Protein AF-A0A2V9WJE6-F1 (afdb_monomer_lite)

Radius of gyration: 29.8 Å; chains: 1; bounding box: 78×72×105 Å

Foldseek 3Di:
DDDDDDDDDDDDDDDDDDDDDDDDDDDDDDDDDDDDDDDDDDDDDDDDDDDDDDDDDDDDPPPPPVPPPPPPPDDPLNQLVQQLVLLVQQQPDELKDQALLLLQLFFKKKKWAFWAADPDKTKGKIWMWGDPDSQDIDFIFIKIWIWHQFDRHTKMKMKGFRDPVQVVCAVVQNRKDAFPPPHFRDMCVRCNPDDPVNNPDRMFMWIDDSNYITTTRITTTMGTDDDDDPDPPPPVVVVSVVVSRVSSVLSVQQSSQWAQAQFEAEFADFALVVVLHWDPALVVQQVSQVVVVQWGRHPNDITRRQAQWEQELQLDIHGGDPLTGFGNDAVPCSNHHYYYYTAACACVVQVPQSRHDVERDPSNLVSVLVVCLVCCVVSVHDLVRYYYSVVRDVDCTPHPRYPVVVSSVSNVDDPPDPDPDDD

Secondary structure (DSSP, 8-state):
--------PPP--------------PPPP------PPPPPP----------------------------------HHHHHHHHHHHHHHHTTT-S----HHHHHH-SEEEEEEEEE-SSSPEEEEEEEEEEEETTEEPPPEEEEEEEE---SSEEEEEEEE-SHHHHHHHHHT-EEEPP-SSSPPP-TTT-SS--HHHHTSSEEEEEEETTEEEE---EEEEEEPPPPPPP-S-HHHHHHHHHHHHHHHHHHHHHHTB-----EEEEE---BTTTTB--SSHHHHHHHHHHTT--EEETTEEE--S-SEEE-TTS-EEE-S-TTB--SSSTT-TTSEEEEESS---TTT-SSSTTS-SS--HHHHHHHHHHHHHHHHHHT--GGGEEEGGGTSSS-TT-TTS-HHHHHHHHHS-----PPP--

Structure (mmCIF, N/CA/C/O backbone):
data_AF-A0A2V9WJE6-F1
#
_entry.id   AF-A0A2V9WJE6-F1
#
loop_
_atom_site.group_PDB
_atom_site.id
_atom_site.type_symbol
_atom_site.label_atom_id
_atom_site.label_alt_id
_atom_site.label_comp_id
_atom_site.label_asym_id
_atom_site.label_entity_id
_atom_site.label_seq_id
_atom_site.pdbx_PDB_ins_code
_atom_site.Cartn_x
_atom_site.Cartn_y
_atom_site.Cartn_z
_atom_site.occupancy
_atom_site.B_iso_or_equiv
_atom_site.auth_seq_id
_atom_site.auth_comp_id
_atom_site.auth_asym_id
_atom_site.auth_atom_id
_atom_site.pdbx_PDB_model_num
ATOM 1 N N . MET A 1 1 ? 31.860 18.685 29.489 1.00 34.28 1 MET A N 1
ATOM 2 C CA . MET A 1 1 ? 32.833 17.898 30.276 1.00 34.28 1 MET A CA 1
ATOM 3 C C . MET A 1 1 ? 32.257 16.515 30.535 1.00 34.28 1 MET A C 1
ATOM 5 O O . MET A 1 1 ? 31.046 16.361 30.495 1.00 34.28 1 MET A O 1
ATOM 9 N N . ALA A 1 2 ? 33.145 15.533 30.639 1.00 31.98 2 ALA A N 1
ATOM 10 C CA . ALA A 1 2 ? 32.957 14.112 30.359 1.00 31.98 2 ALA A CA 1
ATOM 11 C C . ALA A 1 2 ? 32.332 13.265 31.491 1.00 31.98 2 ALA A C 1
ATOM 13 O O . ALA A 1 2 ? 32.286 13.699 32.635 1.00 31.98 2 ALA A O 1
ATOM 14 N N . GLY A 1 3 ? 31.963 12.019 31.147 1.00 28.20 3 GLY A N 1
ATOM 15 C CA . GLY A 1 3 ? 31.698 10.898 32.071 1.00 28.20 3 GLY A CA 1
ATOM 16 C C . GLY A 1 3 ? 30.518 10.028 31.613 1.00 28.20 3 GLY A C 1
ATOM 17 O O . GLY A 1 3 ? 29.393 10.278 32.011 1.00 28.20 3 GLY A O 1
ATOM 18 N N . SER A 1 4 ? 30.649 9.188 30.579 1.00 28.64 4 SER A N 1
ATOM 19 C CA . SER A 1 4 ? 31.117 7.785 30.611 1.00 28.64 4 SER A CA 1
ATOM 20 C C . SER A 1 4 ? 30.267 6.833 31.472 1.00 28.64 4 SER A C 1
ATOM 22 O O . SER A 1 4 ? 30.393 6.816 32.690 1.00 28.64 4 SER A O 1
ATOM 24 N N . ALA A 1 5 ? 29.487 5.968 30.813 1.00 32.94 5 ALA A N 1
ATOM 25 C CA . ALA A 1 5 ? 29.073 4.668 31.346 1.00 32.94 5 ALA A CA 1
ATOM 26 C C . ALA A 1 5 ? 28.910 3.661 30.189 1.00 32.94 5 ALA A C 1
ATOM 28 O O . ALA A 1 5 ? 27.906 3.640 29.482 1.00 32.94 5 ALA A O 1
ATOM 29 N N . LYS A 1 6 ? 29.952 2.847 29.980 1.00 31.70 6 LYS A N 1
ATOM 30 C CA . LYS A 1 6 ? 29.910 1.570 29.250 1.00 31.70 6 LYS A CA 1
ATOM 31 C C . LYS A 1 6 ? 29.400 0.477 30.193 1.00 31.70 6 LYS A C 1
ATOM 33 O O . LYS A 1 6 ? 29.842 0.459 31.337 1.00 31.70 6 LYS A O 1
ATOM 38 N N . ARG A 1 7 ? 28.584 -0.448 29.676 1.00 30.45 7 ARG A N 1
ATOM 39 C CA . ARG A 1 7 ? 28.442 -1.886 30.032 1.00 30.45 7 ARG A CA 1
ATOM 40 C C . ARG A 1 7 ? 27.229 -2.432 29.269 1.00 30.45 7 ARG A C 1
ATOM 42 O O . ARG A 1 7 ? 26.270 -1.697 29.091 1.00 30.45 7 ARG A O 1
ATOM 49 N N . GLU A 1 8 ? 27.122 -3.672 28.819 1.00 27.36 8 GLU A N 1
ATOM 50 C CA . GLU A 1 8 ? 28.016 -4.801 28.549 1.00 27.36 8 GLU A CA 1
ATOM 51 C C . GLU A 1 8 ? 27.104 -5.803 27.810 1.00 27.36 8 GLU A C 1
ATOM 53 O O . GLU A 1 8 ? 25.927 -5.932 28.149 1.00 27.36 8 GLU A O 1
ATOM 58 N N . ILE A 1 9 ? 27.604 -6.464 26.768 1.00 28.52 9 ILE A N 1
ATOM 59 C CA . ILE A 1 9 ? 26.862 -7.462 25.984 1.00 28.52 9 ILE A CA 1
ATOM 60 C C . ILE A 1 9 ? 27.184 -8.841 26.570 1.00 28.52 9 ILE A C 1
ATOM 62 O O . ILE A 1 9 ? 28.368 -9.179 26.615 1.00 28.52 9 ILE A O 1
ATOM 66 N N . PRO A 1 10 ? 26.205 -9.685 26.943 1.00 31.95 10 PRO A N 1
ATOM 67 C CA . PRO A 1 10 ? 26.481 -11.084 27.210 1.00 31.95 10 PRO A CA 1
ATOM 68 C C . PRO A 1 10 ? 26.353 -11.913 25.927 1.00 31.95 10 PRO A C 1
ATOM 70 O O . PRO A 1 10 ? 25.280 -12.050 25.339 1.00 31.95 10 PRO A O 1
ATOM 73 N N . HIS A 1 11 ? 27.479 -12.501 25.527 1.00 27.41 11 HIS A N 1
ATOM 74 C CA . HIS A 1 11 ? 27.538 -13.709 24.712 1.00 27.41 11 HIS A CA 1
ATOM 75 C C . HIS A 1 11 ? 26.972 -14.899 25.503 1.00 27.41 11 HIS A C 1
ATOM 77 O O . HIS A 1 11 ? 27.385 -15.125 26.638 1.00 27.41 11 HIS A O 1
ATOM 83 N N . LEU A 1 12 ? 26.120 -15.721 24.878 1.00 28.72 12 LEU A N 1
ATOM 84 C CA . LEU A 1 12 ? 25.907 -17.106 25.304 1.00 28.72 12 LEU A CA 1
ATOM 85 C C . LEU A 1 12 ? 26.077 -18.069 24.123 1.00 28.72 12 LEU A C 1
ATOM 87 O O . LEU A 1 12 ? 25.684 -17.793 22.990 1.00 28.72 12 LEU A O 1
ATOM 91 N N . ILE A 1 13 ? 26.730 -19.184 24.428 1.00 30.92 13 ILE A N 1
ATOM 92 C CA . ILE A 1 13 ? 27.296 -20.192 23.536 1.00 30.92 13 ILE A CA 1
ATOM 93 C C . ILE A 1 13 ? 26.373 -21.426 23.447 1.00 30.92 13 ILE A C 1
ATOM 95 O O . ILE A 1 13 ? 25.891 -21.906 24.463 1.00 30.92 13 ILE A O 1
ATOM 99 N N . ARG A 1 14 ? 26.236 -21.935 22.210 1.00 28.73 14 ARG A N 1
ATOM 100 C CA . ARG A 1 14 ? 26.035 -23.318 21.701 1.00 28.73 14 ARG A CA 1
ATOM 101 C C . ARG A 1 14 ? 24.975 -24.296 22.262 1.00 28.73 14 ARG A C 1
ATOM 103 O O . ARG A 1 14 ? 24.980 -24.690 23.415 1.00 28.73 14 ARG A O 1
ATOM 110 N N . ASN A 1 15 ? 24.344 -24.908 21.248 1.00 27.55 15 ASN A N 1
ATOM 111 C CA . ASN A 1 15 ? 23.990 -26.320 21.029 1.00 27.55 15 ASN A CA 1
ATOM 112 C C . ASN A 1 15 ? 22.878 -26.986 21.847 1.00 27.55 15 ASN A C 1
ATOM 114 O O . ASN A 1 15 ? 23.073 -27.442 22.967 1.00 27.55 15 ASN A O 1
ATOM 118 N N . SER A 1 16 ? 21.812 -27.338 21.126 1.00 29.55 16 SER A N 1
ATOM 119 C CA . SER A 1 16 ? 21.264 -28.698 21.160 1.00 29.55 16 SER A CA 1
ATOM 120 C C . SER A 1 16 ? 20.700 -29.020 19.778 1.00 29.55 16 SER A C 1
ATOM 122 O O . SER A 1 16 ? 19.764 -28.375 19.314 1.00 29.55 16 SER A O 1
ATOM 124 N N . GLY A 1 17 ? 21.319 -29.976 19.089 1.00 26.56 17 GLY A N 1
ATOM 125 C CA . GLY A 1 17 ? 20.771 -30.537 17.865 1.00 26.56 17 GLY A CA 1
ATOM 126 C C . GLY A 1 17 ? 19.608 -31.464 18.194 1.00 26.56 17 GLY A C 1
ATOM 127 O O . GLY A 1 17 ? 19.730 -32.320 19.066 1.00 26.56 17 GLY A O 1
ATOM 128 N N . GLN A 1 18 ? 18.509 -31.330 17.458 1.00 28.28 18 GLN A N 1
ATOM 129 C CA . GLN A 1 18 ? 17.571 -32.425 17.264 1.00 28.28 18 GLN A CA 1
ATOM 130 C C . GLN A 1 18 ? 17.236 -32.544 15.782 1.00 28.28 18 GLN A C 1
ATOM 132 O O . GLN A 1 18 ? 16.712 -31.642 15.133 1.00 28.28 18 GLN A O 1
ATOM 137 N N . VAL A 1 19 ? 17.641 -33.699 15.274 1.00 26.95 19 VAL A N 1
ATOM 138 C CA . VAL A 1 19 ? 17.416 -34.244 13.947 1.00 26.95 19 VAL A CA 1
ATOM 139 C C . VAL A 1 19 ? 15.926 -34.555 13.815 1.00 26.95 19 VAL A C 1
ATOM 141 O O . VAL A 1 19 ? 15.429 -35.435 14.512 1.00 26.95 19 VAL A O 1
ATOM 144 N N . PHE A 1 20 ? 15.218 -33.875 12.913 1.00 28.84 20 PHE A N 1
ATOM 145 C CA . PHE A 1 20 ? 13.920 -34.348 12.432 1.00 28.84 20 PHE A CA 1
ATOM 146 C C . PHE A 1 20 ? 14.112 -35.059 11.095 1.00 28.84 20 PHE A C 1
ATOM 148 O O . PHE A 1 20 ? 14.593 -34.492 10.114 1.00 28.84 20 PHE A O 1
ATOM 155 N N . ALA A 1 21 ? 13.776 -36.346 11.114 1.00 27.58 21 ALA A N 1
ATOM 156 C CA . ALA A 1 21 ? 13.874 -37.273 10.006 1.00 27.58 21 ALA A CA 1
ATOM 157 C C . ALA A 1 21 ? 13.015 -36.831 8.811 1.00 27.58 21 ALA A C 1
ATOM 159 O O . ALA A 1 21 ? 11.833 -36.514 8.942 1.00 27.58 21 ALA A O 1
ATOM 160 N N . ALA A 1 22 ? 13.626 -36.860 7.629 1.00 26.75 22 ALA A N 1
ATOM 161 C CA . ALA A 1 22 ? 12.970 -36.650 6.351 1.00 26.75 22 ALA A CA 1
ATOM 162 C C . ALA A 1 22 ? 12.112 -37.872 5.982 1.00 26.75 22 ALA A C 1
ATOM 164 O O . ALA A 1 22 ? 12.636 -38.955 5.711 1.00 26.75 22 ALA A O 1
ATOM 165 N N . ALA A 1 23 ? 10.792 -37.694 5.926 1.00 28.72 23 ALA A N 1
ATOM 166 C CA . ALA A 1 23 ? 9.887 -38.664 5.325 1.00 28.72 23 ALA A CA 1
ATOM 167 C C . ALA A 1 23 ? 9.994 -38.582 3.791 1.00 28.72 23 ALA A C 1
ATOM 169 O O . ALA A 1 23 ? 9.563 -37.614 3.164 1.00 28.72 23 ALA A O 1
ATOM 170 N N . LYS A 1 24 ? 10.602 -39.610 3.188 1.00 28.41 24 LYS A N 1
ATOM 171 C CA . LYS A 1 24 ? 10.621 -39.847 1.739 1.00 28.41 24 LYS A CA 1
ATOM 172 C C . LYS A 1 24 ? 9.209 -40.199 1.260 1.00 28.41 24 LYS A C 1
ATOM 174 O O . LYS A 1 24 ? 8.694 -41.261 1.595 1.00 28.41 24 LYS A O 1
ATOM 179 N N . LEU A 1 25 ? 8.610 -39.344 0.435 1.00 28.92 25 LEU A N 1
ATOM 180 C CA . LEU A 1 25 ? 7.436 -39.678 -0.374 1.00 28.92 25 LEU A CA 1
ATOM 181 C C . LEU A 1 25 ? 7.908 -40.058 -1.783 1.00 28.92 25 LEU A C 1
ATOM 183 O O . LEU A 1 25 ? 8.409 -39.223 -2.532 1.00 28.92 25 LEU A O 1
ATOM 187 N N . HIS A 1 26 ? 7.775 -41.341 -2.122 1.00 30.72 26 HIS A N 1
ATOM 188 C CA . HIS A 1 26 ? 7.952 -41.849 -3.482 1.00 30.72 26 HIS A CA 1
ATOM 189 C C . HIS A 1 26 ? 6.751 -41.452 -4.362 1.00 30.72 26 HIS A C 1
ATOM 191 O O . HIS A 1 26 ? 5.611 -41.684 -3.951 1.00 30.72 26 HIS A O 1
ATOM 197 N N . PRO A 1 27 ? 6.958 -40.923 -5.581 1.00 32.12 27 PRO A N 1
ATOM 198 C CA . PRO A 1 27 ? 5.877 -40.728 -6.539 1.00 32.12 27 PRO A CA 1
ATOM 199 C C . PRO A 1 27 ? 5.564 -42.042 -7.274 1.00 32.12 27 PRO A C 1
ATOM 201 O O . PRO A 1 27 ? 6.454 -42.678 -7.839 1.00 32.12 27 PRO A O 1
ATOM 204 N N . LYS A 1 28 ? 4.287 -42.446 -7.285 1.00 31.48 28 LYS A N 1
ATOM 205 C CA . LYS A 1 28 ? 3.777 -43.489 -8.190 1.00 31.48 28 LYS A CA 1
ATOM 206 C C . LYS A 1 28 ? 3.576 -42.898 -9.598 1.00 31.48 28 LYS A C 1
ATOM 208 O O . LYS A 1 28 ? 3.035 -41.796 -9.700 1.00 31.48 28 LYS A O 1
ATOM 213 N N . PRO A 1 29 ? 3.957 -43.609 -10.672 1.00 29.78 29 PRO A N 1
ATOM 214 C CA . PRO A 1 29 ? 3.745 -43.154 -12.041 1.00 29.78 29 PRO A CA 1
ATOM 215 C C . PRO A 1 29 ? 2.275 -43.342 -12.434 1.00 29.78 29 PRO A C 1
ATOM 217 O O . PRO A 1 29 ? 1.686 -44.390 -12.174 1.00 29.78 29 PRO A O 1
ATOM 220 N N . THR A 1 30 ? 1.675 -42.333 -13.064 1.00 32.62 30 THR A N 1
ATOM 221 C CA . THR A 1 30 ? 0.385 -42.468 -13.753 1.00 32.62 30 THR A CA 1
ATOM 222 C C . THR A 1 30 ? 0.582 -42.245 -15.245 1.00 32.62 30 THR A C 1
ATOM 224 O O . THR A 1 30 ? 1.346 -41.383 -15.674 1.00 32.62 30 THR A O 1
ATOM 227 N N . ASN A 1 31 ? -0.059 -43.130 -16.001 1.00 28.41 31 ASN A N 1
ATOM 228 C CA . ASN A 1 31 ? 0.168 -43.411 -17.407 1.00 28.41 31 ASN A CA 1
ATOM 229 C C . ASN A 1 31 ? -0.134 -42.227 -18.330 1.00 28.41 31 ASN A C 1
ATOM 231 O O . ASN A 1 31 ? -1.175 -41.581 -18.231 1.00 28.41 31 ASN A O 1
ATOM 235 N N . PHE A 1 32 ? 0.770 -42.039 -19.291 1.00 27.25 32 PHE A N 1
ATOM 236 C CA . PHE A 1 32 ? 0.538 -41.311 -20.530 1.00 27.25 32 PHE A CA 1
ATOM 237 C C . PHE A 1 32 ? -0.554 -42.017 -21.343 1.00 27.25 32 PHE A C 1
ATOM 239 O O . PHE A 1 32 ? -0.400 -43.183 -21.703 1.00 27.25 32 PHE A O 1
ATOM 246 N N . ILE A 1 33 ? -1.621 -41.296 -21.683 1.00 30.11 33 ILE A N 1
ATOM 247 C CA . ILE A 1 33 ? -2.487 -41.641 -22.811 1.00 30.11 33 ILE A CA 1
ATOM 248 C C . ILE A 1 33 ? -2.292 -40.543 -23.851 1.00 30.11 33 ILE A C 1
ATOM 250 O O . ILE A 1 33 ? -2.669 -39.390 -23.654 1.00 30.11 33 ILE A O 1
ATOM 254 N N . SER A 1 34 ? -1.622 -40.936 -24.931 1.00 26.80 34 SER A N 1
ATOM 255 C CA . SER A 1 34 ? -1.452 -40.172 -26.158 1.00 26.80 34 SER A CA 1
ATOM 256 C C . SER A 1 34 ? -2.800 -40.108 -26.878 1.00 26.80 34 SER A C 1
ATOM 258 O O . SER A 1 34 ? -3.395 -41.148 -27.155 1.00 26.80 34 SER A O 1
ATOM 260 N N . LEU A 1 35 ? -3.291 -38.906 -27.172 1.00 28.25 35 LEU A N 1
ATOM 261 C CA . LEU A 1 35 ? -4.380 -38.700 -28.123 1.00 28.25 35 LEU A CA 1
ATOM 262 C C . LEU A 1 35 ? -3.795 -37.999 -29.345 1.00 28.25 35 LEU A C 1
ATOM 264 O O . LEU A 1 35 ? -3.630 -36.780 -29.384 1.00 28.25 35 LEU A O 1
ATOM 268 N N . GLU A 1 36 ? -3.449 -38.826 -30.328 1.00 27.97 36 GLU A N 1
ATOM 269 C CA . GLU A 1 36 ? -3.219 -38.431 -31.710 1.00 27.97 36 GLU A CA 1
ATOM 270 C C . GLU A 1 36 ? -4.474 -37.727 -32.244 1.00 27.97 36 GLU A C 1
ATOM 272 O O . GLU A 1 36 ? -5.559 -38.310 -32.292 1.00 27.97 36 GLU A O 1
ATOM 277 N N . SER A 1 37 ? -4.334 -36.472 -32.673 1.00 30.23 37 SER A N 1
ATOM 278 C CA . SER A 1 37 ? -5.342 -35.823 -33.511 1.00 30.23 37 SER A CA 1
ATOM 279 C C . SER A 1 37 ? -4.899 -35.918 -34.967 1.00 30.23 37 SER A C 1
ATOM 281 O O . SER A 1 37 ? -3.847 -35.429 -35.375 1.00 30.23 37 SER A O 1
ATOM 283 N N . LYS A 1 38 ? -5.721 -36.641 -35.726 1.00 29.08 38 LYS A N 1
ATOM 284 C CA . LYS A 1 38 ? -5.607 -36.895 -37.158 1.00 29.08 38 LYS A CA 1
ATOM 285 C C . LYS A 1 38 ? -5.604 -35.581 -37.942 1.00 29.08 38 LYS A C 1
ATOM 287 O O . LYS A 1 38 ? -6.538 -34.790 -37.839 1.00 29.08 38 LYS A O 1
ATOM 292 N N . GLN A 1 39 ? -4.588 -35.411 -38.784 1.00 28.09 39 GLN A N 1
ATOM 293 C CA . GLN A 1 39 ? -4.610 -34.493 -39.920 1.00 28.09 39 GLN A CA 1
ATOM 294 C C . GLN A 1 39 ? -5.708 -34.920 -40.904 1.00 28.09 39 GLN A C 1
ATOM 296 O O . GLN A 1 39 ? -5.678 -36.036 -41.428 1.00 28.09 39 GLN A O 1
ATOM 301 N N . ALA A 1 40 ? -6.643 -34.015 -41.186 1.00 29.73 40 ALA A N 1
ATOM 302 C CA . ALA A 1 40 ? -7.511 -34.101 -42.352 1.00 29.73 40 ALA A CA 1
ATOM 303 C C . ALA A 1 40 ? -6.829 -33.393 -43.530 1.00 29.73 40 ALA A C 1
ATOM 305 O O . ALA A 1 40 ? -6.448 -32.227 -43.448 1.00 29.73 40 ALA A O 1
ATOM 306 N N . LYS A 1 41 ? -6.643 -34.166 -44.599 1.00 27.59 41 LYS A N 1
ATOM 307 C CA . LYS A 1 41 ? -6.216 -33.747 -45.931 1.00 27.59 41 LYS A CA 1
ATOM 308 C C . LYS A 1 41 ? -7.362 -33.007 -46.619 1.00 27.59 41 LYS A C 1
ATOM 310 O O . LYS A 1 41 ? -8.437 -33.580 -46.742 1.00 27.59 41 LYS A O 1
ATOM 315 N N . GLU A 1 42 ? -7.076 -31.853 -47.205 1.00 31.27 42 GLU A N 1
ATOM 316 C CA . GLU A 1 42 ? -7.750 -31.411 -48.426 1.00 31.27 42 GLU A CA 1
ATOM 317 C C . GLU A 1 42 ? -6.679 -31.022 -49.439 1.00 31.27 42 GLU A C 1
ATOM 319 O O . GLU A 1 42 ? -5.785 -30.220 -49.168 1.00 31.27 42 GLU A O 1
ATOM 324 N N . GLY A 1 43 ? -6.722 -31.702 -50.582 1.00 26.11 43 GLY A N 1
ATOM 325 C CA . GLY A 1 43 ? -5.878 -31.431 -51.728 1.00 26.11 43 GLY A CA 1
ATOM 326 C C . GLY A 1 43 ? -6.604 -30.544 -52.729 1.00 26.11 43 GLY A C 1
ATOM 327 O O . GLY A 1 43 ? -7.820 -30.607 -52.867 1.00 26.11 43 GLY A O 1
ATOM 328 N N . CYS A 1 44 ? -5.826 -29.789 -53.493 1.00 25.08 44 CYS A N 1
ATOM 329 C CA . CYS A 1 44 ? -6.191 -29.429 -54.853 1.00 25.08 44 CYS A CA 1
ATOM 330 C C . CYS A 1 44 ? -4.913 -29.460 -55.699 1.00 25.08 44 CYS A C 1
ATOM 332 O O . CYS A 1 44 ? -3.896 -28.866 -55.339 1.00 25.08 44 CYS A O 1
ATOM 334 N N . GLN A 1 45 ? -4.944 -30.252 -56.769 1.00 28.70 45 GLN A N 1
ATOM 335 C CA . GLN A 1 45 ? -3.834 -30.503 -57.680 1.00 28.70 45 GLN A CA 1
ATOM 336 C C . GLN A 1 45 ? -3.894 -29.564 -58.896 1.00 28.70 45 GLN A C 1
ATOM 338 O O . GLN A 1 45 ? -4.856 -29.617 -59.650 1.00 28.70 45 GLN A O 1
ATOM 343 N N . SER A 1 46 ? -2.758 -28.897 -59.159 1.00 31.73 46 SER A N 1
ATOM 344 C CA . SER A 1 46 ? -2.105 -28.715 -60.481 1.00 31.73 46 SER A CA 1
ATOM 345 C C . SER A 1 46 ? -2.741 -27.775 -61.542 1.00 31.73 46 SER A C 1
ATOM 347 O O . SER A 1 46 ? -3.914 -27.446 -61.407 1.00 31.73 46 SER A O 1
ATOM 349 N N . PRO A 1 47 ? -2.019 -27.366 -62.627 1.00 44.88 47 PRO A N 1
ATOM 350 C CA . PRO A 1 47 ? -0.658 -27.765 -63.032 1.00 44.88 47 PRO A CA 1
ATOM 351 C C . PRO A 1 47 ? 0.325 -26.652 -63.507 1.00 44.88 47 PRO A C 1
ATOM 353 O O . PRO A 1 47 ? -0.048 -25.557 -63.905 1.00 44.88 47 PRO A O 1
ATOM 356 N N . LEU A 1 48 ? 1.614 -27.031 -63.460 1.00 29.08 48 LEU A N 1
ATOM 357 C CA . LEU A 1 48 ? 2.740 -26.819 -64.399 1.00 29.08 48 LEU A CA 1
ATOM 358 C C . LEU A 1 48 ? 2.861 -25.530 -65.247 1.00 29.08 48 LEU A C 1
ATOM 360 O O . LEU A 1 48 ? 2.054 -25.283 -66.133 1.00 29.08 48 LEU A O 1
ATOM 364 N N . SER A 1 49 ? 4.047 -24.904 -65.191 1.00 29.75 49 SER A N 1
ATOM 365 C CA . SER A 1 49 ? 4.921 -24.790 -66.377 1.00 29.75 49 SER A CA 1
ATOM 366 C C . SER A 1 49 ? 6.356 -24.391 -66.003 1.00 29.75 49 SER A C 1
ATOM 368 O O . SER A 1 49 ? 6.594 -23.452 -65.248 1.00 29.75 49 SER A O 1
ATOM 370 N N . SER A 1 50 ? 7.304 -25.148 -66.551 1.00 30.20 50 SER A N 1
ATOM 371 C CA . SER A 1 50 ? 8.751 -24.960 -66.504 1.00 30.20 50 SER A CA 1
ATOM 372 C C . SER A 1 50 ? 9.196 -24.204 -67.752 1.00 30.20 50 SER A C 1
ATOM 374 O O . SER A 1 50 ? 8.796 -24.573 -68.853 1.00 30.20 50 SER A O 1
ATOM 376 N N . CYS A 1 51 ? 10.092 -23.225 -67.612 1.00 30.30 51 CYS A N 1
ATOM 377 C CA . CYS A 1 51 ? 11.040 -22.934 -68.682 1.00 30.30 51 CYS A CA 1
ATOM 378 C C . CYS A 1 51 ? 12.309 -22.284 -68.120 1.00 30.30 51 CYS A C 1
ATOM 380 O O . CYS A 1 51 ? 12.355 -21.097 -67.810 1.00 30.30 51 CYS A O 1
ATOM 382 N N . ALA A 1 52 ? 13.363 -23.086 -68.005 1.00 35.53 52 ALA A N 1
ATOM 383 C CA . ALA A 1 52 ? 14.724 -22.598 -67.884 1.00 35.53 52 ALA A CA 1
ATOM 384 C C . ALA A 1 52 ? 15.203 -22.074 -69.247 1.00 35.53 52 ALA A C 1
ATOM 386 O O . ALA A 1 52 ? 15.049 -22.773 -70.248 1.00 35.53 52 ALA A O 1
ATOM 387 N N . LYS A 1 53 ? 15.852 -20.903 -69.276 1.00 30.77 53 LYS A N 1
ATOM 388 C CA . LYS A 1 53 ? 16.955 -20.593 -70.202 1.00 30.77 53 LYS A CA 1
ATOM 389 C C . LYS A 1 53 ? 17.770 -19.394 -69.702 1.00 30.77 53 LYS A C 1
ATOM 391 O O . LYS A 1 53 ? 17.244 -18.383 -69.259 1.00 30.77 53 LYS A O 1
ATOM 396 N N . LYS A 1 54 ? 19.080 -19.618 -69.757 1.00 31.61 54 LYS A N 1
ATOM 397 C CA . LYS A 1 54 ? 20.236 -18.788 -69.403 1.00 31.61 54 LYS A CA 1
ATOM 398 C C . LYS A 1 54 ? 20.181 -17.380 -70.016 1.00 31.61 54 LYS A C 1
ATOM 400 O O . LYS A 1 54 ? 19.879 -17.273 -71.198 1.00 31.61 54 LYS A O 1
ATOM 405 N N . ALA A 1 55 ? 20.647 -16.366 -69.282 1.00 33.09 55 ALA A N 1
ATOM 406 C CA . ALA A 1 55 ? 21.937 -15.695 -69.520 1.00 33.09 55 ALA A CA 1
ATOM 407 C C . ALA A 1 55 ? 21.959 -14.239 -69.010 1.00 33.09 55 ALA A C 1
ATOM 409 O O . ALA A 1 55 ? 20.948 -13.550 -68.985 1.00 33.09 55 ALA A O 1
ATOM 410 N N . VAL A 1 56 ? 23.189 -13.794 -68.741 1.00 32.66 56 VAL A N 1
ATOM 411 C CA . VAL A 1 56 ? 23.671 -12.415 -68.567 1.00 32.66 56 VAL A CA 1
ATOM 412 C C . VAL A 1 56 ? 23.716 -11.885 -67.130 1.00 32.66 56 VAL A C 1
ATOM 414 O O . VAL A 1 56 ? 22.792 -11.305 -66.571 1.00 32.66 56 VAL A O 1
ATOM 417 N N . LEU A 1 57 ? 24.914 -12.084 -66.587 1.00 38.56 57 LEU A N 1
ATOM 418 C CA . LEU A 1 57 ? 25.574 -11.354 -65.519 1.00 38.56 57 LEU A CA 1
ATOM 419 C C . LEU A 1 57 ? 25.515 -9.833 -65.783 1.00 38.56 57 LEU A C 1
ATOM 421 O O . LEU A 1 57 ? 26.146 -9.350 -66.718 1.00 38.56 57 LEU A O 1
ATOM 425 N N . PHE A 1 58 ? 24.804 -9.084 -64.940 1.00 34.97 58 PHE A N 1
ATOM 426 C CA . PHE A 1 58 ? 25.032 -7.650 -64.750 1.00 34.97 58 PHE A CA 1
ATOM 427 C C . PHE A 1 58 ? 25.078 -7.365 -63.251 1.00 34.97 58 PHE A C 1
ATOM 429 O O . PHE A 1 58 ? 24.066 -7.333 -62.552 1.00 34.97 58 PHE A O 1
ATOM 436 N N . SER A 1 59 ? 26.301 -7.205 -62.758 1.00 40.19 59 SER A N 1
ATOM 437 C CA . SER A 1 59 ? 26.617 -6.754 -61.412 1.00 40.19 59 SER A CA 1
ATOM 438 C C . SER A 1 59 ? 26.207 -5.288 -61.265 1.00 40.19 59 SER A C 1
ATOM 440 O O . SER A 1 59 ? 26.989 -4.387 -61.550 1.00 40.19 59 SER A O 1
ATOM 442 N N . LEU A 1 60 ? 24.980 -5.039 -60.816 1.00 36.94 60 LEU A N 1
ATOM 443 C CA . LEU A 1 60 ? 24.585 -3.761 -60.231 1.00 36.94 60 LEU A CA 1
ATOM 444 C C . LEU A 1 60 ? 24.518 -3.967 -58.723 1.00 36.94 60 LEU A C 1
ATOM 446 O O . LEU A 1 60 ? 23.543 -4.486 -58.183 1.00 36.94 60 LEU A O 1
ATOM 450 N N . VAL A 1 61 ? 25.599 -3.576 -58.048 1.00 41.44 61 VAL A N 1
ATOM 451 C CA . VAL A 1 61 ? 25.596 -3.335 -56.607 1.00 41.44 61 VAL A CA 1
ATOM 452 C C . VAL A 1 61 ? 24.650 -2.160 -56.383 1.00 41.44 61 VAL A C 1
ATOM 454 O O . VAL A 1 61 ? 25.051 -0.999 -56.383 1.00 41.44 61 VAL A O 1
ATOM 457 N N . ALA A 1 62 ? 23.359 -2.453 -56.251 1.00 38.62 62 ALA A N 1
ATOM 458 C CA . ALA A 1 62 ? 22.433 -1.532 -55.635 1.00 38.62 62 ALA A CA 1
ATOM 459 C C . ALA A 1 62 ? 22.848 -1.467 -54.167 1.00 38.62 62 ALA A C 1
ATOM 461 O O . ALA A 1 62 ? 22.459 -2.305 -53.355 1.00 38.62 62 ALA A O 1
ATOM 462 N N . SER A 1 63 ? 23.699 -0.494 -53.848 1.00 39.31 63 SER A N 1
ATOM 463 C CA . SER A 1 63 ? 23.909 -0.018 -52.490 1.00 39.31 63 SER A CA 1
ATOM 464 C C . SER A 1 63 ? 22.564 0.482 -51.980 1.00 39.31 63 SER A C 1
ATOM 466 O O . SER A 1 63 ? 22.256 1.670 -52.024 1.00 39.31 63 SER A O 1
ATOM 468 N N . SER A 1 64 ? 21.725 -0.441 -51.516 1.00 36.47 64 SER A N 1
ATOM 469 C CA . SER A 1 64 ? 20.642 -0.133 -50.609 1.00 36.47 64 SER A CA 1
ATOM 470 C C . SER A 1 64 ? 21.318 0.365 -49.343 1.00 36.47 64 SER A C 1
ATOM 472 O O . SER A 1 64 ? 21.652 -0.411 -48.447 1.00 36.47 64 SER A O 1
ATOM 474 N N . ILE A 1 65 ? 21.568 1.675 -49.304 1.00 41.06 65 ILE A N 1
ATOM 475 C CA . ILE A 1 65 ? 21.713 2.417 -48.065 1.00 41.06 65 ILE A CA 1
ATOM 476 C C . ILE A 1 65 ? 20.398 2.151 -47.346 1.00 41.06 65 ILE A C 1
ATOM 478 O O . ILE A 1 65 ? 19.378 2.792 -47.599 1.00 41.06 65 ILE A O 1
ATOM 482 N N . GLY A 1 66 ? 20.400 1.111 -46.515 1.00 33.41 66 GLY A N 1
ATOM 483 C CA . GLY A 1 66 ? 19.387 0.927 -45.507 1.00 33.41 66 GLY A CA 1
ATOM 484 C C . GLY A 1 66 ? 19.459 2.185 -44.672 1.00 33.41 66 GLY A C 1
ATOM 485 O O . GLY A 1 66 ? 20.366 2.337 -43.857 1.00 33.41 66 GLY A O 1
ATOM 486 N N . VAL A 1 67 ? 18.547 3.120 -44.931 1.00 33.72 67 VAL A N 1
ATOM 487 C CA . VAL A 1 67 ? 18.262 4.202 -44.005 1.00 33.72 67 VAL A CA 1
ATOM 488 C C . VAL A 1 67 ? 17.910 3.478 -42.720 1.00 33.72 67 VAL A C 1
ATOM 490 O O . VAL A 1 67 ? 16.835 2.885 -42.610 1.00 33.72 67 VAL A O 1
ATOM 493 N N . ALA A 1 68 ? 18.869 3.432 -41.793 1.00 33.88 68 ALA A N 1
ATOM 494 C CA . ALA A 1 68 ? 18.633 3.000 -40.436 1.00 33.88 68 ALA A CA 1
ATOM 495 C C . ALA A 1 68 ? 17.438 3.825 -39.983 1.00 33.88 68 ALA A C 1
ATOM 497 O O . ALA A 1 68 ? 17.515 5.050 -39.871 1.00 33.88 68 ALA A O 1
ATOM 498 N N . ARG A 1 69 ? 16.289 3.161 -39.870 1.00 31.58 69 ARG A N 1
ATOM 499 C CA . ARG A 1 69 ? 15.044 3.781 -39.455 1.00 31.58 69 ARG A CA 1
ATOM 500 C C . ARG A 1 69 ? 15.326 4.230 -38.030 1.00 31.58 69 ARG A C 1
ATOM 502 O O . ARG A 1 69 ? 15.291 3.401 -37.127 1.00 31.58 69 ARG A O 1
ATOM 509 N N . GLN A 1 70 ? 15.719 5.497 -37.862 1.00 31.59 70 GLN A N 1
ATOM 510 C CA . GLN A 1 70 ? 15.906 6.112 -36.558 1.00 31.59 70 GLN A CA 1
ATOM 511 C C . GLN A 1 70 ? 14.644 5.781 -35.776 1.00 31.59 70 GLN A C 1
ATOM 513 O O . GLN A 1 70 ? 13.540 6.195 -36.145 1.00 31.59 70 GLN A O 1
ATOM 518 N N . THR A 1 71 ? 14.792 4.938 -34.759 1.00 38.09 71 THR A N 1
ATOM 519 C CA . THR A 1 71 ? 13.754 4.705 -33.770 1.00 38.09 71 THR A CA 1
ATOM 520 C C . THR A 1 71 ? 13.364 6.088 -33.285 1.00 38.09 71 THR A C 1
ATOM 522 O O . THR A 1 71 ? 14.211 6.796 -32.745 1.00 38.09 71 THR A O 1
ATOM 525 N N . LYS A 1 72 ? 12.138 6.528 -33.598 1.00 40.22 72 LYS A N 1
ATOM 526 C CA . LYS A 1 72 ? 11.639 7.844 -33.191 1.00 40.22 72 LYS A CA 1
ATOM 527 C C . LYS A 1 72 ? 11.958 8.001 -31.708 1.00 40.22 72 LYS A C 1
ATOM 529 O O . LYS A 1 72 ? 11.404 7.248 -30.910 1.00 40.22 72 LYS A O 1
ATOM 534 N N . ASN A 1 73 ? 12.857 8.926 -31.367 1.00 52.16 73 ASN A N 1
ATOM 535 C CA . ASN A 1 73 ? 13.149 9.264 -29.979 1.00 52.16 73 ASN A CA 1
ATOM 536 C C . ASN A 1 73 ? 11.807 9.590 -29.324 1.00 52.16 73 ASN A C 1
ATOM 538 O O . ASN A 1 73 ? 11.140 10.552 -29.715 1.00 52.16 73 ASN A O 1
ATOM 542 N N . VAL A 1 74 ? 11.352 8.732 -28.409 1.00 60.72 74 VAL A N 1
ATOM 543 C CA . VAL A 1 74 ? 10.131 9.003 -27.658 1.00 60.72 74 VAL A CA 1
ATOM 544 C C . VAL A 1 74 ? 10.422 10.242 -26.830 1.00 60.72 74 VAL A C 1
ATOM 546 O O . VAL A 1 74 ? 11.418 10.287 -26.113 1.00 60.72 74 VAL A O 1
ATOM 549 N N . GLU A 1 75 ? 9.576 11.261 -26.954 1.00 80.19 75 GLU A N 1
ATOM 550 C CA . GLU A 1 75 ? 9.733 12.482 -26.174 1.00 80.19 75 GLU A CA 1
ATOM 551 C C . GLU A 1 75 ? 9.814 12.114 -24.675 1.00 80.19 75 GLU A C 1
ATOM 553 O O . GLU A 1 75 ? 8.894 11.456 -24.171 1.00 80.19 75 GLU A O 1
ATOM 558 N N . PRO A 1 76 ? 10.871 12.520 -23.944 1.00 83.94 76 PRO A N 1
ATOM 559 C CA . PRO A 1 76 ? 11.088 12.139 -22.543 1.00 83.94 76 PRO A CA 1
ATOM 560 C C . PRO A 1 76 ? 9.862 12.391 -21.656 1.00 83.94 76 PRO A C 1
ATOM 562 O O . PRO A 1 76 ? 9.463 11.557 -20.844 1.00 83.94 76 PRO A O 1
ATOM 565 N N . ALA A 1 77 ? 9.201 13.523 -21.889 1.00 85.69 77 ALA A N 1
ATOM 566 C CA . ALA A 1 77 ? 7.926 13.895 -21.300 1.00 85.69 77 ALA A CA 1
ATOM 567 C C . ALA A 1 77 ? 6.830 12.839 -21.552 1.00 85.69 77 ALA A C 1
ATOM 569 O O . ALA A 1 77 ? 6.200 12.337 -20.615 1.00 85.69 77 ALA A O 1
ATOM 570 N N . ALA A 1 78 ? 6.592 12.471 -22.812 1.00 88.75 78 ALA A N 1
ATOM 571 C CA . ALA A 1 78 ? 5.587 11.476 -23.166 1.00 88.75 78 ALA A CA 1
ATOM 572 C C . ALA A 1 78 ? 5.866 10.121 -22.499 1.00 88.75 78 ALA A C 1
ATOM 574 O O . ALA A 1 78 ? 4.926 9.501 -21.993 1.00 88.75 78 ALA A O 1
ATOM 575 N N . LEU A 1 79 ? 7.134 9.706 -22.435 1.00 91.56 79 LEU A N 1
ATOM 576 C CA . LEU A 1 79 ? 7.538 8.451 -21.805 1.00 91.56 79 LEU A CA 1
ATOM 577 C C . LEU A 1 79 ? 7.250 8.448 -20.296 1.00 91.56 79 LEU A C 1
ATOM 579 O O . LEU A 1 79 ? 6.596 7.525 -19.817 1.00 91.56 79 LEU A O 1
ATOM 583 N N . LEU A 1 80 ? 7.607 9.513 -19.564 1.00 94.69 80 LEU A N 1
ATOM 584 C CA . LEU A 1 80 ? 7.270 9.655 -18.136 1.00 94.69 80 LEU A CA 1
ATOM 585 C C . LEU A 1 80 ? 5.763 9.553 -17.884 1.00 94.69 80 LEU A C 1
ATOM 587 O O . LEU A 1 80 ? 5.320 8.861 -16.966 1.00 94.69 80 LEU A O 1
ATOM 591 N N . ARG A 1 81 ? 4.961 10.223 -18.720 1.00 93.81 81 ARG A N 1
ATOM 592 C CA . ARG A 1 81 ? 3.498 10.208 -18.604 1.00 93.81 81 ARG A CA 1
ATOM 593 C C . ARG A 1 81 ? 2.922 8.814 -18.834 1.00 93.81 81 ARG A C 1
ATOM 595 O O . ARG A 1 81 ? 2.008 8.418 -18.116 1.00 93.81 81 ARG A O 1
ATOM 602 N N . VAL A 1 82 ? 3.400 8.093 -19.847 1.00 94.75 82 VAL A N 1
ATOM 603 C CA . VAL A 1 82 ? 2.905 6.742 -20.142 1.00 94.75 82 VAL A CA 1
ATOM 604 C C . VAL A 1 82 ? 3.362 5.760 -19.061 1.00 94.75 82 VAL A C 1
ATOM 606 O O . VAL A 1 82 ? 2.524 5.015 -18.565 1.00 94.75 82 VAL A O 1
ATOM 609 N N . SER A 1 83 ? 4.621 5.813 -18.616 1.00 95.81 83 SER A N 1
ATOM 610 C CA . SER A 1 83 ? 5.126 4.957 -17.532 1.00 95.81 83 SER A CA 1
ATOM 611 C C . SER A 1 83 ? 4.391 5.184 -16.207 1.00 95.81 83 SER A C 1
ATOM 613 O O . SER A 1 83 ? 4.026 4.217 -15.545 1.00 95.81 83 SER A O 1
ATOM 615 N N . GLY A 1 84 ? 4.090 6.438 -15.844 1.00 95.00 84 GLY A N 1
ATOM 616 C CA . GLY A 1 84 ? 3.261 6.738 -14.669 1.00 95.00 84 GLY A CA 1
ATOM 617 C C . GLY A 1 84 ? 1.859 6.125 -14.772 1.00 95.00 84 GLY A C 1
ATOM 618 O O . GLY A 1 84 ? 1.395 5.478 -13.838 1.00 95.00 84 GLY A O 1
ATOM 619 N N . ARG A 1 85 ? 1.222 6.207 -15.951 1.00 94.00 85 ARG A N 1
ATOM 620 C CA . ARG A 1 85 ? -0.096 5.591 -16.195 1.00 94.00 85 ARG A CA 1
ATOM 621 C C . ARG A 1 85 ? -0.095 4.067 -16.093 1.00 94.00 85 ARG A C 1
ATOM 623 O O . ARG A 1 85 ? -1.123 3.510 -15.718 1.00 94.00 85 ARG A O 1
ATOM 630 N N . VAL A 1 86 ? 1.008 3.396 -16.434 1.00 94.06 86 VAL A N 1
ATOM 631 C CA . VAL A 1 86 ? 1.132 1.941 -16.232 1.00 94.06 86 VAL A CA 1
ATOM 632 C C . VAL A 1 86 ? 1.001 1.618 -14.745 1.00 94.06 86 VAL A C 1
ATOM 634 O O . VAL A 1 86 ? 0.185 0.778 -14.372 1.00 94.06 86 VAL A O 1
ATOM 637 N N . LEU A 1 87 ? 1.749 2.331 -13.899 1.00 93.88 87 LEU A N 1
ATOM 638 C CA . LEU A 1 87 ? 1.722 2.160 -12.444 1.00 93.88 87 LEU A CA 1
ATOM 639 C C . LEU A 1 87 ? 0.335 2.486 -11.869 1.00 93.88 87 LEU A C 1
ATOM 641 O O . LEU A 1 87 ? -0.249 1.666 -11.159 1.00 93.88 87 LEU A O 1
ATOM 645 N N . ASP A 1 88 ? -0.239 3.626 -12.258 1.00 91.56 88 ASP A N 1
ATOM 646 C CA . ASP A 1 88 ? -1.581 4.044 -11.834 1.00 91.56 88 ASP A CA 1
ATOM 647 C C . ASP A 1 88 ? -2.680 3.070 -12.294 1.00 91.56 88 ASP A C 1
ATOM 649 O O . ASP A 1 88 ? -3.713 2.936 -11.638 1.00 91.56 88 ASP A O 1
ATOM 653 N N . GLY A 1 89 ? -2.487 2.389 -13.428 1.00 89.19 89 GLY A N 1
ATOM 654 C CA . GLY A 1 89 ? -3.452 1.449 -13.996 1.00 89.19 89 GLY A CA 1
ATOM 655 C C . GLY A 1 89 ? -3.519 0.104 -13.267 1.00 89.19 89 GLY A C 1
ATOM 656 O O . GLY A 1 89 ? -4.576 -0.530 -13.260 1.00 89.19 89 GLY A O 1
ATOM 657 N N . ILE A 1 90 ? -2.421 -0.320 -12.637 1.00 88.25 90 ILE A N 1
ATOM 658 C CA . ILE A 1 90 ? -2.322 -1.607 -11.930 1.00 88.25 90 ILE A CA 1
ATOM 659 C C . ILE A 1 90 ? -2.977 -1.527 -10.542 1.00 88.25 90 ILE A C 1
ATOM 661 O O . ILE A 1 90 ? -3.758 -2.398 -10.143 1.00 88.25 90 ILE A O 1
ATOM 665 N N . SER A 1 91 ? -2.679 -0.458 -9.806 1.00 76.06 91 SER A N 1
ATOM 666 C CA . SER A 1 91 ? -2.964 -0.332 -8.373 1.00 76.06 91 SER A CA 1
ATOM 667 C C . SER A 1 91 ? -4.449 -0.361 -7.954 1.00 76.06 91 SER A C 1
ATOM 669 O O . SER A 1 91 ? -4.749 -1.004 -6.944 1.00 76.06 91 SER A O 1
ATOM 671 N N . PRO A 1 92 ? -5.409 0.281 -8.657 1.00 69.12 92 PRO A N 1
ATOM 672 C CA . PRO A 1 92 ? -6.773 0.456 -8.145 1.00 69.12 92 PRO A CA 1
ATOM 673 C C . PRO A 1 92 ? -7.746 -0.688 -8.472 1.00 69.12 92 PRO A C 1
ATOM 675 O O . PRO A 1 92 ? -8.786 -0.794 -7.825 1.00 69.12 92 PRO A O 1
ATOM 678 N N . LYS A 1 93 ? -7.464 -1.528 -9.479 1.00 60.53 93 LYS A N 1
ATOM 679 C CA . LYS A 1 93 ? -8.457 -2.477 -10.036 1.00 60.53 93 LYS A CA 1
ATOM 680 C C . LYS A 1 93 ? -8.105 -3.950 -9.867 1.00 60.53 93 LYS A C 1
ATOM 682 O O . LYS A 1 93 ? -8.983 -4.803 -10.000 1.00 60.53 93 LYS A O 1
ATOM 687 N N . SER A 1 94 ? -6.844 -4.273 -9.606 1.00 62.75 94 SER A N 1
ATOM 688 C CA . SER A 1 94 ? -6.399 -5.656 -9.703 1.00 62.75 94 SER A CA 1
ATOM 689 C C . SER A 1 94 ? -6.664 -6.446 -8.415 1.00 62.75 94 SER A C 1
ATOM 691 O O . SER A 1 94 ? -6.224 -6.070 -7.329 1.00 62.75 94 SER A O 1
ATOM 693 N N . LYS A 1 95 ? -7.335 -7.601 -8.542 1.00 67.69 95 LYS A N 1
ATOM 694 C CA . LYS A 1 95 ? -7.419 -8.643 -7.490 1.00 67.69 95 LYS A CA 1
ATOM 695 C C . LYS A 1 95 ? -6.076 -9.344 -7.246 1.00 67.69 95 LYS A C 1
ATOM 697 O O . LYS A 1 95 ? -5.977 -10.200 -6.377 1.00 67.69 95 LYS A O 1
ATOM 702 N N . ASN A 1 96 ? -5.076 -9.006 -8.052 1.00 78.12 96 ASN A N 1
ATOM 703 C CA . ASN A 1 96 ? -3.749 -9.579 -8.041 1.00 78.12 96 ASN A CA 1
ATOM 704 C C . ASN A 1 96 ? -2.700 -8.466 -7.973 1.00 78.12 96 ASN A C 1
ATOM 706 O O . ASN A 1 96 ? -2.945 -7.351 -8.430 1.00 78.12 96 ASN A O 1
ATOM 710 N N . GLY A 1 97 ? -1.536 -8.729 -7.411 1.00 86.31 97 GLY A N 1
ATOM 711 C CA . GLY A 1 97 ? -0.542 -7.681 -7.210 1.00 86.31 97 GLY A CA 1
ATOM 712 C C . GLY A 1 97 ? 0.817 -8.255 -6.905 1.00 86.31 97 GLY A C 1
ATOM 713 O O . GLY A 1 97 ? 0.971 -9.470 -6.778 1.00 86.31 97 GLY A O 1
ATOM 714 N N . VAL A 1 98 ? 1.785 -7.357 -6.797 1.00 89.50 98 VAL A N 1
ATOM 715 C CA . VAL A 1 98 ? 3.125 -7.690 -6.331 1.00 89.50 98 VAL A CA 1
ATOM 716 C C . VAL A 1 98 ? 3.056 -7.874 -4.809 1.00 89.50 98 VAL A C 1
ATOM 718 O O . VAL A 1 98 ? 2.510 -6.995 -4.145 1.00 89.50 98 VAL A O 1
ATOM 721 N N . PRO A 1 99 ? 3.545 -8.993 -4.247 1.00 87.38 99 PRO A N 1
ATOM 722 C CA . PRO A 1 99 ? 3.558 -9.198 -2.801 1.00 87.38 99 PRO A CA 1
ATOM 723 C C . PRO A 1 99 ? 4.339 -8.112 -2.055 1.00 87.38 99 PRO A C 1
ATOM 725 O O . PRO A 1 99 ? 5.383 -7.661 -2.532 1.00 87.38 99 PRO A O 1
ATOM 728 N N . ASP A 1 100 ? 3.892 -7.765 -0.846 1.00 84.44 100 ASP A N 1
ATOM 729 C CA . ASP A 1 100 ? 4.502 -6.716 -0.013 1.00 84.44 100 ASP A CA 1
ATOM 730 C C . ASP A 1 100 ? 6.000 -6.952 0.214 1.00 84.44 100 ASP A C 1
ATOM 732 O O . ASP A 1 100 ? 6.798 -6.020 0.166 1.00 84.44 100 ASP A O 1
ATOM 736 N N . ALA A 1 101 ? 6.416 -8.209 0.400 1.00 85.75 101 ALA A N 1
ATOM 737 C CA . ALA A 1 101 ? 7.823 -8.559 0.583 1.00 85.75 101 ALA A CA 1
ATOM 738 C C . ALA A 1 101 ? 8.686 -8.179 -0.635 1.00 85.75 101 ALA A C 1
ATOM 740 O O . ALA A 1 101 ? 9.816 -7.714 -0.474 1.00 85.75 101 ALA A O 1
ATOM 741 N N . VAL A 1 102 ? 8.143 -8.311 -1.850 1.00 90.94 102 VAL A N 1
ATOM 742 C CA . VAL A 1 102 ? 8.811 -7.870 -3.080 1.00 90.94 102 VAL A CA 1
ATOM 743 C C . VAL A 1 102 ? 8.822 -6.345 -3.162 1.00 90.94 102 VAL A C 1
ATOM 745 O O . VAL A 1 102 ? 9.877 -5.769 -3.422 1.00 90.94 102 VAL A O 1
ATOM 748 N N . LEU A 1 103 ? 7.693 -5.674 -2.905 1.00 91.06 103 LEU A N 1
ATOM 749 C CA . LEU A 1 103 ? 7.614 -4.205 -2.927 1.00 91.06 103 LEU A CA 1
ATOM 750 C C . LEU A 1 103 ? 8.603 -3.567 -1.934 1.00 91.06 103 LEU A C 1
ATOM 752 O O . LEU A 1 103 ? 9.360 -2.662 -2.302 1.00 91.06 103 LEU A O 1
ATOM 756 N N . ASN A 1 104 ? 8.660 -4.099 -0.713 1.00 88.81 104 ASN A N 1
ATOM 757 C CA . ASN A 1 104 ? 9.554 -3.654 0.356 1.00 88.81 104 ASN A CA 1
ATOM 758 C C . ASN A 1 104 ? 11.024 -3.971 0.058 1.00 88.81 104 ASN A C 1
ATOM 760 O O . ASN A 1 104 ? 11.897 -3.154 0.345 1.00 88.81 104 ASN A O 1
ATOM 764 N N . GLY A 1 105 ? 11.307 -5.127 -0.551 1.00 91.19 105 GLY A N 1
ATOM 765 C CA . GLY A 1 105 ? 12.659 -5.517 -0.960 1.00 91.19 105 GLY A CA 1
ATOM 766 C C . GLY A 1 105 ? 13.179 -4.790 -2.205 1.00 91.19 105 GLY A C 1
ATOM 767 O O . GLY A 1 105 ? 14.371 -4.853 -2.504 1.00 91.19 105 GLY A O 1
ATOM 768 N N . THR A 1 106 ? 12.314 -4.094 -2.946 1.00 95.25 106 THR A N 1
ATOM 769 C CA . THR A 1 106 ? 12.698 -3.446 -4.203 1.00 95.25 106 THR A CA 1
ATOM 770 C C . THR A 1 106 ? 13.544 -2.204 -3.970 1.00 95.25 106 THR A C 1
ATOM 772 O O . THR A 1 106 ? 13.111 -1.224 -3.356 1.00 95.25 106 THR A O 1
ATOM 775 N N . LYS A 1 107 ? 14.750 -2.243 -4.543 1.00 96.69 107 LYS A N 1
ATOM 776 C CA . LYS A 1 107 ? 15.728 -1.153 -4.555 1.00 96.69 107 LYS A CA 1
ATOM 777 C C . LYS A 1 107 ? 15.580 -0.257 -5.777 1.00 96.69 107 LYS A C 1
ATOM 779 O O . LYS A 1 107 ? 15.765 0.945 -5.654 1.00 96.69 107 LYS A O 1
ATOM 784 N N . CYS A 1 108 ? 15.243 -0.807 -6.942 1.00 97.50 108 CYS A N 1
ATOM 785 C CA . CYS A 1 108 ? 14.899 -0.015 -8.125 1.00 97.50 108 CYS A CA 1
ATOM 786 C C . CYS A 1 108 ? 13.746 -0.657 -8.891 1.00 97.50 108 CYS A C 1
ATOM 788 O O . CYS A 1 108 ? 13.666 -1.880 -8.985 1.00 97.50 108 CYS A O 1
ATOM 790 N N . VAL A 1 109 ? 12.891 0.171 -9.479 1.00 97.88 109 VAL A N 1
ATOM 791 C CA . VAL A 1 109 ? 11.836 -0.251 -10.399 1.00 97.88 109 VAL A CA 1
ATOM 792 C C . VAL A 1 109 ? 12.159 0.256 -11.796 1.00 97.88 109 VAL A C 1
ATOM 794 O O . VAL A 1 109 ? 12.595 1.396 -11.956 1.00 97.88 109 VAL A O 1
ATOM 797 N N . VAL A 1 110 ? 11.942 -0.585 -12.802 1.00 97.81 110 VAL A N 1
ATOM 798 C CA . VAL A 1 110 ? 11.983 -0.205 -14.216 1.00 97.81 110 VAL A CA 1
ATOM 799 C C . VAL A 1 110 ? 10.612 -0.439 -14.829 1.00 97.81 110 VAL A C 1
ATOM 801 O O . VAL A 1 110 ? 10.028 -1.502 -14.633 1.00 97.81 110 VAL A O 1
ATOM 804 N N . VAL A 1 111 ? 10.118 0.535 -15.590 1.00 97.88 111 VAL A N 1
ATOM 805 C CA . VAL A 1 111 ? 8.849 0.471 -16.321 1.00 97.88 111 VAL A CA 1
ATOM 806 C C . VAL A 1 111 ? 9.121 0.688 -17.805 1.00 97.88 111 VAL A C 1
ATOM 808 O O . VAL A 1 111 ? 9.608 1.750 -18.201 1.00 97.88 111 VAL A O 1
ATOM 811 N N . ILE A 1 112 ? 8.797 -0.310 -18.625 1.00 96.19 112 ILE A N 1
ATOM 812 C CA . ILE A 1 112 ? 8.920 -0.263 -20.087 1.00 96.19 112 ILE A CA 1
ATOM 813 C C . ILE A 1 112 ? 7.511 -0.408 -20.670 1.00 96.19 112 ILE A C 1
ATOM 815 O O . ILE A 1 112 ? 6.977 -1.521 -20.735 1.00 96.19 112 ILE A O 1
ATOM 819 N N . PRO A 1 113 ? 6.864 0.707 -21.038 1.00 95.25 113 PRO A N 1
ATOM 820 C CA . PRO A 1 113 ? 5.484 0.672 -21.481 1.00 95.25 113 PRO A CA 1
ATOM 821 C C . PRO A 1 113 ? 5.348 0.239 -22.943 1.00 95.25 113 PRO A C 1
ATOM 823 O O . PRO A 1 113 ? 6.237 0.447 -23.765 1.00 95.25 113 PRO A O 1
ATOM 826 N N . SER A 1 114 ? 4.149 -0.224 -23.300 1.00 89.94 114 SER A N 1
ATOM 827 C CA . SER A 1 114 ? 3.692 -0.372 -24.689 1.00 89.94 114 SER A CA 1
ATOM 828 C C . SER A 1 114 ? 4.545 -1.291 -25.564 1.00 89.94 114 SER A C 1
ATOM 830 O O . SER A 1 114 ? 4.665 -1.061 -26.768 1.00 89.94 114 SER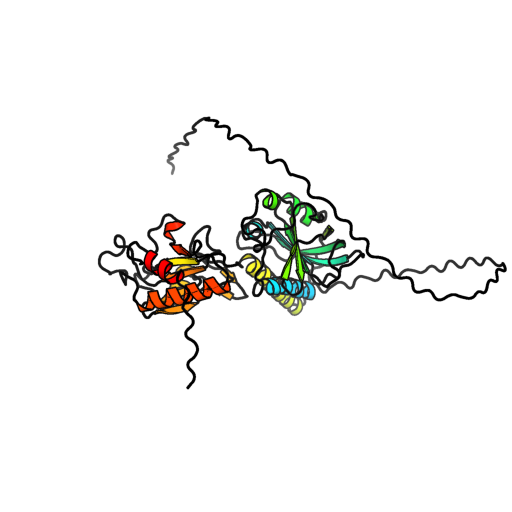 A O 1
ATOM 832 N N . LEU A 1 115 ? 5.090 -2.351 -24.976 1.00 88.56 115 LEU A N 1
ATOM 833 C CA . LEU A 1 115 ? 5.764 -3.397 -25.725 1.00 88.56 115 LEU A CA 1
ATOM 834 C C . LEU A 1 115 ? 4.747 -4.202 -26.534 1.00 88.56 115 LEU A C 1
ATOM 836 O O . LEU A 1 115 ? 3.640 -4.486 -26.078 1.00 88.56 115 LEU A O 1
ATOM 840 N N . VAL A 1 116 ? 5.147 -4.591 -27.739 1.00 82.75 116 VAL A N 1
ATOM 841 C CA . VAL A 1 116 ? 4.411 -5.535 -28.581 1.00 82.75 116 VAL A CA 1
ATOM 842 C C . VAL A 1 116 ? 5.306 -6.757 -28.746 1.00 82.75 116 VAL A C 1
ATOM 844 O O . VAL A 1 116 ? 6.419 -6.633 -29.256 1.00 82.75 116 VAL A O 1
ATOM 847 N N . GLY A 1 117 ? 4.862 -7.902 -28.223 1.00 71.50 117 GLY A N 1
ATOM 848 C CA . GLY A 1 117 ? 5.624 -9.149 -28.249 1.00 71.50 117 GLY A CA 1
ATOM 849 C C . GLY A 1 117 ? 5.300 -10.064 -29.432 1.00 71.50 117 GLY A C 1
ATOM 850 O O . GLY A 1 117 ? 4.755 -9.632 -30.446 1.00 71.50 117 GLY A O 1
ATOM 851 N N . GLY A 1 118 ? 5.670 -11.342 -29.298 1.00 70.88 118 GLY A N 1
ATOM 852 C CA . GLY A 1 118 ? 5.631 -12.357 -30.358 1.00 70.88 118 GLY A CA 1
ATOM 853 C C . GLY A 1 118 ? 6.970 -13.091 -30.517 1.00 70.88 118 GLY A C 1
ATOM 854 O O . GLY A 1 118 ? 7.766 -13.168 -29.583 1.00 70.88 118 GLY A O 1
ATOM 855 N N . THR A 1 119 ? 7.243 -13.629 -31.710 1.00 62.50 119 THR A N 1
ATOM 856 C CA . THR A 1 119 ? 8.524 -14.294 -32.040 1.00 62.50 119 THR A CA 1
ATOM 857 C C . THR A 1 119 ? 9.668 -13.315 -32.330 1.00 62.50 119 THR A C 1
ATOM 859 O O . THR A 1 119 ? 10.819 -13.731 -32.451 1.00 62.50 119 THR A O 1
ATOM 862 N N . ALA A 1 120 ? 9.369 -12.019 -32.441 1.00 69.88 120 ALA A N 1
ATOM 863 C CA . ALA A 1 120 ? 10.335 -10.981 -32.770 1.00 69.88 120 ALA A CA 1
ATOM 864 C C . ALA A 1 120 ? 11.046 -10.415 -31.530 1.00 69.88 120 ALA A C 1
ATOM 866 O O . ALA A 1 120 ? 10.525 -10.432 -30.413 1.00 69.88 120 ALA A O 1
ATOM 867 N N . ASN A 1 121 ? 12.239 -9.860 -31.755 1.00 85.19 121 ASN A N 1
ATOM 868 C CA . ASN A 1 121 ? 12.914 -9.037 -30.759 1.00 85.19 121 ASN A CA 1
ATOM 869 C C . ASN A 1 121 ? 12.116 -7.741 -30.544 1.00 85.19 121 ASN A C 1
ATOM 871 O O . ASN A 1 121 ? 11.761 -7.061 -31.506 1.00 85.19 121 ASN A O 1
ATOM 875 N N . ALA A 1 122 ? 11.876 -7.388 -29.287 1.00 88.56 122 ALA A N 1
ATOM 876 C CA . ALA A 1 122 ? 11.286 -6.124 -28.887 1.00 88.56 122 ALA A CA 1
ATOM 877 C C . ALA A 1 122 ? 12.370 -5.135 -28.460 1.00 88.56 122 ALA A C 1
ATOM 879 O O . ALA A 1 122 ? 13.360 -5.496 -27.818 1.00 88.56 122 ALA A O 1
ATOM 880 N N . SER A 1 123 ? 12.146 -3.876 -28.814 1.00 89.75 123 SER A N 1
ATOM 881 C CA . SER A 1 123 ? 13.053 -2.763 -28.578 1.00 89.75 123 SER A CA 1
ATOM 882 C C . SER A 1 123 ? 12.218 -1.556 -28.164 1.00 89.75 123 SER A C 1
ATOM 884 O O . SER A 1 123 ? 11.317 -1.164 -28.909 1.00 89.75 123 SER A O 1
ATOM 886 N N . ALA A 1 124 ? 12.427 -1.034 -26.955 1.00 91.69 124 ALA A N 1
ATOM 887 C CA . ALA A 1 124 ? 11.629 0.075 -26.435 1.00 91.69 124 ALA A CA 1
ATOM 888 C C . ALA A 1 124 ? 12.354 0.862 -25.340 1.00 91.69 124 ALA A C 1
ATOM 890 O O . ALA A 1 124 ? 13.096 0.299 -24.533 1.00 91.69 124 ALA A O 1
ATOM 891 N N . GLY A 1 125 ? 12.061 2.161 -25.279 1.00 92.19 125 GLY A N 1
ATOM 892 C CA . GLY A 1 125 ? 12.449 3.023 -24.168 1.00 92.19 125 GLY A CA 1
ATOM 893 C C . GLY A 1 125 ? 11.607 2.764 -22.917 1.00 92.19 125 GLY A C 1
ATOM 894 O O . GLY A 1 125 ? 10.445 2.358 -22.990 1.00 92.19 125 GLY A O 1
ATOM 895 N N . GLY A 1 126 ? 12.190 3.032 -21.758 1.00 94.56 126 GLY A N 1
ATOM 896 C CA . GLY A 1 126 ? 11.542 2.927 -20.461 1.00 94.56 126 GLY A CA 1
ATOM 897 C C . GLY A 1 126 ? 12.150 3.889 -19.450 1.00 94.56 126 GLY A C 1
ATOM 898 O O . GLY A 1 126 ? 13.018 4.704 -19.767 1.00 94.56 126 GLY A O 1
ATOM 899 N N . VAL A 1 127 ? 11.676 3.793 -18.214 1.00 96.25 127 VAL A N 1
ATOM 900 C CA . VAL A 1 127 ? 12.108 4.665 -17.120 1.00 96.25 127 VAL A CA 1
ATOM 901 C C . VAL A 1 127 ? 12.431 3.821 -15.903 1.00 96.25 127 VAL A C 1
ATOM 903 O O . VAL A 1 127 ? 11.688 2.896 -15.578 1.00 96.25 127 VAL A O 1
ATOM 906 N N . ALA A 1 128 ? 13.525 4.150 -15.229 1.00 96.81 128 ALA A N 1
ATOM 907 C CA . ALA A 1 128 ? 13.910 3.558 -13.964 1.00 96.81 128 ALA A CA 1
ATOM 908 C C . ALA A 1 128 ? 13.903 4.597 -12.838 1.00 96.81 128 ALA A C 1
ATOM 910 O O . ALA A 1 128 ? 14.280 5.751 -13.039 1.00 96.81 128 ALA A O 1
ATOM 911 N N . SER A 1 129 ? 13.525 4.165 -11.639 1.00 97.31 129 SER A N 1
ATOM 912 C CA . SER A 1 129 ? 13.672 4.929 -10.398 1.00 97.31 129 SER A CA 1
ATOM 913 C C . SER A 1 129 ? 14.211 4.019 -9.308 1.00 97.31 129 SER A C 1
ATOM 915 O O . SER A 1 129 ? 13.827 2.854 -9.224 1.00 97.31 129 SER A O 1
ATOM 917 N N . CYS A 1 130 ? 15.090 4.548 -8.462 1.00 97.00 130 CYS A N 1
ATOM 918 C CA . CYS A 1 130 ? 15.707 3.806 -7.370 1.00 97.00 130 CYS A CA 1
ATOM 919 C C . CYS A 1 130 ? 15.330 4.402 -6.020 1.00 97.00 130 CYS A C 1
ATOM 921 O O . CYS A 1 130 ? 15.212 5.613 -5.877 1.00 97.00 130 CYS A O 1
ATOM 923 N N . ARG A 1 131 ? 15.150 3.547 -5.023 1.00 95.31 131 ARG A N 1
ATOM 924 C CA . ARG A 1 131 ? 14.849 3.924 -3.651 1.00 95.31 131 ARG A CA 1
ATOM 925 C C . ARG A 1 131 ? 16.092 4.550 -3.015 1.00 95.31 131 ARG A C 1
ATOM 927 O O . ARG A 1 131 ? 17.165 3.950 -3.013 1.00 95.31 131 ARG A O 1
ATOM 934 N N . GLU A 1 132 ? 15.940 5.756 -2.486 1.00 91.62 132 GLU A N 1
ATOM 935 C CA . GLU A 1 132 ? 16.982 6.492 -1.756 1.00 91.62 132 GLU A CA 1
ATOM 936 C C . GLU A 1 132 ? 16.750 6.448 -0.243 1.00 91.62 132 GLU A C 1
ATOM 938 O O . GLU A 1 132 ? 17.696 6.480 0.538 1.00 91.62 132 GLU A O 1
ATOM 943 N N . ALA A 1 133 ? 15.481 6.376 0.157 1.00 86.1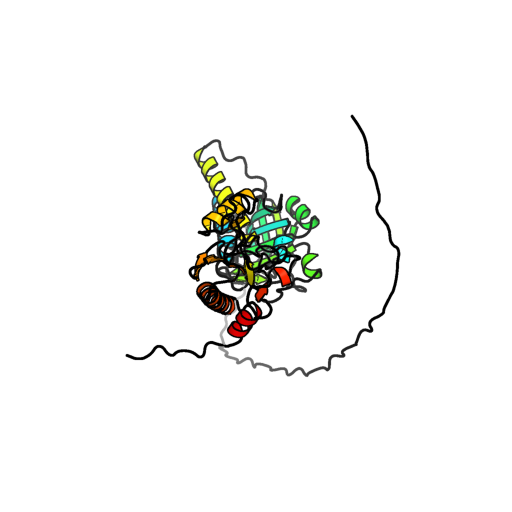2 133 ALA A N 1
ATOM 944 C CA . ALA A 1 133 ? 15.006 6.189 1.521 1.00 86.12 133 ALA A CA 1
ATOM 945 C C . ALA A 1 133 ? 13.683 5.392 1.471 1.00 86.12 133 ALA A C 1
ATOM 947 O O . ALA A 1 133 ? 13.132 5.226 0.380 1.00 86.12 133 ALA A O 1
ATOM 948 N N . PRO A 1 134 ? 13.147 4.883 2.596 1.00 76.62 134 PRO A N 1
ATOM 949 C CA . PRO A 1 134 ? 11.902 4.107 2.599 1.00 76.62 134 PRO A CA 1
ATOM 950 C C . PRO A 1 134 ? 10.735 4.762 1.837 1.00 76.62 134 PRO A C 1
ATOM 952 O O . PRO A 1 134 ? 10.003 4.069 1.142 1.00 76.62 134 PRO A O 1
ATOM 955 N N . ASP A 1 135 ? 10.625 6.084 1.877 1.00 73.06 135 ASP A N 1
ATOM 956 C CA . ASP A 1 135 ? 9.572 6.912 1.279 1.00 73.06 135 ASP A CA 1
ATOM 957 C C . ASP A 1 135 ? 10.056 7.788 0.105 1.00 73.06 135 ASP A C 1
ATOM 959 O O . ASP A 1 135 ? 9.256 8.462 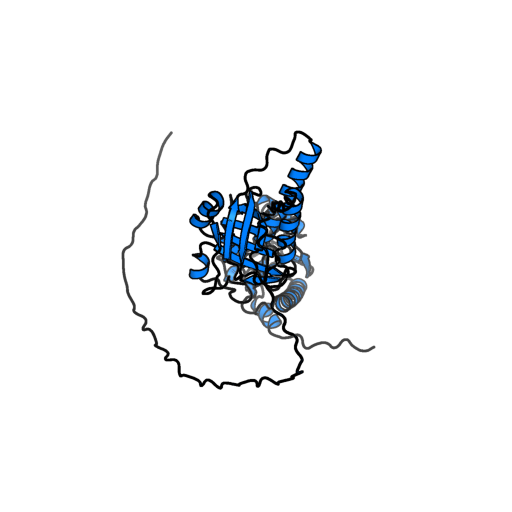-0.547 1.00 73.06 135 ASP A O 1
ATOM 963 N N . ARG A 1 136 ? 11.358 7.765 -0.212 1.00 87.69 136 ARG A N 1
ATOM 964 C CA . ARG A 1 136 ? 11.966 8.622 -1.240 1.00 87.69 136 ARG A CA 1
ATOM 965 C C . ARG A 1 136 ? 12.554 7.819 -2.391 1.00 87.69 136 ARG A C 1
ATOM 967 O O . ARG A 1 136 ? 13.371 6.918 -2.195 1.00 87.69 136 ARG A O 1
ATOM 974 N N . TRP A 1 137 ? 12.191 8.222 -3.604 1.00 94.56 137 TRP A N 1
ATOM 975 C CA . TRP A 1 137 ? 12.698 7.670 -4.856 1.00 94.56 137 TRP A CA 1
ATOM 976 C C . TRP A 1 137 ? 13.500 8.715 -5.625 1.00 94.56 137 TRP A C 1
ATOM 978 O O . TRP A 1 137 ? 13.136 9.891 -5.655 1.00 94.56 137 TRP A O 1
ATOM 988 N N . SER A 1 138 ? 14.557 8.260 -6.289 1.00 95.19 138 SER A N 1
ATOM 989 C CA . SER A 1 138 ? 15.350 9.062 -7.205 1.00 95.19 138 SER A CA 1
ATOM 990 C C . SER A 1 138 ? 14.500 9.550 -8.374 1.00 95.19 138 SER A C 1
ATOM 992 O O . SER A 1 138 ? 13.545 8.887 -8.801 1.00 95.19 138 SER A O 1
ATOM 994 N N . GLY A 1 139 ? 14.924 10.665 -8.970 1.00 92.50 139 GLY A N 1
ATOM 995 C CA . GLY A 1 139 ? 14.402 11.112 -10.258 1.00 92.50 139 GLY A CA 1
ATOM 996 C C . GLY A 1 139 ? 14.491 10.022 -11.343 1.00 92.50 139 GLY A C 1
ATOM 997 O O . GLY A 1 139 ? 15.250 9.055 -11.198 1.00 92.50 139 GLY A O 1
ATOM 998 N N . PRO A 1 140 ? 13.703 10.156 -12.422 1.00 94.56 140 PRO A N 1
ATOM 999 C CA . PRO A 1 140 ? 13.671 9.174 -13.496 1.00 94.56 140 PRO A CA 1
ATOM 1000 C C . PRO A 1 140 ? 15.008 9.104 -14.242 1.00 94.56 140 PRO A C 1
ATOM 1002 O O . PRO A 1 140 ? 15.518 10.121 -14.708 1.00 94.56 140 PRO A O 1
ATOM 1005 N N . ALA A 1 141 ? 15.527 7.891 -14.415 1.00 92.88 141 ALA A N 1
ATOM 1006 C CA . ALA A 1 141 ? 16.599 7.577 -15.351 1.00 92.88 141 ALA A CA 1
ATOM 1007 C C . ALA A 1 141 ? 16.001 6.936 -16.609 1.00 92.88 141 ALA A C 1
ATOM 1009 O O . ALA A 1 141 ? 15.243 5.969 -16.516 1.00 92.88 141 ALA A O 1
ATOM 1010 N N . PHE A 1 142 ? 16.336 7.467 -17.782 1.00 92.62 142 PHE A N 1
ATOM 1011 C CA . PHE A 1 142 ? 15.886 6.910 -19.055 1.00 92.62 142 PHE A CA 1
ATOM 1012 C C . PHE A 1 142 ? 16.717 5.685 -19.414 1.00 92.62 142 PHE A C 1
ATOM 1014 O O . PHE A 1 142 ? 17.941 5.673 -19.261 1.00 92.62 142 PHE A O 1
ATOM 1021 N N . ILE A 1 143 ? 16.032 4.635 -19.848 1.00 93.31 143 ILE A N 1
ATOM 1022 C CA . ILE A 1 143 ? 16.647 3.365 -20.208 1.00 93.31 143 ILE A CA 1
ATOM 1023 C C . ILE A 1 143 ? 16.094 2.880 -21.535 1.00 93.31 143 ILE A C 1
ATOM 1025 O O . ILE A 1 143 ? 14.995 3.247 -21.944 1.00 93.31 143 ILE A O 1
ATOM 1029 N N . HIS A 1 144 ? 16.832 1.975 -22.154 1.00 92.81 144 HIS A N 1
ATOM 1030 C CA . HIS A 1 144 ? 16.444 1.294 -23.366 1.00 92.81 144 HIS A CA 1
ATOM 1031 C C . HIS A 1 144 ? 16.521 -0.218 -23.163 1.00 92.81 144 HIS A C 1
ATOM 1033 O O . HIS A 1 144 ? 17.548 -0.763 -22.742 1.00 92.81 144 HIS A O 1
ATOM 1039 N N . PHE A 1 145 ? 15.428 -0.906 -23.476 1.00 93.38 145 PHE A N 1
ATOM 1040 C CA . PHE A 1 145 ? 15.310 -2.355 -23.412 1.00 93.38 145 PHE A CA 1
ATOM 1041 C C . PHE A 1 145 ? 15.440 -2.968 -24.802 1.00 93.38 145 PHE A C 1
ATOM 1043 O O . PHE A 1 145 ? 14.824 -2.504 -25.758 1.00 93.38 145 PHE A O 1
ATOM 1050 N N . ASN A 1 146 ? 16.212 -4.049 -24.900 1.00 92.81 146 ASN A N 1
ATOM 1051 C CA . ASN A 1 146 ? 16.226 -4.934 -26.060 1.00 92.81 146 ASN A CA 1
ATOM 1052 C C . ASN A 1 146 ? 16.078 -6.376 -25.581 1.00 92.81 146 ASN A C 1
ATOM 1054 O O . ASN A 1 146 ? 16.910 -6.849 -24.802 1.00 92.81 146 ASN A O 1
ATOM 1058 N N . GLY A 1 147 ? 15.060 -7.087 -26.053 1.00 92.00 147 GLY A N 1
ATOM 1059 C CA . GLY A 1 147 ? 14.789 -8.441 -25.585 1.00 92.00 147 GLY A CA 1
ATOM 1060 C C . GLY A 1 147 ? 13.762 -9.204 -26.408 1.00 92.00 147 GLY A C 1
ATOM 1061 O O . GLY A 1 147 ? 13.428 -8.820 -27.521 1.00 92.00 147 GLY A O 1
ATOM 1062 N N . ARG A 1 148 ? 13.286 -10.320 -25.864 1.00 91.00 148 ARG A N 1
ATOM 1063 C CA . ARG A 1 148 ? 12.314 -11.246 -26.469 1.00 91.00 148 ARG A CA 1
ATOM 1064 C C . ARG A 1 148 ? 11.509 -11.952 -25.379 1.00 91.00 148 ARG A C 1
ATOM 1066 O O . ARG A 1 148 ? 11.815 -11.790 -24.200 1.00 91.00 148 ARG A O 1
ATOM 1073 N N . GLY A 1 149 ? 10.561 -12.806 -25.767 1.00 84.06 149 GLY A N 1
ATOM 1074 C CA . GLY A 1 149 ? 9.774 -13.614 -2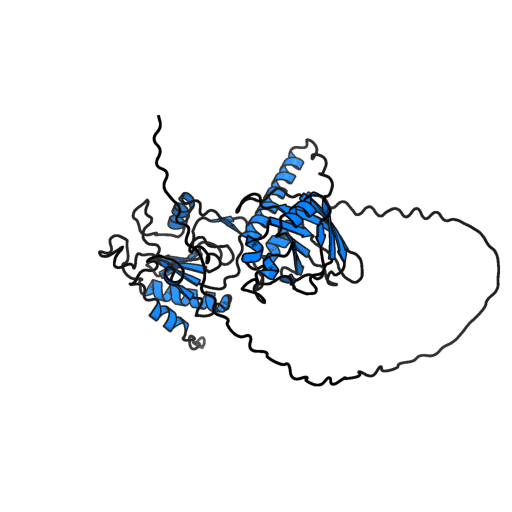4.820 1.00 84.06 149 GLY A CA 1
ATOM 1075 C C . GLY A 1 149 ? 8.591 -12.864 -24.210 1.00 84.06 149 GLY A C 1
ATOM 1076 O O . GLY A 1 149 ? 8.100 -13.248 -23.158 1.00 84.06 149 GLY A O 1
ATOM 1077 N N . LEU A 1 150 ? 8.161 -11.787 -24.867 1.00 84.62 150 LEU A N 1
ATOM 1078 C CA . LEU A 1 150 ? 6.959 -11.038 -24.521 1.00 84.62 150 LEU A CA 1
ATOM 1079 C C . LEU A 1 150 ? 5.738 -11.699 -25.161 1.00 84.62 150 LEU A C 1
ATOM 1081 O O . LEU A 1 150 ? 5.817 -12.212 -26.284 1.00 84.62 150 LEU A O 1
ATOM 1085 N N . ARG A 1 151 ? 4.596 -11.633 -24.479 1.00 83.69 151 ARG A N 1
ATOM 1086 C CA . ARG A 1 151 ? 3.318 -12.137 -24.999 1.00 83.69 151 ARG A CA 1
ATOM 1087 C C . ARG A 1 151 ? 2.923 -11.439 -26.305 1.00 83.69 151 ARG A C 1
ATOM 1089 O O . ARG A 1 151 ? 3.271 -10.290 -26.545 1.00 83.69 151 ARG A O 1
ATOM 1096 N N . ALA A 1 152 ? 2.148 -12.130 -27.142 1.00 76.75 152 ALA A N 1
ATOM 1097 C CA . ALA A 1 152 ? 1.742 -11.641 -28.467 1.00 76.75 152 ALA A CA 1
ATOM 1098 C C . ALA A 1 152 ? 0.860 -10.373 -28.440 1.00 76.75 152 ALA A C 1
ATOM 1100 O O . ALA A 1 152 ? 0.709 -9.697 -29.455 1.00 76.75 152 ALA A O 1
ATOM 1101 N N . HIS A 1 153 ? 0.264 -10.045 -27.294 1.00 82.44 153 HIS A N 1
ATOM 1102 C CA . HIS A 1 153 ? -0.543 -8.839 -27.121 1.00 82.44 153 HIS A CA 1
ATOM 1103 C C . HIS A 1 153 ? 0.294 -7.677 -26.579 1.00 82.44 153 HIS A C 1
ATOM 1105 O O . HIS A 1 153 ? 1.384 -7.873 -26.051 1.00 82.44 153 HIS A O 1
ATOM 1111 N N . ARG A 1 154 ? -0.225 -6.449 -26.696 1.00 87.56 154 ARG A N 1
ATOM 1112 C CA . ARG A 1 154 ? 0.429 -5.265 -26.128 1.00 87.56 154 ARG A CA 1
ATOM 1113 C C . ARG A 1 154 ? 0.502 -5.387 -24.604 1.00 87.56 154 ARG A C 1
ATOM 1115 O O . ARG A 1 154 ? -0.534 -5.504 -23.951 1.00 87.56 154 ARG A O 1
ATOM 1122 N N . THR A 1 155 ? 1.709 -5.307 -24.061 1.00 90.94 155 THR A N 1
ATOM 1123 C CA . THR A 1 155 ? 1.991 -5.438 -22.627 1.00 90.94 155 THR A CA 1
ATOM 1124 C C . THR A 1 155 ? 2.940 -4.347 -22.159 1.00 90.94 155 THR A C 1
ATOM 1126 O O . THR A 1 155 ? 3.776 -3.865 -22.920 1.00 90.94 155 THR A O 1
ATOM 1129 N N . ASP A 1 156 ? 2.858 -3.997 -20.886 1.00 94.25 156 ASP A N 1
ATOM 1130 C CA . ASP A 1 156 ? 3.867 -3.194 -20.205 1.00 94.25 156 ASP A CA 1
ATOM 1131 C C . ASP A 1 156 ? 4.760 -4.125 -19.376 1.00 94.25 156 ASP A C 1
ATOM 1133 O O . ASP A 1 156 ? 4.256 -5.046 -18.734 1.00 94.25 156 ASP A O 1
ATOM 1137 N N . LEU A 1 157 ? 6.075 -3.907 -19.383 1.00 95.44 157 LEU A N 1
ATOM 1138 C CA . LEU A 1 157 ? 7.030 -4.706 -18.611 1.00 95.44 157 LEU A CA 1
ATOM 1139 C C . LEU A 1 157 ? 7.473 -3.927 -17.373 1.00 95.44 157 LEU A C 1
ATOM 1141 O O . LEU A 1 157 ? 7.860 -2.759 -17.470 1.00 95.44 157 LEU A O 1
ATOM 1145 N N . LEU A 1 158 ? 7.441 -4.584 -16.218 1.00 96.75 158 LEU A N 1
ATOM 1146 C CA . LEU A 1 158 ? 7.940 -4.054 -14.957 1.00 96.75 158 LEU A CA 1
ATOM 1147 C C . LEU A 1 158 ? 9.069 -4.945 -14.442 1.00 96.75 158 LEU A C 1
ATOM 1149 O O . LEU A 1 158 ? 8.889 -6.154 -14.297 1.00 96.75 158 LEU A O 1
ATOM 1153 N N . VAL A 1 159 ? 10.216 -4.350 -14.125 1.00 96.75 159 VAL A N 1
ATOM 1154 C CA . VAL A 1 159 ? 11.360 -5.052 -13.528 1.00 96.75 159 VAL A CA 1
ATOM 1155 C C . VAL A 1 159 ? 11.612 -4.495 -12.136 1.00 96.75 159 VAL A C 1
ATOM 1157 O O . VAL A 1 159 ? 11.881 -3.306 -11.973 1.00 96.75 159 VAL A O 1
ATOM 1160 N N . PHE A 1 160 ? 11.555 -5.366 -11.136 1.00 96.56 160 PHE A N 1
ATOM 1161 C CA . PHE A 1 160 ? 11.812 -5.054 -9.736 1.00 96.56 160 PHE A CA 1
ATOM 1162 C C . PHE A 1 160 ? 13.198 -5.576 -9.386 1.00 96.56 160 PHE A C 1
ATOM 1164 O O . PHE A 1 160 ? 13.427 -6.783 -9.380 1.00 96.56 160 PHE A O 1
ATOM 1171 N N . ILE A 1 161 ? 14.136 -4.671 -9.134 1.00 96.19 161 ILE A N 1
ATOM 1172 C CA . ILE A 1 161 ? 15.518 -5.000 -8.791 1.00 96.19 161 ILE A CA 1
ATOM 1173 C C . ILE A 1 161 ? 15.628 -5.073 -7.272 1.00 96.19 161 ILE A C 1
ATOM 1175 O O . ILE A 1 161 ? 15.375 -4.080 -6.585 1.00 96.19 161 ILE A O 1
ATOM 1179 N N . LEU A 1 162 ? 16.019 -6.238 -6.758 1.00 94.38 162 LEU A N 1
ATOM 1180 C CA . LEU A 1 162 ? 16.064 -6.524 -5.320 1.00 94.38 162 LEU A CA 1
ATOM 1181 C C . LEU A 1 162 ? 17.496 -6.493 -4.762 1.00 94.38 162 LEU A C 1
ATOM 1183 O O . LEU A 1 162 ? 17.700 -6.193 -3.587 1.00 94.38 162 LEU A O 1
ATOM 1187 N N . SER A 1 163 ? 18.509 -6.768 -5.593 1.00 93.81 163 SER A N 1
ATOM 1188 C CA . SER A 1 163 ? 19.902 -6.896 -5.140 1.00 93.81 163 SER A CA 1
ATOM 1189 C C . SER A 1 163 ? 20.769 -5.680 -5.480 1.00 93.81 163 SER A C 1
ATOM 1191 O O . SER A 1 163 ? 20.576 -5.011 -6.495 1.00 93.81 163 SER A O 1
ATOM 1193 N N . ASP A 1 164 ? 21.798 -5.423 -4.665 1.00 94.94 164 ASP A N 1
ATOM 1194 C CA . ASP A 1 164 ? 22.783 -4.364 -4.943 1.00 94.94 164 ASP A CA 1
ATOM 1195 C C . ASP A 1 164 ? 23.577 -4.620 -6.228 1.00 94.94 164 ASP A C 1
ATOM 1197 O O . ASP A 1 164 ? 23.988 -3.679 -6.907 1.00 94.94 164 ASP A O 1
ATOM 1201 N N . THR A 1 165 ? 23.774 -5.890 -6.588 1.00 94.50 165 THR A N 1
ATOM 1202 C CA . THR A 1 165 ? 24.392 -6.271 -7.863 1.00 94.50 165 THR A CA 1
ATOM 1203 C C . THR A 1 165 ? 23.533 -5.819 -9.037 1.00 94.50 165 THR A C 1
ATOM 1205 O O . THR A 1 165 ? 24.060 -5.163 -9.934 1.00 94.50 165 THR A O 1
ATOM 1208 N N . GLY A 1 166 ? 22.218 -6.047 -8.980 1.00 94.88 166 GLY A N 1
ATOM 1209 C CA . GLY A 1 166 ? 21.294 -5.584 -10.012 1.00 94.88 166 GLY A CA 1
ATOM 1210 C C . GLY A 1 166 ? 21.238 -4.057 -10.102 1.00 94.88 166 GLY A C 1
ATOM 1211 O O . GLY A 1 166 ? 21.223 -3.505 -11.200 1.00 94.88 166 GLY A O 1
ATOM 1212 N N . VAL A 1 167 ? 21.294 -3.348 -8.965 1.00 95.69 167 VAL A N 1
ATOM 1213 C CA . VAL A 1 167 ? 21.357 -1.873 -8.948 1.00 95.69 167 VAL A CA 1
ATOM 1214 C C . VAL A 1 167 ? 22.632 -1.368 -9.629 1.00 95.69 167 VAL A C 1
ATOM 1216 O O . VAL A 1 167 ? 22.574 -0.442 -10.441 1.00 95.69 167 VAL A O 1
ATOM 1219 N N . ARG A 1 168 ? 23.789 -1.978 -9.339 1.00 94.94 168 ARG A N 1
ATOM 1220 C CA . ARG A 1 168 ? 25.053 -1.640 -10.014 1.00 94.94 168 ARG A CA 1
ATOM 1221 C C . ARG A 1 168 ? 24.991 -1.949 -11.508 1.00 94.94 168 ARG A C 1
ATOM 1223 O O . ARG A 1 168 ? 25.402 -1.104 -12.297 1.00 94.94 168 ARG A O 1
ATOM 1230 N N . ALA A 1 169 ? 24.438 -3.100 -11.890 1.00 94.56 169 ALA A N 1
ATOM 1231 C CA . ALA A 1 169 ? 24.289 -3.505 -13.285 1.00 94.56 169 ALA A CA 1
ATOM 1232 C C . ALA A 1 169 ? 23.359 -2.566 -14.071 1.00 94.56 169 ALA A C 1
ATOM 1234 O O . ALA A 1 169 ? 23.648 -2.241 -15.223 1.00 94.56 169 ALA A O 1
ATOM 1235 N N . LEU A 1 170 ? 22.278 -2.077 -13.449 1.00 94.44 170 LEU A N 1
ATOM 1236 C CA . LEU A 1 170 ? 21.409 -1.060 -14.046 1.00 94.44 170 LEU A CA 1
ATOM 1237 C C . LEU A 1 170 ? 22.202 0.217 -14.341 1.00 94.44 170 LEU A C 1
ATOM 1239 O O . LEU A 1 170 ? 22.134 0.732 -15.452 1.00 94.44 170 LEU A O 1
ATOM 1243 N N . ARG A 1 171 ? 22.981 0.704 -13.367 1.00 91.44 171 ARG A N 1
ATOM 1244 C CA . ARG A 1 171 ? 23.767 1.942 -13.496 1.00 91.44 171 ARG A CA 1
ATOM 1245 C C . ARG A 1 171 ? 24.900 1.831 -14.516 1.00 91.44 171 ARG A C 1
ATOM 1247 O O . ARG A 1 171 ? 25.168 2.801 -15.212 1.00 91.44 171 ARG A O 1
ATOM 1254 N N . SER A 1 172 ? 25.552 0.673 -14.617 1.00 88.38 172 SER A N 1
ATOM 1255 C CA . SER A 1 172 ? 26.658 0.449 -15.557 1.00 88.38 172 SER A CA 1
ATOM 1256 C C . SER A 1 172 ? 26.213 0.065 -16.974 1.00 88.38 172 SER A C 1
ATOM 1258 O O . SER A 1 172 ? 27.057 -0.099 -17.850 1.00 88.38 172 SER A O 1
ATOM 1260 N N . GLY A 1 173 ? 24.907 -0.095 -17.220 1.00 80.25 173 GLY A N 1
ATOM 1261 C CA . GLY A 1 173 ? 24.375 -0.500 -18.526 1.00 80.25 173 GLY A CA 1
ATOM 1262 C C . GLY A 1 173 ? 24.527 -1.973 -18.872 1.00 80.25 173 GLY A C 1
ATOM 1263 O O . GLY A 1 173 ? 24.472 -2.342 -20.045 1.00 80.25 173 GLY A O 1
ATOM 1264 N N . GLY A 1 174 ? 24.690 -2.814 -17.853 1.00 79.19 174 GLY A N 1
ATOM 1265 C CA . GLY A 1 174 ? 24.860 -4.257 -17.980 1.00 79.19 174 GLY A CA 1
ATOM 1266 C C . GLY A 1 174 ? 23.706 -5.090 -17.427 1.00 79.19 174 GLY A C 1
ATOM 1267 O O . GLY A 1 174 ? 23.873 -6.301 -17.304 1.00 79.19 174 GLY A O 1
ATOM 1268 N N . LEU A 1 175 ? 22.560 -4.501 -17.057 1.00 93.31 175 LEU A N 1
ATOM 1269 C CA . LEU A 1 175 ? 21.478 -5.278 -16.450 1.00 93.31 175 LEU A CA 1
ATOM 1270 C C . LEU A 1 175 ? 20.876 -6.259 -17.461 1.00 93.31 175 LEU A C 1
ATOM 1272 O O . LEU A 1 175 ? 20.222 -5.868 -18.432 1.00 93.31 175 LEU A O 1
ATOM 1276 N N . GLN A 1 176 ? 21.074 -7.548 -17.198 1.00 93.69 176 GLN A N 1
ATOM 1277 C CA . GLN A 1 176 ? 20.507 -8.637 -17.976 1.00 93.69 176 GLN A CA 1
ATOM 1278 C C . GLN A 1 176 ? 19.218 -9.139 -17.322 1.00 93.69 176 GLN A C 1
ATOM 1280 O O . GLN A 1 176 ? 19.225 -9.614 -16.190 1.00 93.69 176 GLN A O 1
ATOM 1285 N N . ILE A 1 177 ? 18.121 -9.110 -18.073 1.00 91.44 177 ILE A N 1
ATOM 1286 C CA . ILE A 1 177 ? 16.853 -9.721 -17.679 1.00 91.44 177 ILE A CA 1
ATOM 1287 C C . ILE A 1 177 ? 16.852 -11.169 -18.155 1.00 91.44 177 ILE A C 1
ATOM 1289 O O . ILE A 1 177 ? 17.042 -11.455 -19.342 1.00 91.44 177 ILE A O 1
ATOM 1293 N N . ARG A 1 178 ? 16.666 -12.098 -17.218 1.00 87.06 178 ARG A N 1
ATOM 1294 C CA . ARG A 1 178 ? 16.663 -13.538 -17.484 1.00 87.06 178 ARG A CA 1
ATOM 1295 C C . ARG A 1 178 ? 15.231 -14.058 -17.478 1.00 87.06 178 ARG A C 1
ATOM 1297 O O . ARG A 1 178 ? 14.465 -13.727 -16.581 1.00 87.06 178 ARG A O 1
ATOM 1304 N N . ALA A 1 179 ? 14.912 -14.928 -18.435 1.00 78.81 179 ALA A N 1
ATOM 1305 C CA . ALA A 1 179 ? 13.616 -15.596 -18.471 1.00 78.81 179 ALA A CA 1
ATOM 1306 C C . ALA A 1 179 ? 13.430 -16.436 -17.198 1.00 78.81 179 ALA A C 1
ATOM 1308 O O . ALA A 1 179 ? 14.244 -17.318 -16.902 1.00 78.81 179 ALA A O 1
ATOM 1309 N N . GLN A 1 180 ? 12.352 -16.185 -16.460 1.00 69.94 180 GLN A N 1
ATOM 1310 C CA . GLN A 1 180 ? 12.091 -16.790 -15.152 1.00 69.94 180 GLN A CA 1
ATOM 1311 C C . GLN A 1 180 ? 11.484 -18.203 -15.251 1.00 69.94 180 GLN A C 1
ATOM 1313 O O . GLN A 1 180 ? 10.500 -18.529 -14.598 1.00 69.94 180 GLN A O 1
ATOM 1318 N N . LYS A 1 181 ? 12.100 -19.088 -16.048 1.00 61.34 181 LYS A N 1
ATOM 1319 C CA . LYS A 1 181 ? 11.553 -20.421 -16.376 1.00 61.34 181 LYS A CA 1
ATOM 1320 C C . LYS A 1 181 ? 11.415 -21.387 -15.190 1.00 61.34 181 LYS A C 1
ATOM 1322 O O . LYS A 1 181 ? 10.708 -22.379 -15.309 1.00 61.34 181 LYS A O 1
ATOM 1327 N N . ARG A 1 182 ? 12.140 -21.163 -14.087 1.00 56.34 182 ARG A N 1
ATOM 1328 C CA . ARG A 1 182 ? 12.182 -22.083 -12.928 1.00 56.34 182 ARG A CA 1
ATOM 1329 C C . ARG A 1 182 ? 11.473 -21.554 -11.679 1.00 56.34 182 ARG A C 1
ATOM 1331 O O . ARG A 1 182 ? 11.132 -22.352 -10.817 1.00 56.34 182 ARG A O 1
ATOM 1338 N N . ALA A 1 183 ? 11.266 -20.244 -11.583 1.00 67.56 183 ALA A N 1
ATOM 1339 C CA . ALA A 1 183 ? 10.591 -19.591 -10.467 1.00 67.56 183 ALA A CA 1
ATOM 1340 C C . ALA A 1 183 ? 9.942 -18.311 -11.000 1.00 67.56 183 ALA A C 1
ATOM 1342 O O . ALA A 1 183 ? 10.615 -17.291 -11.151 1.00 67.56 183 ALA A O 1
ATOM 1343 N N . ALA A 1 184 ? 8.664 -18.413 -11.366 1.00 82.12 184 ALA A N 1
ATOM 1344 C CA . ALA A 1 184 ? 7.876 -17.279 -11.828 1.00 82.12 184 ALA A CA 1
ATOM 1345 C C . ALA A 1 184 ? 7.846 -16.182 -10.753 1.00 82.12 184 ALA A C 1
ATOM 1347 O O . ALA A 1 184 ? 7.879 -16.477 -9.559 1.00 82.12 184 ALA A O 1
ATOM 1348 N N . ALA A 1 185 ? 7.772 -14.920 -11.170 1.00 87.00 185 ALA A N 1
ATOM 1349 C CA . ALA A 1 185 ? 7.609 -13.815 -10.238 1.00 87.00 185 ALA A CA 1
ATOM 1350 C C . ALA A 1 185 ? 6.331 -14.016 -9.393 1.00 87.00 185 ALA A C 1
ATOM 1352 O O . ALA A 1 185 ? 5.259 -14.255 -9.963 1.00 87.00 185 ALA A O 1
ATOM 1353 N N . PRO A 1 186 ? 6.428 -13.933 -8.055 1.00 89.19 186 PRO A N 1
ATOM 1354 C CA . PRO A 1 186 ? 5.320 -14.228 -7.162 1.00 89.19 186 PRO A CA 1
ATOM 1355 C C . PRO A 1 186 ? 4.226 -13.170 -7.289 1.00 89.19 186 PRO A C 1
ATOM 1357 O O . PRO A 1 186 ? 4.487 -11.979 -7.427 1.00 89.19 186 PRO A O 1
ATOM 1360 N N . LEU A 1 187 ? 2.977 -13.606 -7.204 1.00 88.25 187 LEU A N 1
ATOM 1361 C CA . LEU A 1 187 ? 1.802 -12.743 -7.238 1.00 88.25 187 LEU A CA 1
ATOM 1362 C C . LEU A 1 187 ? 0.985 -12.981 -5.973 1.00 88.25 187 LEU A C 1
ATOM 1364 O O . LEU A 1 187 ? 0.907 -14.115 -5.514 1.00 88.25 187 LEU A O 1
ATOM 1368 N N . VAL A 1 188 ? 0.318 -11.961 -5.431 1.00 82.19 188 VAL A N 1
ATOM 1369 C CA . VAL A 1 188 ? -0.481 -12.109 -4.195 1.00 82.19 188 VAL A CA 1
ATOM 1370 C C . VAL A 1 188 ? -1.515 -13.240 -4.297 1.00 82.19 188 VAL A C 1
ATOM 1372 O O . VAL A 1 188 ? -1.754 -13.943 -3.320 1.00 82.19 188 VAL A O 1
ATOM 1375 N N . SER A 1 189 ? -2.103 -13.461 -5.477 1.00 78.19 189 SER A N 1
ATOM 1376 C CA . SER A 1 189 ? -3.086 -14.539 -5.679 1.00 78.19 189 SER A CA 1
ATOM 1377 C C . SER A 1 189 ? -2.499 -15.956 -5.692 1.00 78.19 189 SER A C 1
ATOM 1379 O O . SER A 1 189 ? -3.233 -16.900 -5.413 1.00 78.19 189 SER A O 1
ATOM 1381 N N . THR A 1 190 ? -1.215 -16.122 -6.021 1.00 77.25 190 THR A N 1
ATOM 1382 C CA . THR A 1 190 ? -0.568 -17.441 -6.154 1.00 77.25 190 THR A CA 1
ATOM 1383 C C . THR A 1 190 ? 0.409 -17.728 -5.020 1.00 77.25 190 THR A C 1
ATOM 1385 O O . THR A 1 190 ? 0.513 -18.862 -4.566 1.00 77.25 190 THR A O 1
ATOM 1388 N N . THR A 1 191 ? 1.099 -16.691 -4.552 1.00 73.88 191 THR A N 1
ATOM 1389 C CA . THR A 1 191 ? 2.181 -16.738 -3.570 1.00 73.88 191 THR A CA 1
ATOM 1390 C C . THR A 1 191 ? 2.014 -15.567 -2.588 1.00 73.88 191 THR A C 1
ATOM 1392 O O . THR A 1 191 ? 2.797 -14.614 -2.614 1.00 73.88 191 THR A O 1
ATOM 1395 N N . PRO A 1 192 ? 0.974 -15.585 -1.728 1.00 65.06 192 PRO A N 1
ATOM 1396 C CA . PRO A 1 192 ? 0.733 -14.511 -0.759 1.00 65.06 192 PRO A CA 1
ATOM 1397 C C . PRO A 1 192 ? 1.851 -14.403 0.286 1.00 65.06 192 PRO A C 1
ATOM 1399 O O . PRO A 1 192 ? 2.114 -13.318 0.795 1.00 65.06 192 PRO A O 1
ATOM 1402 N N . VAL A 1 193 ? 2.531 -15.517 0.581 1.00 68.50 193 VAL A N 1
ATOM 1403 C CA . VAL A 1 193 ? 3.739 -15.559 1.411 1.00 68.50 193 VAL A CA 1
ATOM 1404 C C . VAL A 1 193 ? 4.923 -15.843 0.498 1.00 68.50 193 VAL A C 1
ATOM 1406 O O . VAL A 1 193 ? 5.089 -16.963 0.019 1.00 68.50 193 VAL A O 1
ATOM 1409 N N . THR A 1 194 ? 5.723 -14.814 0.231 1.00 71.56 194 THR A N 1
ATOM 1410 C CA . THR A 1 194 ? 6.913 -14.918 -0.619 1.00 71.56 194 THR A CA 1
ATOM 1411 C C . THR A 1 194 ? 7.992 -15.753 0.069 1.00 71.56 194 THR A C 1
ATOM 1413 O O . THR A 1 194 ? 8.259 -15.594 1.260 1.00 71.56 194 THR A O 1
ATOM 1416 N N . THR A 1 195 ? 8.624 -16.651 -0.679 1.00 72.62 195 THR A N 1
ATOM 1417 C CA . THR A 1 195 ? 9.710 -17.505 -0.192 1.00 72.62 195 THR A CA 1
ATOM 1418 C C . THR A 1 195 ? 11.034 -16.745 -0.144 1.00 72.62 195 THR A C 1
ATOM 1420 O O . THR A 1 195 ? 11.270 -15.808 -0.908 1.00 72.62 195 THR A O 1
ATOM 1423 N N . GLN A 1 196 ? 11.963 -17.199 0.703 1.00 67.94 196 GLN A N 1
ATOM 1424 C CA . GLN A 1 196 ? 13.310 -16.621 0.754 1.00 67.94 196 GLN A CA 1
ATOM 1425 C C . GLN A 1 196 ? 14.029 -16.714 -0.603 1.00 67.94 196 GLN A C 1
ATOM 1427 O O . GLN A 1 196 ? 14.784 -15.816 -0.962 1.00 67.94 196 GLN A O 1
ATOM 1432 N N . VAL A 1 197 ? 13.763 -17.770 -1.380 1.00 64.56 197 VAL A N 1
ATOM 1433 C CA . VAL A 1 197 ? 14.354 -17.974 -2.711 1.00 64.56 197 VAL A CA 1
ATOM 1434 C C . VAL A 1 197 ? 13.969 -16.835 -3.657 1.00 64.56 197 VAL A C 1
ATOM 1436 O O . VAL A 1 197 ? 14.842 -16.262 -4.308 1.00 64.56 197 VAL A O 1
ATOM 1439 N N . GLU A 1 198 ? 12.693 -16.450 -3.682 1.00 74.25 198 GLU A N 1
ATOM 1440 C CA . GLU A 1 198 ? 12.198 -15.346 -4.515 1.00 74.25 198 GLU A CA 1
ATOM 1441 C C . GLU A 1 198 ? 12.804 -13.997 -4.095 1.00 74.25 198 GLU A C 1
ATOM 1443 O O . GLU A 1 198 ? 13.151 -13.189 -4.954 1.00 74.25 198 GLU A O 1
ATOM 1448 N N . LEU A 1 199 ? 13.007 -13.775 -2.792 1.00 79.88 199 LEU A N 1
ATOM 1449 C CA . LEU A 1 199 ? 13.594 -12.534 -2.265 1.00 79.88 199 LEU A CA 1
ATOM 1450 C C . LEU A 1 199 ? 15.113 -12.429 -2.469 1.00 79.88 199 LEU A C 1
ATOM 1452 O O . LEU A 1 199 ? 15.657 -11.329 -2.432 1.00 79.88 199 LEU A O 1
ATOM 1456 N N . THR A 1 200 ? 15.807 -13.547 -2.707 1.00 83.69 200 THR A N 1
ATOM 1457 C CA . THR A 1 200 ? 17.243 -13.549 -3.054 1.00 83.69 200 THR A CA 1
ATOM 1458 C C . THR A 1 200 ? 17.520 -13.321 -4.542 1.00 83.69 200 THR A C 1
ATOM 1460 O O . THR A 1 200 ? 18.683 -13.210 -4.937 1.00 83.69 200 THR A O 1
ATOM 1463 N N . ALA A 1 201 ? 16.480 -13.249 -5.379 1.00 86.75 201 ALA A N 1
ATOM 1464 C CA . ALA A 1 201 ? 16.637 -12.997 -6.805 1.00 86.75 201 ALA A CA 1
ATOM 1465 C C . ALA A 1 201 ? 17.295 -11.631 -7.065 1.00 86.75 201 ALA A C 1
ATOM 1467 O O . ALA A 1 201 ? 17.064 -10.660 -6.353 1.00 86.75 201 ALA A O 1
ATOM 1468 N N . GLU A 1 202 ? 18.097 -11.527 -8.128 1.00 90.75 202 GLU A N 1
ATOM 1469 C CA . GLU A 1 202 ? 18.656 -10.235 -8.548 1.00 90.75 202 GLU A CA 1
ATOM 1470 C C . GLU A 1 202 ? 17.552 -9.269 -8.999 1.00 90.75 202 GLU A C 1
ATOM 1472 O O . GLU A 1 202 ? 17.538 -8.095 -8.618 1.00 90.75 202 GLU A O 1
ATOM 1477 N N . SER A 1 203 ? 16.608 -9.788 -9.786 1.00 92.38 203 SER A N 1
ATOM 1478 C CA . SER A 1 203 ? 15.411 -9.075 -10.209 1.00 92.38 203 SER A CA 1
ATOM 1479 C C . SER A 1 203 ? 14.227 -10.021 -10.412 1.00 92.38 203 SER A C 1
ATOM 1481 O O . SER A 1 203 ? 14.400 -11.211 -10.693 1.00 92.38 203 SER A O 1
ATOM 1483 N N . LEU A 1 204 ? 13.021 -9.471 -10.286 1.00 93.81 204 LEU A N 1
ATOM 1484 C CA . LEU A 1 204 ? 11.753 -10.119 -10.611 1.00 93.81 204 LEU A CA 1
ATOM 1485 C C . LEU A 1 204 ? 11.060 -9.333 -11.722 1.00 93.81 204 LEU A C 1
ATOM 1487 O O . LEU A 1 204 ? 11.036 -8.102 -11.680 1.00 93.81 204 LEU A O 1
ATOM 1491 N N . THR A 1 205 ? 10.510 -10.030 -12.716 1.00 94.25 205 THR A N 1
ATOM 1492 C CA . THR A 1 205 ? 9.939 -9.380 -13.902 1.00 94.25 205 THR A CA 1
ATOM 1493 C C . THR A 1 205 ? 8.471 -9.741 -14.079 1.00 94.25 205 THR A C 1
ATOM 1495 O O . THR A 1 205 ? 8.080 -10.909 -14.059 1.00 94.25 205 THR A O 1
ATOM 1498 N N . TYR A 1 206 ? 7.658 -8.711 -14.283 1.00 93.88 206 TYR A N 1
ATOM 1499 C CA . TYR A 1 206 ? 6.217 -8.805 -14.448 1.00 93.88 206 TYR A CA 1
ATOM 1500 C C . TYR A 1 206 ? 5.788 -8.178 -15.767 1.00 93.88 206 TYR A C 1
ATOM 1502 O O . TYR A 1 206 ? 6.381 -7.208 -16.232 1.00 93.88 206 TYR A O 1
ATOM 1510 N N . GLU A 1 207 ? 4.709 -8.701 -16.329 1.00 92.75 207 GLU A N 1
ATOM 1511 C CA . GLU A 1 207 ? 3.973 -8.095 -17.433 1.00 92.75 207 GLU A CA 1
ATOM 1512 C C . GLU A 1 207 ? 2.620 -7.599 -16.932 1.00 92.75 207 GLU A C 1
ATOM 1514 O O . GLU A 1 207 ? 1.942 -8.290 -16.168 1.00 92.75 207 GLU A O 1
ATOM 1519 N N . SER A 1 208 ? 2.213 -6.422 -17.399 1.00 92.06 208 SER A N 1
ATOM 1520 C CA . SER A 1 208 ? 0.878 -5.870 -17.206 1.00 92.06 208 SER A CA 1
ATOM 1521 C C . SER A 1 208 ? 0.153 -5.783 -18.545 1.00 92.06 208 SER A C 1
ATOM 1523 O O . SER A 1 208 ? 0.668 -5.210 -19.505 1.00 92.06 208 SER A O 1
ATOM 1525 N N . ALA A 1 209 ? -1.056 -6.336 -18.610 1.00 89.81 209 ALA A N 1
ATOM 1526 C CA . ALA A 1 209 ? -1.962 -6.184 -19.743 1.00 89.81 209 ALA A CA 1
ATOM 1527 C C . ALA A 1 209 ? -3.289 -5.620 -19.234 1.00 89.81 209 ALA A C 1
ATOM 1529 O O . ALA A 1 209 ? -3.941 -6.230 -18.388 1.00 89.81 209 ALA A O 1
ATOM 1530 N N . ALA A 1 210 ? -3.678 -4.435 -19.716 1.00 86.38 210 ALA A N 1
ATOM 1531 C CA . ALA A 1 210 ? -4.889 -3.739 -19.264 1.00 86.38 210 ALA A CA 1
ATOM 1532 C C . ALA A 1 210 ? -4.996 -3.603 -17.721 1.00 86.38 210 ALA A C 1
ATOM 1534 O O . ALA A 1 210 ? -6.086 -3.680 -17.155 1.00 86.38 210 ALA A O 1
ATOM 1535 N N . GLY A 1 211 ? -3.858 -3.409 -17.040 1.00 85.31 211 GLY A N 1
ATOM 1536 C CA . GLY A 1 211 ? -3.774 -3.274 -15.579 1.00 85.31 211 GLY A CA 1
ATOM 1537 C C . GLY A 1 211 ? -3.748 -4.598 -14.804 1.00 85.31 211 GLY A C 1
ATOM 1538 O O . GLY A 1 211 ? -3.717 -4.579 -13.574 1.00 85.31 211 GLY A O 1
ATOM 1539 N N . VAL A 1 212 ? -3.757 -5.746 -15.487 1.00 87.94 212 VAL A N 1
ATOM 1540 C CA . VAL A 1 212 ? -3.650 -7.072 -14.864 1.00 87.94 212 VAL A CA 1
ATOM 1541 C C . VAL A 1 212 ? -2.201 -7.543 -14.899 1.00 87.94 212 VAL A C 1
ATOM 1543 O O . VAL A 1 212 ? -1.626 -7.685 -15.977 1.00 87.94 212 VAL A O 1
ATOM 1546 N N . LEU A 1 213 ? -1.636 -7.820 -13.721 1.00 89.88 213 LEU A N 1
ATOM 1547 C CA . LEU A 1 213 ? -0.269 -8.317 -13.566 1.00 89.88 213 LEU A CA 1
ATOM 1548 C C . LEU A 1 213 ? -0.161 -9.838 -13.722 1.00 89.88 213 LEU A C 1
ATOM 1550 O O . LEU A 1 213 ? -0.971 -10.598 -13.183 1.00 89.88 213 LEU A O 1
ATOM 1554 N N . SER A 1 214 ? 0.916 -10.262 -14.379 1.00 89.75 214 SER A N 1
ATOM 1555 C CA . SER A 1 214 ? 1.380 -11.647 -14.473 1.00 89.75 214 SER A CA 1
ATOM 1556 C C . SER A 1 214 ? 2.908 -11.714 -14.406 1.00 89.75 214 SER A C 1
ATOM 1558 O O . SER A 1 214 ? 3.580 -10.714 -14.653 1.00 89.75 214 SER A O 1
ATOM 1560 N N . SER A 1 215 ? 3.472 -12.882 -14.089 1.00 90.50 215 SER A N 1
ATOM 1561 C CA . SER A 1 215 ? 4.913 -13.096 -14.261 1.00 90.50 215 SER A CA 1
ATOM 1562 C C . SER A 1 215 ? 5.283 -13.053 -15.745 1.00 90.50 215 SER A C 1
ATOM 1564 O O . SER A 1 215 ? 4.523 -13.520 -16.601 1.00 9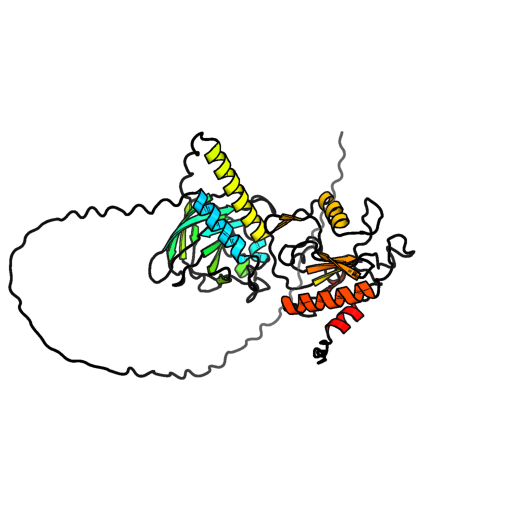0.50 215 SER A O 1
ATOM 1566 N N . SER A 1 216 ? 6.449 -12.478 -16.030 1.00 90.88 216 SER A N 1
ATOM 1567 C CA . SER A 1 216 ? 6.996 -12.375 -17.377 1.00 90.88 216 SER A CA 1
ATOM 1568 C C . SER A 1 216 ? 8.022 -13.469 -17.663 1.00 90.88 216 SER A C 1
ATOM 1570 O O . SER A 1 216 ? 8.826 -13.838 -16.806 1.00 90.88 216 SER A O 1
ATOM 1572 N N . GLU A 1 217 ? 8.050 -13.921 -18.914 1.00 90.19 217 GLU A N 1
ATOM 1573 C CA . GLU A 1 217 ? 9.127 -14.756 -19.458 1.00 90.19 217 GLU A CA 1
ATOM 1574 C C . GLU A 1 217 ? 10.137 -13.946 -20.283 1.00 90.19 217 GLU A C 1
ATOM 1576 O O . GLU A 1 217 ? 11.043 -14.515 -20.904 1.00 90.19 217 GLU A O 1
ATOM 1581 N N . ALA A 1 218 ? 10.002 -12.616 -20.284 1.00 90.69 218 ALA A N 1
ATOM 1582 C CA . ALA A 1 218 ? 10.860 -11.742 -21.051 1.00 90.69 218 ALA A CA 1
ATOM 1583 C C . ALA A 1 218 ? 12.331 -11.929 -20.659 1.00 90.69 218 ALA A C 1
ATOM 1585 O O . ALA A 1 218 ? 12.699 -12.134 -19.501 1.00 90.69 218 ALA A O 1
ATOM 1586 N N . SER A 1 219 ? 13.197 -11.842 -21.661 1.00 92.25 219 SER A N 1
ATOM 1587 C CA . SER A 1 219 ? 14.645 -11.871 -21.485 1.00 92.25 219 SER A CA 1
ATOM 1588 C C . SER A 1 219 ? 15.299 -10.856 -22.400 1.00 92.25 219 SER A C 1
ATOM 1590 O O . SER A 1 219 ? 14.823 -10.622 -23.510 1.00 92.25 219 SER A O 1
ATOM 1592 N N . GLY A 1 220 ? 16.385 -10.240 -21.949 1.00 92.81 220 GLY A N 1
ATOM 1593 C CA . GLY A 1 220 ? 17.010 -9.155 -22.691 1.00 92.81 220 GLY A CA 1
ATOM 1594 C C . GLY A 1 220 ? 18.010 -8.365 -21.867 1.00 92.81 220 GLY A C 1
ATOM 1595 O O . GLY A 1 220 ? 18.486 -8.826 -20.833 1.00 92.81 220 GLY A O 1
ATOM 1596 N N . PHE A 1 221 ? 18.313 -7.162 -22.337 1.00 93.75 221 PHE A N 1
ATOM 1597 C CA . PHE A 1 221 ? 19.235 -6.239 -21.690 1.00 93.75 221 PHE A CA 1
ATOM 1598 C C . PHE A 1 221 ? 18.596 -4.867 -21.543 1.00 93.75 221 PHE A C 1
ATOM 1600 O O . PHE A 1 221 ? 17.928 -4.386 -22.462 1.00 93.75 221 PHE A O 1
ATOM 1607 N N . ILE A 1 222 ? 18.854 -4.239 -20.402 1.00 94.44 222 ILE A N 1
ATOM 1608 C CA . ILE A 1 222 ? 18.479 -2.861 -20.105 1.00 94.44 222 ILE A CA 1
ATOM 1609 C C . ILE A 1 222 ? 19.753 -2.026 -20.044 1.00 94.44 222 ILE A C 1
ATOM 1611 O O . ILE A 1 222 ? 20.686 -2.353 -19.310 1.00 94.44 222 ILE A O 1
ATOM 1615 N N . ARG A 1 223 ? 19.781 -0.942 -20.820 1.00 92.44 223 ARG A N 1
ATOM 1616 C CA . ARG A 1 223 ? 20.894 0.011 -20.857 1.00 92.44 223 ARG A CA 1
ATOM 1617 C C . ARG A 1 223 ? 20.390 1.413 -20.522 1.00 92.44 223 ARG A C 1
ATOM 1619 O O . ARG A 1 223 ? 19.376 1.800 -21.093 1.00 92.44 223 ARG A O 1
ATOM 1626 N N . PRO A 1 224 ? 21.055 2.178 -19.643 1.00 88.81 224 PRO A N 1
ATOM 1627 C CA . PRO A 1 224 ? 20.833 3.607 -19.526 1.00 88.81 224 PRO A CA 1
ATOM 1628 C C . PRO A 1 224 ? 21.008 4.286 -20.876 1.00 88.81 224 PRO A C 1
ATOM 1630 O O . PRO A 1 224 ? 21.946 3.985 -21.617 1.00 88.81 224 PRO A O 1
ATOM 1633 N N . GLU A 1 225 ? 20.108 5.208 -21.178 1.00 84.44 225 GLU A N 1
ATOM 1634 C CA . GLU A 1 225 ? 20.351 6.184 -22.228 1.00 84.44 225 GLU A CA 1
ATOM 1635 C C . GLU A 1 225 ? 21.279 7.270 -21.671 1.00 84.44 225 GLU A C 1
ATOM 1637 O O . GLU A 1 225 ? 21.262 7.564 -20.470 1.00 84.44 225 GLU A O 1
ATOM 1642 N N . ALA A 1 226 ? 22.127 7.847 -22.527 1.00 69.44 226 ALA A N 1
ATOM 1643 C CA . ALA A 1 226 ? 22.954 8.980 -22.128 1.00 69.44 226 ALA A CA 1
ATOM 1644 C C . ALA A 1 226 ? 22.054 10.079 -21.546 1.00 69.44 226 ALA A C 1
ATOM 1646 O O . ALA A 1 226 ? 20.952 10.308 -22.052 1.00 69.44 226 ALA A O 1
ATOM 1647 N N . ALA A 1 227 ? 22.513 10.737 -20.476 1.00 59.53 227 ALA A N 1
ATOM 1648 C CA . ALA A 1 227 ? 21.760 11.819 -19.855 1.00 59.53 227 ALA A CA 1
ATOM 1649 C C . ALA A 1 227 ? 21.337 12.815 -20.940 1.00 59.53 227 ALA A C 1
ATOM 1651 O O . ALA A 1 227 ? 22.177 13.297 -21.703 1.00 59.53 227 ALA A O 1
ATOM 1652 N N . LEU A 1 228 ? 20.028 13.072 -21.035 1.00 55.31 228 LEU A N 1
ATOM 1653 C CA . LEU A 1 228 ? 19.506 14.037 -21.993 1.00 55.31 228 LEU A CA 1
ATOM 1654 C C . LEU A 1 228 ? 20.259 15.358 -21.798 1.00 55.31 228 LEU A C 1
ATOM 1656 O O . LEU A 1 228 ? 20.453 15.766 -20.645 1.00 55.31 228 LEU A O 1
ATOM 1660 N N . PRO A 1 229 ? 20.682 16.028 -22.883 1.00 50.12 229 PRO A N 1
ATOM 1661 C CA . PRO A 1 229 ? 21.281 17.344 -22.761 1.00 50.12 229 PRO A CA 1
ATOM 1662 C C . PRO A 1 229 ? 20.325 18.247 -21.969 1.00 50.12 229 PRO A C 1
ATOM 1664 O O . PRO A 1 229 ? 19.102 18.102 -22.104 1.00 50.12 229 PRO A O 1
ATOM 1667 N N . PRO A 1 230 ? 20.852 19.139 -21.111 1.00 51.19 230 PRO A N 1
ATOM 1668 C CA . PRO A 1 230 ? 20.022 19.995 -20.280 1.00 51.19 230 PRO A CA 1
ATOM 1669 C C . PRO A 1 230 ? 18.985 20.696 -21.157 1.00 51.19 230 PRO A C 1
ATOM 1671 O O . PRO A 1 230 ? 19.321 21.294 -22.181 1.00 51.19 230 PRO A O 1
ATOM 1674 N N . VAL A 1 231 ? 17.711 20.560 -20.774 1.00 52.94 231 VAL A N 1
ATOM 1675 C CA . VAL A 1 231 ? 16.591 21.199 -21.470 1.00 52.94 231 VAL A CA 1
ATOM 1676 C C . VAL A 1 231 ? 16.925 22.685 -21.591 1.00 52.94 231 VAL A C 1
ATOM 1678 O O . VAL A 1 231 ? 17.232 23.321 -20.582 1.00 52.94 231 VAL A O 1
ATOM 1681 N N . SER A 1 232 ? 16.906 23.203 -22.824 1.00 53.78 232 SER A N 1
ATOM 1682 C CA . SER A 1 232 ? 17.177 24.608 -23.153 1.00 53.78 232 SER A CA 1
ATOM 1683 C C . SER A 1 232 ? 16.517 25.564 -22.156 1.00 53.78 232 SER A C 1
ATOM 1685 O O . SER A 1 232 ? 15.420 25.268 -21.681 1.00 53.78 232 SER A O 1
ATOM 1687 N N . SER A 1 233 ? 17.129 26.729 -21.932 1.00 54.25 233 SER A N 1
ATOM 1688 C CA . SER A 1 233 ? 16.753 27.826 -21.013 1.00 54.25 233 SER A CA 1
ATOM 1689 C C . SER A 1 233 ? 15.314 28.376 -21.105 1.00 54.25 233 SER A C 1
ATOM 1691 O O . SER A 1 233 ? 14.977 29.333 -20.411 1.00 54.25 233 SER A O 1
ATOM 1693 N N . ASP A 1 234 ? 14.443 27.771 -21.911 1.00 64.19 234 ASP A N 1
ATOM 1694 C CA . ASP A 1 234 ? 13.013 28.042 -21.957 1.00 64.19 234 ASP A CA 1
ATOM 1695 C C . ASP A 1 234 ? 12.339 27.591 -20.644 1.00 64.19 234 ASP A C 1
ATOM 1697 O O . ASP A 1 234 ? 12.157 26.399 -20.349 1.00 64.19 234 ASP A O 1
ATOM 1701 N N . SER A 1 235 ? 11.976 28.581 -19.829 1.00 65.69 235 SER A N 1
ATOM 1702 C CA . SER A 1 235 ? 11.391 28.408 -18.500 1.00 65.69 235 SER A CA 1
ATOM 1703 C C . SER A 1 235 ? 10.093 27.593 -18.522 1.00 65.69 235 SER A C 1
ATOM 1705 O O . SER A 1 235 ? 9.845 26.827 -17.583 1.00 65.69 235 SER A O 1
ATOM 1707 N N . ALA A 1 236 ? 9.309 27.670 -19.605 1.00 63.75 236 ALA A N 1
ATOM 1708 C CA . ALA A 1 236 ? 8.059 26.933 -19.760 1.00 63.75 236 ALA A CA 1
ATOM 1709 C C . ALA A 1 236 ? 8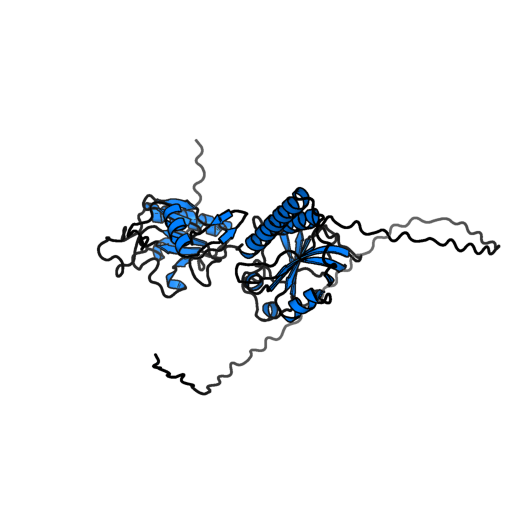.308 25.432 -19.983 1.00 63.75 236 ALA A C 1
ATOM 1711 O O . ALA A 1 236 ? 7.707 24.594 -19.304 1.00 63.75 236 ALA A O 1
ATOM 1712 N N . ARG A 1 237 ? 9.257 25.070 -20.859 1.00 65.31 237 ARG A N 1
ATOM 1713 C CA . ARG A 1 237 ? 9.681 23.669 -21.080 1.00 65.31 237 ARG A CA 1
ATOM 1714 C C . ARG A 1 237 ? 10.319 23.057 -19.834 1.00 65.31 237 ARG A C 1
ATOM 1716 O O . ARG A 1 237 ? 10.065 21.895 -19.504 1.00 65.31 237 ARG A O 1
ATOM 1723 N N . SER A 1 238 ? 11.089 23.855 -19.098 1.00 72.38 238 SER A N 1
ATOM 1724 C CA . SER A 1 238 ? 11.682 23.465 -17.817 1.00 72.38 238 SER A CA 1
ATOM 1725 C C . SER A 1 238 ? 10.608 23.217 -16.741 1.00 72.38 238 SER A C 1
ATOM 1727 O O . SER A 1 238 ? 10.650 22.213 -16.024 1.00 72.38 238 SER A O 1
ATOM 1729 N N . ALA A 1 239 ? 9.585 24.076 -16.663 1.00 76.31 239 ALA A N 1
ATOM 1730 C CA . ALA A 1 239 ? 8.463 23.920 -15.735 1.00 76.31 239 ALA A CA 1
ATOM 1731 C C . ALA A 1 239 ? 7.576 22.709 -16.066 1.00 76.31 239 ALA A C 1
ATOM 1733 O O . ALA A 1 239 ? 7.215 21.947 -15.163 1.00 76.31 239 ALA A O 1
ATOM 1734 N N . LEU A 1 240 ? 7.268 22.491 -17.349 1.00 73.88 240 LEU A N 1
ATOM 1735 C CA . LEU A 1 240 ? 6.544 21.308 -17.823 1.00 73.88 240 LEU A CA 1
ATOM 1736 C C . LEU A 1 240 ? 7.298 20.020 -17.470 1.00 73.88 240 LEU A C 1
ATOM 1738 O O . LEU A 1 240 ? 6.709 19.112 -16.885 1.00 73.88 240 LEU A O 1
ATOM 1742 N N . SER A 1 241 ? 8.610 19.976 -17.717 1.00 80.06 241 SER A N 1
ATOM 1743 C CA . SER A 1 241 ? 9.452 18.826 -17.367 1.00 80.06 241 SER A CA 1
ATOM 1744 C C . SER A 1 241 ? 9.426 18.534 -15.862 1.00 80.06 241 SER A C 1
ATOM 1746 O O . SER A 1 241 ? 9.185 17.394 -15.462 1.00 80.06 241 SER A O 1
ATOM 1748 N N . ARG A 1 242 ? 9.560 19.561 -15.005 1.00 86.00 242 ARG A N 1
ATOM 1749 C CA . ARG A 1 242 ? 9.442 19.405 -13.540 1.00 86.00 242 ARG A CA 1
ATOM 1750 C C . ARG A 1 242 ? 8.081 18.854 -13.117 1.00 86.00 242 ARG A C 1
ATOM 1752 O O . ARG A 1 242 ? 8.019 17.952 -12.283 1.00 86.00 242 ARG A O 1
ATOM 1759 N N . LYS A 1 243 ? 6.988 19.365 -13.694 1.00 90.44 243 LYS A N 1
ATOM 1760 C CA . LYS A 1 243 ? 5.625 18.890 -13.403 1.00 90.44 243 LYS A CA 1
ATOM 1761 C C . LYS A 1 243 ? 5.457 17.414 -13.766 1.00 90.44 243 LYS A C 1
ATOM 1763 O O . LYS A 1 243 ? 4.854 16.663 -13.004 1.00 90.44 243 LYS A O 1
ATOM 1768 N N . MET A 1 244 ? 6.002 16.994 -14.904 1.00 90.38 244 MET A N 1
ATOM 1769 C CA . MET A 1 244 ? 5.904 15.611 -15.373 1.00 90.38 244 MET A CA 1
ATOM 1770 C C . MET A 1 244 ? 6.752 14.652 -14.541 1.00 90.38 244 MET A C 1
ATOM 1772 O O . MET A 1 244 ? 6.260 13.584 -14.183 1.00 90.38 244 MET A O 1
ATOM 1776 N N . ILE A 1 245 ? 7.967 15.056 -14.155 1.00 92.12 245 ILE A N 1
ATOM 1777 C CA . ILE A 1 245 ? 8.800 14.308 -13.202 1.00 92.12 245 ILE A CA 1
ATOM 1778 C C . ILE A 1 245 ? 8.054 14.136 -11.877 1.00 92.12 245 ILE A C 1
ATOM 1780 O O . ILE A 1 245 ? 7.937 13.017 -11.385 1.00 92.12 245 ILE A O 1
ATOM 1784 N N . LYS A 1 246 ? 7.478 15.218 -11.333 1.00 92.19 246 LYS A N 1
ATOM 1785 C CA . LYS A 1 246 ? 6.689 15.164 -10.094 1.00 92.19 246 LYS A CA 1
ATOM 1786 C C . LYS A 1 246 ? 5.518 14.185 -10.210 1.00 92.19 246 LYS A C 1
ATOM 1788 O O . LYS A 1 246 ? 5.328 13.368 -9.318 1.00 92.19 246 LYS A O 1
ATOM 1793 N N . GLN A 1 247 ? 4.754 14.235 -11.302 1.00 92.75 247 GLN A N 1
ATOM 1794 C CA . GLN A 1 247 ? 3.615 13.334 -11.501 1.00 92.75 247 GLN A CA 1
ATOM 1795 C C . GLN A 1 247 ? 4.045 11.865 -11.610 1.00 92.75 247 GLN A C 1
ATOM 1797 O O . GLN A 1 247 ? 3.413 10.994 -11.014 1.00 92.75 247 GLN A O 1
ATOM 1802 N N . TYR A 1 248 ? 5.124 11.588 -12.344 1.00 94.19 248 TYR A N 1
ATOM 1803 C CA . TYR A 1 248 ? 5.683 10.242 -12.450 1.00 94.19 248 TYR A CA 1
ATOM 1804 C C . TYR A 1 248 ? 6.145 9.721 -11.082 1.00 94.19 248 TYR A C 1
ATOM 1806 O O . TYR A 1 248 ? 5.761 8.621 -10.696 1.00 94.19 248 TYR A O 1
ATOM 1814 N N . LEU A 1 249 ? 6.876 10.525 -10.301 1.00 93.69 249 LEU A N 1
ATOM 1815 C CA . LEU A 1 249 ? 7.319 10.131 -8.959 1.00 93.69 249 LEU A CA 1
ATOM 1816 C C . LEU A 1 249 ? 6.147 9.895 -8.001 1.00 93.69 249 LEU A C 1
ATOM 1818 O O . LEU A 1 249 ? 6.187 8.939 -7.236 1.00 93.69 249 LEU A O 1
ATOM 1822 N N . LEU A 1 250 ? 5.076 10.691 -8.083 1.00 92.06 250 LEU A N 1
ATOM 1823 C CA . LEU A 1 250 ? 3.844 10.422 -7.332 1.00 92.06 250 LEU A CA 1
ATOM 1824 C C . LEU A 1 250 ? 3.212 9.078 -7.724 1.00 92.06 250 LEU A C 1
ATOM 1826 O O . LEU A 1 250 ? 2.689 8.384 -6.857 1.00 92.06 250 LEU A O 1
ATOM 1830 N N . SER A 1 251 ? 3.291 8.692 -9.002 1.00 93.44 251 SER A N 1
ATOM 1831 C CA . SER A 1 251 ? 2.799 7.390 -9.483 1.00 93.44 251 SER A CA 1
ATOM 1832 C C . SER A 1 251 ? 3.663 6.243 -8.937 1.00 93.44 251 SER A C 1
ATOM 1834 O O . SER A 1 251 ? 3.135 5.236 -8.473 1.00 93.44 251 SER A O 1
ATOM 1836 N N . VAL A 1 252 ? 4.993 6.416 -8.923 1.00 94.44 252 VAL A N 1
ATOM 1837 C CA . VAL A 1 252 ? 5.947 5.460 -8.325 1.00 94.44 252 VAL A CA 1
ATOM 1838 C C . VAL A 1 252 ? 5.684 5.297 -6.832 1.00 94.44 252 VAL A C 1
ATOM 1840 O O . VAL A 1 252 ? 5.428 4.185 -6.380 1.00 94.44 252 VAL A O 1
ATOM 1843 N N . VAL A 1 253 ? 5.685 6.394 -6.072 1.00 93.38 253 VAL A N 1
ATOM 1844 C CA . VAL A 1 253 ? 5.427 6.374 -4.626 1.00 93.38 253 VAL A CA 1
ATOM 1845 C C . VAL A 1 253 ? 4.068 5.737 -4.340 1.00 93.38 253 VAL A C 1
ATOM 1847 O O . VAL A 1 253 ? 3.984 4.810 -3.541 1.00 93.38 253 VAL A O 1
ATOM 1850 N N . SER A 1 254 ? 3.017 6.157 -5.051 1.00 92.00 254 SER A N 1
ATOM 1851 C CA . SER A 1 254 ? 1.686 5.586 -4.863 1.00 92.00 254 SER A CA 1
ATOM 1852 C C . SER A 1 254 ? 1.646 4.089 -5.149 1.00 92.00 254 SER A C 1
ATOM 1854 O O . SER A 1 254 ? 0.941 3.388 -4.437 1.00 92.00 254 SER A O 1
ATOM 1856 N N . PHE A 1 255 ? 2.337 3.594 -6.178 1.00 92.81 255 PHE A N 1
ATOM 1857 C CA . PHE A 1 255 ? 2.359 2.168 -6.502 1.00 92.81 255 PHE A CA 1
ATOM 1858 C C . PHE A 1 255 ? 2.966 1.342 -5.363 1.00 92.81 255 PHE A C 1
ATOM 1860 O O . PHE A 1 255 ? 2.379 0.344 -4.950 1.00 92.81 255 PHE A O 1
ATOM 1867 N N . PHE A 1 256 ? 4.093 1.794 -4.808 1.00 93.00 256 PHE A N 1
ATOM 1868 C CA . PHE A 1 256 ? 4.767 1.112 -3.697 1.00 93.00 256 PHE A CA 1
ATOM 1869 C C . PHE A 1 256 ? 4.053 1.252 -2.351 1.00 93.00 256 PHE A C 1
ATOM 1871 O O . PHE A 1 256 ? 4.295 0.439 -1.469 1.00 93.00 256 PHE A O 1
ATOM 1878 N N . ASN A 1 257 ? 3.153 2.224 -2.217 1.00 92.38 257 ASN A N 1
ATOM 1879 C CA . ASN A 1 257 ? 2.297 2.397 -1.044 1.00 92.38 257 ASN A CA 1
ATOM 1880 C C . ASN A 1 257 ? 0.965 1.637 -1.159 1.00 92.38 257 ASN A C 1
ATOM 1882 O O . ASN A 1 257 ? 0.088 1.808 -0.308 1.00 92.38 257 ASN A O 1
ATOM 1886 N N . THR A 1 258 ? 0.755 0.854 -2.227 1.00 90.19 258 THR A N 1
ATOM 1887 C CA . THR A 1 258 ? -0.501 0.118 -2.410 1.00 90.19 258 THR A CA 1
ATOM 1888 C C . THR A 1 258 ? -0.477 -1.280 -1.822 1.00 90.19 258 THR A C 1
ATOM 1890 O O . THR A 1 258 ? 0.539 -1.963 -1.849 1.00 90.19 258 THR A O 1
ATOM 1893 N N . ILE A 1 259 ? -1.639 -1.715 -1.334 1.00 89.44 259 ILE A N 1
ATOM 1894 C CA . ILE A 1 259 ? -1.829 -3.021 -0.696 1.00 89.44 259 ILE A CA 1
ATOM 1895 C C . ILE A 1 259 ? -2.934 -3.817 -1.382 1.00 89.44 259 ILE A C 1
ATOM 1897 O O . ILE A 1 259 ? -3.847 -3.265 -2.007 1.00 89.44 259 ILE A O 1
ATOM 1901 N N . ILE A 1 260 ? -2.895 -5.135 -1.203 1.00 87.94 260 ILE A N 1
ATOM 1902 C CA . ILE A 1 260 ? -4.052 -6.008 -1.398 1.00 87.94 260 ILE A CA 1
ATOM 1903 C C . ILE A 1 260 ? -4.486 -6.479 -0.022 1.00 87.94 260 ILE A C 1
ATOM 1905 O O . ILE A 1 260 ? -3.773 -7.234 0.624 1.00 87.94 260 ILE A O 1
ATOM 1909 N N . ALA A 1 261 ? -5.665 -6.044 0.416 1.00 89.44 261 ALA A N 1
ATOM 1910 C CA . ALA A 1 261 ? -6.183 -6.405 1.725 1.00 89.44 261 ALA A CA 1
ATOM 1911 C C . ALA A 1 261 ? -6.341 -7.928 1.868 1.00 89.44 261 ALA A C 1
ATOM 1913 O O . ALA A 1 261 ? -7.210 -8.534 1.239 1.00 89.44 261 ALA A O 1
ATOM 1914 N N . THR A 1 262 ? -5.532 -8.535 2.735 1.00 89.12 262 THR A N 1
ATOM 1915 C CA . THR A 1 262 ? -5.602 -9.969 3.076 1.00 89.12 262 THR A CA 1
ATOM 1916 C C . THR A 1 262 ? -6.180 -10.233 4.465 1.00 89.12 262 THR A C 1
ATOM 1918 O O . THR A 1 262 ? -6.365 -11.393 4.836 1.00 89.12 262 THR A O 1
ATOM 1921 N N . GLY A 1 263 ? -6.482 -9.179 5.228 1.00 95.12 263 GLY A N 1
ATOM 1922 C CA . GLY A 1 263 ? -6.996 -9.265 6.591 1.00 95.12 263 GLY A CA 1
ATOM 1923 C C . GLY A 1 263 ? -7.553 -7.948 7.125 1.00 95.12 263 GLY A C 1
ATOM 1924 O O . GLY A 1 263 ? -7.555 -6.932 6.428 1.00 95.12 263 GLY A O 1
ATOM 1925 N N . ILE A 1 264 ? -8.061 -7.979 8.357 1.00 98.69 264 ILE A N 1
ATOM 1926 C CA . ILE A 1 264 ? -8.639 -6.839 9.079 1.00 98.69 264 ILE A CA 1
ATOM 1927 C C . ILE A 1 264 ? -8.057 -6.825 10.492 1.00 98.69 264 ILE A C 1
ATOM 1929 O O . ILE A 1 264 ? -8.089 -7.846 11.175 1.00 98.69 264 ILE A O 1
ATOM 1933 N N . VAL A 1 265 ? -7.581 -5.666 10.947 1.00 98.75 265 VAL A N 1
ATOM 1934 C CA . VAL A 1 265 ? -7.165 -5.462 12.342 1.00 98.75 265 VAL A CA 1
ATOM 1935 C C . VAL A 1 265 ? -8.144 -4.510 13.012 1.00 98.75 265 VAL A C 1
ATOM 1937 O O . VAL A 1 265 ? -8.362 -3.393 12.538 1.00 98.75 265 VAL A O 1
ATOM 1940 N N . ILE A 1 266 ? -8.736 -4.953 14.116 1.00 98.75 266 ILE A N 1
ATOM 1941 C CA . ILE A 1 266 ? -9.677 -4.161 14.904 1.00 98.75 266 ILE A CA 1
ATOM 1942 C C . ILE A 1 266 ? -8.929 -3.429 16.016 1.00 98.75 266 ILE A C 1
ATOM 1944 O O . ILE A 1 266 ? -8.199 -4.042 16.802 1.00 98.75 266 ILE A O 1
ATOM 1948 N N . HIS A 1 267 ? -9.167 -2.121 16.088 1.00 98.62 267 HIS A N 1
ATOM 1949 C CA . HIS A 1 267 ? -8.587 -1.206 17.061 1.00 98.62 267 HIS A CA 1
ATOM 1950 C C . HIS A 1 267 ? -9.667 -0.489 17.869 1.00 98.62 267 HIS A C 1
ATOM 1952 O O . HIS A 1 267 ? -10.805 -0.351 17.421 1.00 98.62 267 HIS A O 1
ATOM 1958 N N . HIS A 1 268 ? -9.280 0.025 19.031 1.00 97.56 268 HIS A N 1
ATOM 1959 C CA . HIS A 1 268 ? -9.933 1.185 19.633 1.00 97.56 268 HIS A CA 1
ATOM 1960 C C . HIS A 1 268 ? -9.123 2.454 19.314 1.00 97.56 268 HIS A C 1
ATOM 1962 O O . HIS A 1 268 ? -7.970 2.346 18.886 1.00 97.56 268 HIS A O 1
ATOM 1968 N N . THR A 1 269 ? -9.689 3.648 19.476 1.00 90.06 269 THR A N 1
ATOM 1969 C CA . THR A 1 269 ? -8.903 4.885 19.294 1.00 90.06 269 THR A CA 1
ATOM 1970 C C . THR A 1 269 ? -8.118 5.285 20.532 1.00 90.06 269 THR A C 1
ATOM 1972 O O . THR A 1 269 ? -7.099 5.951 20.383 1.00 90.06 269 THR A O 1
ATOM 1975 N N . ALA A 1 270 ? -8.617 4.933 21.722 1.00 88.75 270 ALA A N 1
ATOM 1976 C CA . ALA A 1 270 ? -8.361 5.680 22.950 1.00 88.75 270 ALA A CA 1
ATOM 1977 C C . ALA A 1 270 ? -8.705 7.180 22.780 1.00 88.75 270 ALA A C 1
ATOM 1979 O O . ALA A 1 270 ? -9.556 7.535 21.950 1.00 88.75 270 ALA A O 1
ATOM 1980 N N . VAL A 1 271 ? -8.075 8.050 23.572 1.00 87.62 271 VAL A N 1
ATOM 1981 C CA . VAL A 1 271 ? -8.121 9.514 23.415 1.00 87.62 271 VAL A CA 1
ATOM 1982 C C . VAL A 1 271 ? -7.006 10.005 22.494 1.00 87.62 271 VAL A C 1
ATOM 1984 O O . VAL A 1 271 ? -5.982 9.343 22.341 1.00 87.62 271 VAL A O 1
ATOM 1987 N N . ILE A 1 272 ? -7.180 11.194 21.918 1.00 84.69 272 ILE A N 1
ATOM 1988 C CA . ILE A 1 272 ? -6.092 11.969 21.316 1.00 84.69 272 ILE A CA 1
ATOM 1989 C C . ILE A 1 272 ? -5.244 12.517 22.472 1.00 84.69 272 ILE A C 1
ATOM 1991 O O . ILE A 1 272 ? -5.725 13.395 23.190 1.00 84.69 272 ILE A O 1
ATOM 1995 N N . PRO A 1 273 ? -4.004 12.038 22.691 1.00 80.50 273 PRO A N 1
ATOM 1996 C CA . PRO A 1 273 ? -3.246 12.365 23.901 1.00 80.50 273 PRO A CA 1
ATOM 1997 C C . PRO A 1 273 ? -2.947 13.856 24.075 1.00 80.50 273 PRO A C 1
ATOM 1999 O O . PRO A 1 273 ? -2.858 14.326 25.202 1.00 80.50 273 PRO A O 1
ATOM 2002 N N . THR A 1 274 ? -2.806 14.603 22.976 1.00 77.38 274 THR A N 1
ATOM 2003 C CA . THR A 1 274 ? -2.510 16.044 23.003 1.00 77.38 274 THR A CA 1
ATOM 2004 C C . THR A 1 274 ? -3.696 16.896 23.449 1.00 77.38 274 THR A C 1
ATOM 2006 O O . THR A 1 274 ? -3.495 17.973 23.999 1.00 77.38 274 THR A O 1
ATOM 2009 N N . GLU A 1 275 ? -4.924 16.420 23.240 1.00 82.00 275 GLU A N 1
ATOM 2010 C CA . GLU A 1 275 ? -6.155 17.147 23.578 1.00 82.00 275 GLU A CA 1
ATOM 2011 C C . GLU A 1 275 ? -6.895 16.512 24.768 1.00 82.00 275 GLU A C 1
ATOM 2013 O O . GLU A 1 275 ? -7.806 17.117 25.324 1.00 82.00 275 GLU A O 1
ATOM 2018 N N . ASN A 1 276 ? -6.513 15.290 25.158 1.00 82.44 276 ASN A N 1
ATOM 2019 C CA . ASN A 1 276 ? -7.232 14.433 26.102 1.00 82.44 276 ASN A CA 1
ATOM 2020 C C . ASN A 1 276 ? -8.729 14.285 25.758 1.00 82.44 276 ASN A C 1
ATOM 2022 O O . ASN A 1 276 ? -9.589 14.204 26.633 1.00 82.44 276 ASN A O 1
ATOM 2026 N N . THR A 1 277 ? -9.050 14.273 24.461 1.00 85.94 277 THR A N 1
ATOM 2027 C CA . THR A 1 277 ? -10.419 14.159 23.949 1.00 85.94 277 THR A CA 1
ATOM 2028 C C . THR A 1 277 ? -10.598 12.902 23.111 1.00 85.94 277 THR A C 1
ATOM 2030 O O . THR A 1 277 ? -9.671 12.369 22.499 1.00 85.94 277 THR A O 1
ATOM 2033 N N . VAL A 1 278 ? -11.833 12.416 23.066 1.00 88.56 278 VAL A N 1
ATOM 2034 C CA . VAL A 1 278 ? -12.232 11.341 22.160 1.00 88.56 278 VAL A CA 1
ATOM 2035 C C . VAL A 1 278 ? -12.375 11.914 20.741 1.00 88.56 278 VAL A C 1
ATOM 2037 O O . VAL A 1 278 ? -13.029 12.951 20.588 1.00 88.56 278 VAL A O 1
ATOM 2040 N N . PRO A 1 279 ? -11.842 11.256 19.691 1.00 90.31 279 PRO A N 1
ATOM 2041 C CA . PRO A 1 279 ? -12.007 11.730 18.321 1.00 90.31 279 PRO A CA 1
ATOM 2042 C C . PRO A 1 279 ? -13.480 11.885 17.925 1.00 90.31 279 PRO A C 1
ATOM 2044 O O . PRO A 1 279 ? -14.274 10.949 18.052 1.00 90.31 279 PRO A O 1
ATOM 2047 N N . ARG A 1 280 ? -13.845 13.052 17.387 1.00 91.06 280 ARG A N 1
ATOM 2048 C CA . ARG A 1 280 ? -15.205 13.346 16.896 1.00 91.06 280 ARG A CA 1
ATOM 2049 C C . ARG A 1 280 ? -15.333 13.094 15.402 1.00 91.06 280 ARG A C 1
ATOM 2051 O O . ARG A 1 280 ? -16.434 12.916 14.882 1.00 91.06 280 ARG A O 1
ATOM 2058 N N . SER A 1 281 ? -14.209 13.099 14.697 1.00 93.12 281 SER A N 1
ATOM 2059 C CA . SER A 1 281 ? -14.146 12.913 13.257 1.00 93.12 281 SER A CA 1
ATOM 2060 C C . SER A 1 281 ? -12.865 12.190 12.851 1.00 93.12 281 SER A C 1
ATOM 2062 O O . SER A 1 281 ? -11.918 12.084 13.627 1.00 93.12 281 SER A O 1
ATOM 2064 N N . GLU A 1 282 ? -12.821 11.708 11.610 1.00 93.69 282 GLU A N 1
ATOM 2065 C CA . GLU A 1 282 ? -11.577 11.183 11.044 1.00 93.69 282 GLU A CA 1
ATOM 2066 C C . GLU A 1 282 ? -10.499 12.272 10.916 1.00 93.69 282 GLU A C 1
ATOM 2068 O O . GLU A 1 282 ? -9.329 11.967 11.129 1.00 93.69 282 GLU A O 1
ATOM 2073 N N . ARG A 1 283 ? -10.881 13.543 10.715 1.00 93.50 283 ARG A N 1
ATOM 2074 C CA . ARG A 1 283 ? -9.934 14.666 10.623 1.00 93.50 283 ARG A CA 1
ATOM 2075 C C . ARG A 1 283 ? -9.177 14.904 11.924 1.00 93.50 283 ARG A C 1
ATOM 2077 O O . ARG A 1 283 ? -8.010 15.273 11.875 1.00 93.50 283 ARG A O 1
ATOM 2084 N N . ASP A 1 284 ? -9.821 14.682 13.069 1.00 93.94 284 ASP A N 1
ATOM 2085 C CA . ASP A 1 284 ? -9.173 14.816 14.380 1.00 93.94 284 ASP A CA 1
ATOM 2086 C C . ASP A 1 284 ? -8.023 13.795 14.489 1.00 93.94 284 ASP A C 1
ATOM 2088 O O . ASP A 1 284 ? -6.914 14.111 14.919 1.00 93.94 284 ASP A O 1
ATOM 2092 N N . VAL A 1 285 ? -8.274 12.570 14.012 1.00 94.19 285 VAL A N 1
ATOM 2093 C CA . VAL A 1 285 ? -7.294 11.479 13.982 1.00 94.19 285 VAL A CA 1
ATOM 2094 C C . VAL A 1 285 ? -6.222 11.707 12.911 1.00 94.19 285 VAL A C 1
ATOM 2096 O O . VAL A 1 285 ? -5.064 11.362 13.138 1.00 94.19 285 VAL A O 1
ATOM 2099 N N . ASP A 1 286 ? -6.581 12.265 11.752 1.00 94.88 286 ASP A N 1
ATOM 2100 C CA . ASP A 1 286 ? -5.630 12.630 10.696 1.00 94.88 286 ASP A CA 1
ATOM 2101 C C . ASP A 1 286 ? -4.646 13.694 11.191 1.00 94.88 286 ASP A C 1
ATOM 2103 O O . ASP A 1 286 ? -3.440 13.470 11.137 1.00 94.88 286 ASP A O 1
ATOM 2107 N N . LYS A 1 287 ? -5.144 14.784 11.791 1.00 94.81 287 LYS A N 1
ATOM 2108 C CA . LYS A 1 287 ? -4.315 15.857 12.358 1.00 94.81 287 LYS A CA 1
ATOM 2109 C C . LYS A 1 287 ? -3.340 15.327 13.412 1.00 94.81 287 LYS A C 1
ATOM 2111 O O . LYS A 1 287 ? -2.146 15.604 13.340 1.00 94.81 287 LYS A O 1
ATOM 2116 N N . TYR A 1 288 ? -3.821 14.513 14.351 1.00 94.31 288 TYR A N 1
ATOM 2117 C CA . TYR A 1 288 ? -2.948 13.908 15.358 1.00 94.31 288 TYR A CA 1
ATOM 2118 C C . TYR A 1 288 ? -1.868 13.008 14.733 1.00 94.31 288 TYR A C 1
ATOM 2120 O O . TYR A 1 288 ? -0.707 13.030 15.139 1.00 94.31 288 TYR A O 1
ATOM 2128 N N . HIS A 1 289 ? -2.216 12.213 13.721 1.00 96.12 289 HIS A N 1
ATOM 2129 C CA . HIS A 1 289 ? -1.242 11.360 13.042 1.00 96.12 289 HIS A CA 1
ATOM 2130 C C . HIS A 1 289 ? -0.279 12.130 12.130 1.00 96.12 289 HIS A C 1
ATOM 2132 O O . HIS A 1 289 ? 0.846 11.669 11.920 1.00 96.12 289 HIS A O 1
ATOM 2138 N N . GLN A 1 290 ? -0.668 13.306 11.634 1.00 95.75 290 GLN A N 1
ATOM 2139 C CA . GLN A 1 290 ? 0.224 14.209 10.913 1.00 95.75 290 GLN A CA 1
ATOM 2140 C C . GLN A 1 290 ? 1.384 14.645 11.814 1.00 95.75 290 GLN A C 1
ATOM 2142 O O . GLN A 1 290 ? 2.542 14.532 11.420 1.00 95.75 290 GLN A O 1
ATOM 2147 N N . GLU A 1 291 ? 1.091 15.034 13.058 1.00 94.00 291 GLU A N 1
ATOM 2148 C CA . GLU A 1 291 ? 2.099 15.404 14.066 1.00 94.00 291 GLU A CA 1
ATOM 2149 C C . GLU A 1 291 ? 3.038 14.235 14.425 1.00 94.00 291 GLU A C 1
ATOM 2151 O O . GLU A 1 291 ? 4.161 14.444 14.880 1.00 94.00 291 GLU A O 1
ATOM 2156 N N . ARG A 1 292 ? 2.609 12.991 14.173 1.00 93.81 292 ARG A N 1
ATOM 2157 C CA . ARG A 1 292 ? 3.402 11.767 14.379 1.00 93.81 292 ARG A CA 1
ATOM 2158 C C . ARG A 1 292 ? 4.184 11.307 13.149 1.00 93.81 292 ARG A C 1
ATOM 2160 O O . ARG A 1 292 ? 4.859 10.280 13.223 1.00 93.81 292 ARG A O 1
ATOM 2167 N N . GLY A 1 293 ? 4.083 12.024 12.031 1.00 94.12 293 GLY A N 1
ATOM 2168 C CA . GLY A 1 293 ? 4.789 11.688 10.796 1.00 94.12 293 GLY A CA 1
ATOM 2169 C C . GLY A 1 293 ? 4.227 10.461 10.077 1.00 94.12 293 GLY A C 1
ATOM 2170 O O . GLY A 1 293 ? 4.970 9.750 9.412 1.00 94.12 293 GLY A O 1
ATOM 2171 N N . PHE A 1 294 ? 2.927 10.183 10.198 1.00 95.38 294 PHE A N 1
ATOM 2172 C CA . PHE A 1 294 ? 2.293 9.049 9.510 1.00 95.38 294 PHE A CA 1
ATOM 2173 C C . PHE A 1 294 ? 1.932 9.367 8.049 1.00 95.38 294 PHE A C 1
ATOM 2175 O O . PHE A 1 294 ? 1.052 8.728 7.476 1.00 95.38 294 PHE A O 1
ATOM 2182 N N . GLU A 1 295 ? 2.578 10.360 7.443 1.00 94.44 295 GLU A N 1
ATOM 2183 C CA . GLU A 1 295 ? 2.308 10.783 6.073 1.00 94.44 295 GLU A CA 1
ATOM 2184 C C . GLU A 1 295 ? 2.444 9.613 5.083 1.00 94.44 295 GLU A C 1
ATOM 2186 O O . GLU A 1 295 ? 3.406 8.849 5.117 1.00 94.44 295 GLU A O 1
ATOM 2191 N N . ILE A 1 296 ? 1.469 9.472 4.184 1.00 93.25 296 ILE A N 1
ATOM 2192 C CA . ILE A 1 296 ? 1.539 8.552 3.050 1.00 93.25 296 ILE A CA 1
ATOM 2193 C C . ILE A 1 296 ? 0.881 9.173 1.819 1.00 93.25 296 ILE A C 1
ATOM 2195 O O . ILE A 1 296 ? -0.182 9.791 1.907 1.00 93.25 296 ILE A O 1
ATOM 2199 N N . SER A 1 297 ? 1.487 8.979 0.646 1.00 90.81 297 SER A N 1
ATOM 2200 C CA . SER A 1 297 ? 0.894 9.387 -0.629 1.00 90.81 297 SER A CA 1
ATOM 2201 C C . SER A 1 297 ? 0.310 8.191 -1.370 1.00 90.81 297 SER A C 1
ATOM 2203 O O . SER A 1 297 ? 1.025 7.242 -1.693 1.00 90.81 297 SER A O 1
ATOM 2205 N N . CYS A 1 298 ? -0.984 8.257 -1.672 1.00 90.62 298 CYS A N 1
ATOM 2206 C CA . CYS A 1 298 ? -1.705 7.248 -2.438 1.00 90.62 298 CYS A CA 1
ATOM 2207 C C . CYS A 1 298 ? -2.689 7.926 -3.395 1.00 90.62 298 CYS A C 1
ATOM 2209 O O . CYS A 1 298 ? -3.457 8.805 -3.000 1.00 90.62 298 CYS A O 1
ATOM 2211 N N . PHE A 1 299 ? -2.704 7.497 -4.656 1.00 88.06 299 PHE A N 1
ATOM 2212 C CA . PHE A 1 299 ? -3.641 7.960 -5.687 1.00 88.06 299 PHE A CA 1
ATOM 2213 C C . PHE A 1 299 ? -3.661 9.492 -5.842 1.00 88.06 299 PHE A C 1
ATOM 2215 O O . PHE A 1 299 ? -4.718 10.106 -5.988 1.00 88.06 299 PHE A O 1
ATOM 2222 N N . GLY A 1 300 ? -2.483 10.119 -5.757 1.00 83.25 300 GLY A N 1
ATOM 2223 C CA . GLY A 1 300 ? -2.318 11.569 -5.896 1.00 83.25 300 GLY A CA 1
ATOM 2224 C C . GLY A 1 300 ? -2.791 12.395 -4.695 1.00 83.25 300 GLY A C 1
ATOM 2225 O O . GLY A 1 300 ? -2.912 13.612 -4.816 1.00 83.25 300 GLY A O 1
ATOM 2226 N N . ARG A 1 301 ? -3.065 11.764 -3.547 1.00 89.25 301 ARG A N 1
ATOM 2227 C CA . ARG A 1 301 ? -3.477 12.429 -2.303 1.00 89.25 301 ARG A CA 1
ATOM 2228 C C . ARG A 1 301 ? -2.576 12.010 -1.148 1.00 89.25 301 ARG A C 1
ATOM 2230 O O . ARG A 1 301 ? -2.082 10.885 -1.132 1.00 89.25 301 ARG A O 1
ATOM 2237 N N . ILE A 1 302 ? -2.369 12.926 -0.209 1.00 91.88 302 ILE A N 1
ATOM 2238 C CA . ILE A 1 302 ? -1.647 12.676 1.040 1.00 91.88 302 ILE A CA 1
ATOM 2239 C C . ILE A 1 302 ? -2.669 12.350 2.134 1.00 91.88 302 ILE A C 1
ATOM 2241 O O . ILE A 1 302 ? -3.727 12.980 2.188 1.00 91.88 302 ILE A O 1
ATOM 2245 N N . TYR A 1 303 ? -2.350 11.362 2.965 1.00 95.06 303 TYR A N 1
ATOM 2246 C CA . TYR A 1 303 ? -3.119 10.945 4.135 1.00 95.06 303 TYR A CA 1
ATOM 2247 C C . TYR A 1 303 ? -2.179 10.829 5.333 1.00 95.06 303 TYR A C 1
ATOM 2249 O O . TYR A 1 303 ? -1.015 10.473 5.157 1.00 95.06 303 TYR A O 1
ATOM 2257 N N . HIS A 1 304 ? -2.690 11.044 6.542 1.00 96.88 304 HIS A N 1
ATOM 2258 C CA . HIS A 1 304 ? -1.923 10.853 7.773 1.00 96.88 304 HIS A CA 1
ATOM 2259 C C . HIS A 1 304 ? -2.594 9.834 8.691 1.00 96.88 304 HIS A C 1
ATOM 2261 O O . HIS A 1 304 ? -1.905 9.000 9.278 1.00 96.88 304 HIS A O 1
ATOM 2267 N N . VAL A 1 305 ? -3.932 9.826 8.758 1.00 96.75 305 VAL A N 1
ATOM 2268 C CA . VAL A 1 305 ? -4.729 8.869 9.540 1.00 96.75 305 VAL A CA 1
ATOM 2269 C C . VAL A 1 305 ? -4.188 7.445 9.399 1.00 96.75 305 VAL A C 1
ATOM 2271 O O . VAL A 1 305 ? -3.984 6.962 8.294 1.00 96.75 305 VAL A O 1
ATOM 2274 N N . ALA A 1 306 ? -3.932 6.746 10.503 1.00 96.81 306 ALA A N 1
ATOM 2275 C CA . ALA A 1 306 ? -3.332 5.408 10.467 1.00 96.81 306 ALA A CA 1
ATOM 2276 C C . ALA A 1 306 ? -4.267 4.312 9.926 1.00 96.81 306 ALA A C 1
ATOM 2278 O O . ALA A 1 306 ? -3.806 3.257 9.486 1.00 96.81 306 ALA A O 1
ATOM 2279 N N . TYR A 1 307 ? -5.577 4.537 10.027 1.00 98.06 307 TYR A N 1
ATOM 2280 C CA . TYR A 1 307 ? -6.628 3.546 9.812 1.00 98.06 307 TYR A CA 1
ATOM 2281 C C . TYR A 1 307 ? -7.321 3.734 8.460 1.00 98.06 307 TYR A C 1
ATOM 2283 O O . TYR A 1 307 ? -7.372 4.834 7.910 1.00 98.06 307 TYR A O 1
ATOM 2291 N N . HIS A 1 308 ? -7.938 2.664 7.965 1.00 98.56 308 HIS A N 1
ATOM 2292 C CA . HIS A 1 308 ? -8.786 2.710 6.773 1.00 98.56 308 HIS A CA 1
ATOM 2293 C C . HIS A 1 308 ? -10.208 3.159 7.116 1.00 98.56 308 HIS A C 1
ATOM 2295 O O . HIS A 1 308 ? -10.890 3.784 6.306 1.00 98.56 308 HIS A O 1
ATOM 2301 N N . TYR A 1 309 ? -10.656 2.846 8.334 1.00 98.69 309 TYR A N 1
ATOM 2302 C CA . TYR A 1 309 ? -11.986 3.179 8.819 1.00 98.69 309 TYR A CA 1
ATOM 2303 C C . TYR A 1 309 ? -11.969 3.599 10.284 1.00 98.69 309 TYR A C 1
ATOM 2305 O O . TYR A 1 309 ? -11.235 3.034 11.095 1.00 98.69 309 TYR A O 1
ATOM 2313 N N . LEU A 1 310 ? -12.845 4.545 10.613 1.00 98.38 310 LEU A N 1
ATOM 2314 C CA . LEU A 1 310 ? -13.141 4.997 11.967 1.00 98.38 310 LEU A CA 1
ATOM 2315 C C . LEU A 1 310 ? -14.647 4.849 12.229 1.00 98.38 310 LEU A C 1
ATOM 2317 O O . LEU A 1 310 ? -15.451 5.295 11.412 1.00 98.38 310 LEU A O 1
ATOM 2321 N N . ILE A 1 311 ? -15.048 4.237 13.344 1.00 98.44 311 ILE A N 1
ATOM 2322 C CA . ILE A 1 311 ? -16.461 4.064 13.721 1.00 98.44 311 ILE A CA 1
ATOM 2323 C C . ILE A 1 311 ? -16.771 4.906 14.960 1.00 98.44 311 ILE A C 1
ATOM 2325 O O . ILE A 1 311 ? -16.329 4.584 16.066 1.00 98.44 311 ILE A O 1
ATOM 2329 N N . LEU A 1 312 ? -17.548 5.973 14.770 1.00 97.25 312 LEU A N 1
ATOM 2330 C CA . LEU A 1 312 ? -17.918 6.920 15.826 1.00 97.25 312 LEU A CA 1
ATOM 2331 C C . LEU A 1 312 ? -18.952 6.320 16.805 1.00 97.25 312 LEU A C 1
ATOM 2333 O O . LEU A 1 312 ? -19.613 5.338 16.456 1.00 97.25 312 LEU A O 1
ATOM 2337 N N . PRO A 1 313 ? -19.146 6.897 18.011 1.00 95.38 313 PRO A N 1
ATOM 2338 C CA . PRO A 1 313 ? -20.072 6.366 19.023 1.00 95.38 313 PRO A CA 1
ATOM 2339 C C . PRO A 1 313 ? -21.526 6.208 18.551 1.00 95.38 313 PRO A C 1
ATOM 2341 O O . PRO A 1 313 ? -22.228 5.291 18.989 1.00 95.38 313 PRO A O 1
ATOM 2344 N N . ASP A 1 314 ? -21.963 7.055 17.615 1.00 96.44 314 ASP A N 1
ATOM 2345 C CA . ASP A 1 314 ? -23.287 7.000 16.987 1.00 96.44 314 ASP A CA 1
ATOM 2346 C C . ASP A 1 314 ? -23.447 5.849 15.971 1.00 96.44 314 ASP A C 1
ATOM 2348 O O . ASP A 1 314 ? -24.550 5.611 15.480 1.00 96.44 314 ASP A O 1
ATOM 2352 N N . GLY A 1 315 ? -22.369 5.110 15.685 1.00 98.00 315 GLY A N 1
ATOM 2353 C CA . GLY A 1 315 ? -22.304 4.032 14.703 1.00 98.00 315 GLY A CA 1
ATOM 2354 C C . GLY A 1 315 ? -21.943 4.490 13.292 1.00 98.00 315 GLY A C 1
ATOM 2355 O O . GLY A 1 315 ? -21.844 3.650 12.398 1.00 98.00 315 GLY A O 1
ATOM 2356 N N . SER A 1 316 ? -21.729 5.783 13.047 1.00 98.06 316 SER A N 1
ATOM 2357 C CA . SER A 1 316 ? -21.332 6.252 11.723 1.00 98.06 316 SER A CA 1
ATOM 2358 C C . SER A 1 316 ? -19.915 5.784 11.372 1.00 98.06 316 SER A C 1
ATOM 2360 O O . SER A 1 316 ? -18.980 5.875 12.169 1.00 98.06 316 SER A O 1
ATOM 2362 N N . VAL A 1 317 ? -19.758 5.268 10.150 1.00 98.50 317 VAL A N 1
ATOM 2363 C CA . VAL A 1 317 ? -18.470 4.817 9.609 1.00 98.50 317 VAL A CA 1
ATOM 2364 C C . VAL A 1 317 ? -17.861 5.950 8.792 1.00 98.50 317 VAL A C 1
ATOM 2366 O O . VAL A 1 317 ? -18.455 6.408 7.816 1.00 98.50 317 VAL A O 1
ATOM 2369 N N . LYS A 1 318 ? -16.672 6.403 9.179 1.00 98.12 318 LYS A N 1
ATOM 2370 C CA . LYS A 1 318 ? -15.874 7.394 8.453 1.00 98.12 318 LYS A CA 1
ATOM 2371 C C . LYS A 1 318 ? -14.725 6.689 7.738 1.00 98.12 318 LYS A C 1
ATOM 2373 O O . LYS A 1 318 ? -14.099 5.791 8.300 1.00 98.12 318 LYS A O 1
ATOM 2378 N N . ALA A 1 319 ? -14.483 7.073 6.490 1.00 97.56 319 ALA A N 1
ATOM 2379 C CA . ALA A 1 319 ? -13.345 6.587 5.720 1.00 97.56 319 ALA A CA 1
ATOM 2380 C C . ALA A 1 319 ? -12.082 7.354 6.130 1.00 97.56 319 ALA A C 1
ATOM 2382 O O . ALA A 1 319 ? -12.142 8.577 6.225 1.00 97.56 319 ALA A O 1
ATOM 2383 N N . GLY A 1 320 ? -10.988 6.627 6.352 1.00 97.00 320 GLY A N 1
ATOM 2384 C CA . GLY A 1 320 ? -9.636 7.166 6.496 1.00 97.00 320 GLY A CA 1
ATOM 2385 C C . GLY A 1 320 ? -8.828 6.911 5.224 1.00 97.00 320 GLY A C 1
ATOM 2386 O O . GLY A 1 320 ? -9.234 7.325 4.134 1.00 97.00 320 GLY A O 1
ATOM 2387 N N . ARG A 1 321 ? -7.713 6.172 5.333 1.00 97.00 321 ARG A N 1
ATOM 2388 C CA . ARG A 1 321 ? -6.937 5.755 4.152 1.00 97.00 321 ARG A CA 1
ATOM 2389 C C . ARG A 1 321 ? -7.793 4.906 3.197 1.00 97.00 321 ARG A C 1
ATOM 2391 O O . ARG A 1 321 ? -8.571 4.064 3.654 1.00 97.00 321 ARG A O 1
ATOM 2398 N N . PRO A 1 322 ? -7.641 5.063 1.868 1.00 95.69 322 PRO A N 1
ATOM 2399 C CA . PRO A 1 322 ? -8.282 4.176 0.898 1.00 95.69 322 PRO A CA 1
ATOM 2400 C C . PRO A 1 322 ? -7.918 2.707 1.156 1.00 95.69 322 PRO A C 1
ATOM 2402 O O . PRO A 1 322 ? -6.768 2.421 1.449 1.00 95.69 322 PRO A O 1
ATOM 2405 N N . GLU A 1 323 ? -8.840 1.757 0.950 1.00 95.06 323 GLU A N 1
ATOM 2406 C CA . GLU A 1 323 ? -8.631 0.304 1.192 1.00 95.06 323 GLU A CA 1
ATOM 2407 C C . GLU A 1 323 ? -7.429 -0.323 0.440 1.00 95.06 323 GLU A C 1
ATOM 2409 O O . GLU A 1 323 ? -7.044 -1.455 0.714 1.00 95.06 323 GLU A O 1
ATOM 2414 N N . ARG A 1 324 ? -6.881 0.383 -0.555 1.00 92.06 324 ARG A N 1
ATOM 2415 C CA . ARG A 1 324 ? -5.725 -0.021 -1.370 1.00 92.06 324 ARG A CA 1
ATOM 2416 C C . ARG A 1 324 ? -4.457 0.765 -1.040 1.00 92.06 324 ARG A C 1
ATOM 2418 O O . ARG A 1 324 ? -3.496 0.641 -1.782 1.00 92.06 324 ARG A O 1
ATOM 2425 N N . CYS A 1 325 ? -4.471 1.589 -0.001 1.00 93.81 325 CYS A N 1
ATOM 2426 C CA . CYS A 1 325 ? -3.333 2.357 0.489 1.00 93.81 325 CYS A CA 1
ATOM 2427 C C . CYS A 1 325 ? -2.876 1.744 1.811 1.00 93.81 325 CYS A C 1
ATOM 2429 O O . CYS A 1 325 ? -3.719 1.478 2.658 1.00 93.81 325 CYS A O 1
ATOM 2431 N N . GLU A 1 326 ? -1.579 1.516 1.989 1.00 94.06 326 GLU A N 1
ATOM 2432 C CA . GLU A 1 326 ? -1.042 0.921 3.212 1.00 94.06 326 GLU A CA 1
ATOM 2433 C C . GLU A 1 326 ? -1.435 1.726 4.467 1.00 94.06 326 GLU A C 1
ATOM 2435 O O . GLU A 1 326 ? -1.430 2.960 4.465 1.00 94.06 326 GLU A O 1
ATOM 2440 N N . GLY A 1 327 ? -1.782 1.030 5.554 1.00 96.25 327 GLY A N 1
ATOM 2441 C CA . GLY A 1 327 ? -2.057 1.614 6.867 1.00 96.25 327 GLY A CA 1
ATOM 2442 C C . GLY A 1 327 ? -0.802 2.046 7.636 1.00 96.25 327 GLY A C 1
ATOM 2443 O O . GLY A 1 327 ? 0.329 1.858 7.205 1.00 96.25 327 GLY A O 1
ATOM 2444 N N . ALA A 1 328 ? -0.998 2.598 8.832 1.00 96.31 328 ALA A N 1
ATOM 2445 C CA . ALA A 1 328 ? 0.080 2.839 9.803 1.00 96.31 328 ALA A CA 1
ATOM 2446 C C . ALA A 1 328 ? -0.355 2.455 11.229 1.00 96.31 328 ALA A C 1
ATOM 2448 O O . ALA A 1 328 ? -0.019 3.119 12.206 1.00 96.31 328 ALA A O 1
ATOM 2449 N N . HIS A 1 329 ? -1.180 1.412 11.346 1.00 96.38 329 HIS A N 1
ATOM 2450 C CA . HIS A 1 329 ? -1.897 1.078 12.577 1.00 96.38 329 HIS A CA 1
ATOM 2451 C C . HIS A 1 329 ? -1.345 -0.142 13.321 1.00 96.38 329 HIS A C 1
ATOM 2453 O O . HIS A 1 329 ? -1.626 -0.285 14.505 1.00 96.38 329 HIS A O 1
ATOM 2459 N N . ALA A 1 330 ? -0.619 -1.046 12.654 1.00 95.94 330 ALA A N 1
ATOM 2460 C CA . ALA A 1 330 ? -0.075 -2.258 13.266 1.00 95.94 330 ALA A CA 1
ATOM 2461 C C . ALA A 1 330 ? 1.203 -2.687 12.535 1.00 95.94 330 ALA A C 1
ATOM 2463 O O . ALA A 1 330 ? 1.159 -3.152 11.395 1.00 95.94 330 ALA A O 1
ATOM 2464 N N . LYS A 1 331 ? 2.360 -2.529 13.186 1.00 91.81 331 LYS A N 1
ATOM 2465 C CA . LYS A 1 331 ? 3.664 -2.849 12.589 1.00 91.81 331 LYS A CA 1
ATOM 2466 C C . LYS A 1 331 ? 3.695 -4.314 12.129 1.00 91.81 331 LYS A C 1
ATOM 2468 O O . LYS A 1 331 ? 3.411 -5.212 12.911 1.00 91.81 331 LYS A O 1
ATOM 2473 N N . GLY A 1 332 ? 4.047 -4.543 10.863 1.00 89.81 332 GLY A N 1
ATOM 2474 C CA . GLY A 1 332 ? 4.042 -5.874 10.238 1.00 89.81 332 GLY A CA 1
ATOM 2475 C C . GLY A 1 332 ? 2.686 -6.325 9.675 1.00 89.81 332 GLY A C 1
ATOM 2476 O O . GLY A 1 332 ? 2.635 -7.339 8.993 1.00 89.81 332 GLY A O 1
ATOM 2477 N N . TYR A 1 333 ? 1.613 -5.562 9.909 1.00 93.31 333 TYR A N 1
ATOM 2478 C CA . TYR A 1 333 ? 0.245 -5.855 9.459 1.00 93.31 333 TYR A CA 1
ATOM 2479 C C . TYR A 1 333 ? -0.435 -4.623 8.840 1.00 93.31 333 TYR A C 1
ATOM 2481 O O . TYR A 1 333 ? -1.659 -4.521 8.820 1.00 93.31 333 TYR A O 1
ATOM 2489 N N . ASN A 1 334 ? 0.340 -3.661 8.333 1.00 93.81 334 ASN A N 1
ATOM 2490 C CA . ASN A 1 334 ? -0.201 -2.443 7.724 1.00 93.81 334 ASN A CA 1
ATOM 2491 C C . ASN A 1 334 ? -0.855 -2.685 6.348 1.00 93.81 334 ASN A C 1
ATOM 2493 O O . ASN A 1 334 ? -1.591 -1.823 5.870 1.00 93.81 334 ASN A O 1
ATOM 2497 N N . SER A 1 335 ? -0.661 -3.866 5.747 1.00 90.75 335 SER A N 1
ATOM 2498 C CA . SER A 1 335 ? -1.431 -4.333 4.587 1.00 90.75 335 SER A CA 1
ATOM 2499 C C . SER A 1 335 ? -2.774 -4.979 4.938 1.00 90.75 335 SER A C 1
ATOM 2501 O O . SER A 1 335 ? -3.567 -5.306 4.052 1.00 90.75 335 SER A O 1
ATOM 2503 N N . TYR A 1 336 ? -3.083 -5.132 6.229 1.00 95.44 336 TYR A N 1
ATOM 2504 C CA . TYR A 1 336 ? -4.434 -5.452 6.678 1.00 95.44 336 TYR A CA 1
ATOM 2505 C C . TYR A 1 336 ? -5.247 -4.164 6.802 1.00 95.44 336 TYR A C 1
ATOM 2507 O O . TYR A 1 336 ? -4.722 -3.085 7.059 1.00 95.44 336 TYR A O 1
ATOM 2515 N N . LEU A 1 337 ? -6.567 -4.274 6.677 1.00 98.31 337 LEU A N 1
ATOM 2516 C CA . LEU A 1 337 ? -7.452 -3.133 6.860 1.00 98.31 337 LEU A CA 1
ATOM 2517 C C . LEU A 1 337 ? -7.624 -2.823 8.351 1.00 98.31 337 LEU A C 1
ATOM 2519 O O . LEU A 1 337 ? -8.334 -3.528 9.064 1.00 98.31 337 LEU A O 1
ATOM 2523 N N . GLY A 1 338 ? -6.998 -1.753 8.829 1.00 98.62 338 GLY A N 1
ATOM 2524 C CA . GLY A 1 338 ? -7.264 -1.192 10.154 1.00 98.62 338 GLY A CA 1
ATOM 2525 C C . GLY A 1 338 ? -8.636 -0.527 10.266 1.00 98.62 338 GLY A C 1
ATOM 2526 O O . GLY A 1 338 ? -8.911 0.453 9.567 1.00 98.62 338 GLY A O 1
ATOM 2527 N N . ILE A 1 339 ? -9.465 -1.022 11.185 1.00 98.81 339 ILE A N 1
ATOM 2528 C CA . ILE A 1 339 ? -10.747 -0.423 11.575 1.00 98.81 339 ILE A CA 1
ATOM 2529 C C . ILE A 1 339 ? -10.641 -0.001 13.038 1.00 98.81 339 ILE A C 1
ATOM 2531 O O . ILE A 1 339 ? -10.477 -0.854 13.908 1.00 98.81 339 ILE A O 1
ATOM 2535 N N . SER A 1 340 ? -10.748 1.296 13.314 1.00 98.31 340 SER A N 1
ATOM 2536 C CA . SER A 1 340 ? -10.717 1.827 14.675 1.00 98.31 340 SER A CA 1
ATOM 2537 C C . SER A 1 340 ? -12.119 2.174 15.166 1.00 98.31 340 SER A C 1
ATOM 2539 O O . SER A 1 340 ? -12.873 2.875 14.493 1.00 98.31 340 SER A O 1
ATOM 2541 N N . VAL A 1 341 ? -12.492 1.658 16.333 1.00 98.56 341 VAL A N 1
ATOM 2542 C CA . VAL A 1 341 ? -13.769 1.936 16.996 1.00 98.56 341 VAL A CA 1
ATOM 2543 C C . VAL A 1 341 ? -13.521 2.974 18.084 1.00 98.56 341 VAL A C 1
ATOM 2545 O O . VAL A 1 341 ? -12.720 2.751 18.988 1.00 98.56 341 VAL A O 1
ATOM 2548 N N . VAL A 1 342 ? -14.195 4.119 17.992 1.00 97.44 342 VAL A N 1
ATOM 2549 C CA . VAL A 1 342 ? -13.956 5.251 18.891 1.00 97.44 342 VAL A CA 1
ATOM 2550 C C . VAL A 1 342 ? -14.317 4.903 20.336 1.00 97.44 342 VAL A C 1
ATOM 2552 O O . VAL A 1 342 ? -15.459 4.528 20.616 1.00 97.44 342 VAL A O 1
ATOM 2555 N N . GLY A 1 343 ? -13.349 5.068 21.235 1.00 95.94 343 GLY A N 1
ATOM 2556 C CA . GLY A 1 343 ? -13.461 4.810 22.671 1.00 95.94 343 GLY A CA 1
ATOM 2557 C C . GLY A 1 343 ? -12.204 4.164 23.247 1.00 95.94 343 GLY A C 1
ATOM 2558 O O . GLY A 1 343 ? -11.250 3.878 22.519 1.00 95.94 343 GLY A O 1
ATOM 2559 N N . ASP A 1 344 ? -12.225 3.917 24.556 1.00 96.94 344 ASP A N 1
ATOM 2560 C CA . ASP A 1 344 ? -11.191 3.161 25.257 1.00 96.94 344 ASP A CA 1
ATOM 2561 C C . ASP A 1 344 ? -11.820 2.038 26.085 1.00 96.94 344 ASP A C 1
ATOM 2563 O O . ASP A 1 344 ? -12.333 2.232 27.191 1.00 96.94 344 ASP A O 1
ATOM 2567 N N . PHE A 1 345 ? -11.775 0.833 25.522 1.00 97.94 345 PHE A N 1
ATOM 2568 C CA . PHE A 1 345 ? -12.385 -0.353 26.107 1.00 97.94 345 PHE A CA 1
ATOM 2569 C C . PHE A 1 345 ? -11.448 -1.144 27.034 1.00 97.94 345 PHE A C 1
ATOM 2571 O O . PHE A 1 345 ? -11.802 -2.248 27.437 1.00 97.94 345 PHE A O 1
ATOM 2578 N N . SER A 1 346 ? -10.275 -0.613 27.390 1.00 97.31 346 SER A N 1
ATOM 2579 C CA . SER A 1 346 ? -9.372 -1.223 28.374 1.00 97.31 346 SER A CA 1
ATOM 2580 C C . SER A 1 346 ? -9.862 -0.927 29.793 1.00 97.31 346 SER A C 1
ATOM 2582 O O . SER A 1 346 ? -10.041 0.237 30.149 1.00 97.31 346 SER A O 1
ATOM 2584 N N . SER A 1 347 ? -10.124 -1.950 30.606 1.00 96.94 347 SER A N 1
ATOM 2585 C CA . SER A 1 347 ? -10.516 -1.788 32.015 1.00 96.94 347 SER A CA 1
ATOM 2586 C C . SER A 1 347 ? -9.402 -1.184 32.868 1.00 96.94 347 SER A C 1
ATOM 2588 O O . SER A 1 347 ? -9.692 -0.420 33.782 1.00 96.94 347 SER A O 1
ATOM 2590 N N . GLU A 1 348 ? -8.145 -1.466 32.525 1.00 95.12 348 GLU A N 1
ATOM 2591 C CA . GLU A 1 348 ? -6.968 -0.924 33.203 1.00 95.12 348 GLU A CA 1
ATOM 2592 C C . GLU A 1 348 ? -6.669 0.523 32.784 1.00 95.12 348 GLU A C 1
ATOM 2594 O O . GLU A 1 348 ? -6.300 1.332 33.626 1.00 95.12 348 GLU A O 1
ATOM 2599 N N . ASP A 1 349 ? -6.831 0.863 31.496 1.00 93.44 349 ASP A N 1
ATOM 2600 C CA . ASP A 1 349 ? -6.476 2.207 30.997 1.00 93.44 349 ASP A CA 1
ATOM 2601 C C . ASP A 1 349 ? -7.604 3.235 31.169 1.00 93.44 349 ASP A C 1
ATOM 2603 O O . ASP A 1 349 ? -7.333 4.422 31.357 1.00 93.44 349 ASP A O 1
ATOM 2607 N N . ASN A 1 350 ? -8.861 2.776 31.147 1.00 95.25 350 ASN A N 1
ATOM 2608 C CA . ASN A 1 350 ? -10.057 3.605 31.280 1.00 95.25 350 ASN A CA 1
ATOM 2609 C C . ASN A 1 350 ? -11.040 3.034 32.327 1.00 95.25 350 ASN A C 1
ATOM 2611 O O . ASN A 1 350 ? -12.183 2.696 31.991 1.00 95.25 350 ASN A O 1
ATOM 2615 N N . PRO A 1 351 ? -10.636 2.876 33.600 1.00 96.06 351 PRO A N 1
ATOM 2616 C CA . PRO A 1 351 ? -11.476 2.252 34.624 1.00 96.06 351 PRO A CA 1
ATOM 2617 C C . PRO A 1 351 ? -12.772 3.035 34.880 1.00 96.06 351 PRO A C 1
ATOM 2619 O O . PRO A 1 351 ? -13.833 2.424 35.018 1.00 96.06 351 PRO A O 1
ATOM 2622 N N . THR A 1 352 ? -12.699 4.370 34.874 1.00 94.56 352 THR A N 1
ATOM 2623 C CA . THR A 1 352 ? -13.792 5.286 35.247 1.00 94.56 352 THR A CA 1
ATOM 2624 C C . THR A 1 352 ? -14.588 5.837 34.060 1.00 94.56 352 THR A C 1
ATOM 2626 O O . THR A 1 352 ? -15.672 6.377 34.257 1.00 94.56 352 THR A O 1
ATOM 2629 N N . GLY A 1 353 ? -14.104 5.681 32.822 1.00 92.38 353 GLY A N 1
ATOM 2630 C CA . GLY A 1 353 ? -14.744 6.251 31.628 1.00 92.38 353 GLY A CA 1
ATOM 2631 C C . GLY A 1 353 ? -14.287 7.665 31.261 1.00 92.38 353 GLY A C 1
ATOM 2632 O O . GLY A 1 353 ? -14.801 8.236 30.302 1.00 92.38 353 GLY A O 1
ATOM 2633 N N . GLU A 1 354 ? -13.309 8.227 31.973 1.00 90.06 354 GLU A N 1
ATOM 2634 C CA . GLU A 1 354 ? -12.745 9.555 31.688 1.00 90.06 354 GLU A CA 1
ATOM 2635 C C . GLU A 1 354 ? -12.111 9.657 30.293 1.00 90.06 354 GLU A C 1
ATOM 2637 O O . GLU A 1 354 ? -12.139 10.721 29.679 1.00 90.06 354 GLU A O 1
ATOM 2642 N N . LYS A 1 355 ? -11.613 8.542 29.740 1.00 89.81 355 LYS A N 1
ATOM 2643 C CA . LYS A 1 355 ? -11.042 8.471 28.382 1.00 89.81 355 LYS A CA 1
ATOM 2644 C C . LYS A 1 355 ? -12.084 8.142 27.305 1.00 89.81 355 LYS A C 1
ATOM 2646 O O . LYS A 1 355 ? -11.754 7.671 26.215 1.00 89.81 355 LYS A O 1
ATOM 2651 N N . GLY A 1 356 ? -13.362 8.368 27.604 1.00 90.56 356 GLY A N 1
ATOM 2652 C CA . GLY A 1 356 ? -14.480 8.081 26.712 1.00 90.56 356 GLY A CA 1
ATOM 2653 C C . GLY A 1 356 ? -15.162 6.737 26.980 1.00 90.56 356 GLY A C 1
ATOM 2654 O O . GLY A 1 356 ? -14.992 6.146 28.050 1.00 90.56 356 GLY A O 1
ATOM 2655 N N . PRO A 1 357 ? -15.961 6.231 26.017 1.00 94.25 357 PRO A N 1
ATOM 2656 C CA . PRO A 1 357 ? -16.756 5.023 26.210 1.00 94.25 357 PRO A CA 1
ATOM 2657 C C . PRO A 1 357 ? -15.911 3.821 26.647 1.00 94.25 357 PRO A C 1
ATOM 2659 O O . PRO A 1 357 ? -14.974 3.425 25.956 1.00 94.25 357 PRO A O 1
ATOM 2662 N N . THR A 1 358 ? -16.295 3.207 27.768 1.00 96.50 358 THR A N 1
ATOM 2663 C CA . THR A 1 358 ? -15.654 2.009 28.342 1.00 96.50 358 THR A CA 1
ATOM 2664 C C . THR A 1 358 ? -16.043 0.712 27.631 1.00 96.50 358 THR A C 1
ATOM 2666 O O . THR A 1 358 ? -15.399 -0.323 27.807 1.00 96.50 358 THR A O 1
ATOM 2669 N N . ARG A 1 359 ? -17.100 0.755 26.811 1.00 97.62 359 ARG A N 1
ATOM 2670 C CA . ARG A 1 359 ? -17.554 -0.319 25.919 1.00 97.62 359 ARG A CA 1
ATOM 2671 C C . ARG A 1 359 ? -18.049 0.271 24.596 1.00 97.62 359 ARG A C 1
ATOM 2673 O O . ARG A 1 359 ? -18.584 1.381 24.609 1.00 97.62 359 ARG A O 1
ATOM 2680 N N . PRO A 1 360 ? -17.940 -0.460 23.473 1.00 97.88 360 PRO A N 1
ATOM 2681 C CA . PRO A 1 360 ? -18.550 -0.031 22.220 1.00 97.88 360 PRO A CA 1
ATOM 2682 C C . PRO A 1 360 ? -20.076 0.038 22.336 1.00 97.88 360 PRO A C 1
ATOM 2684 O O . PRO A 1 360 ? -20.698 -0.828 22.957 1.00 97.88 360 PRO A O 1
ATOM 2687 N N . SER A 1 361 ? -20.695 1.022 21.685 1.00 98.00 361 SER A N 1
ATOM 2688 C CA . SER A 1 361 ? -22.154 1.099 21.581 1.00 98.00 361 SER A CA 1
ATOM 2689 C C . SER A 1 361 ? -22.714 -0.023 20.695 1.00 98.00 361 SER A C 1
ATOM 2691 O O . SER A 1 361 ? -22.038 -0.542 19.802 1.00 98.00 361 SER A O 1
ATOM 2693 N N . ALA A 1 362 ? -23.991 -0.373 20.875 1.00 98.31 362 ALA A N 1
ATOM 2694 C CA . ALA A 1 362 ? -24.659 -1.345 20.002 1.00 98.31 362 ALA A CA 1
ATOM 2695 C C . ALA A 1 362 ? -24.627 -0.915 18.520 1.00 98.31 362 ALA A C 1
ATOM 2697 O O . ALA A 1 362 ? -24.480 -1.751 17.626 1.00 98.31 362 ALA A O 1
ATOM 2698 N N . LYS A 1 363 ? -24.698 0.399 18.258 1.00 98.56 363 LYS A N 1
ATOM 2699 C CA . LYS A 1 363 ? -24.593 0.967 16.908 1.00 98.56 363 LYS A CA 1
ATOM 2700 C C . LYS A 1 363 ? -23.188 0.780 16.330 1.00 98.56 363 LYS A C 1
ATOM 2702 O O . LYS A 1 363 ? -23.069 0.350 15.187 1.00 98.56 363 LYS A O 1
ATOM 2707 N N . GLN A 1 364 ? -22.135 1.011 17.122 1.00 98.69 364 GLN A N 1
ATOM 2708 C CA . GLN A 1 364 ? -20.751 0.742 16.710 1.00 98.69 364 GLN A CA 1
ATOM 2709 C C . GLN A 1 364 ? -20.539 -0.730 16.348 1.00 98.69 364 GLN A C 1
ATOM 2711 O O . GLN A 1 364 ? -19.981 -1.021 15.291 1.00 98.69 364 GLN A O 1
ATOM 2716 N N . ILE A 1 365 ? -21.017 -1.656 17.186 1.00 98.69 365 ILE A N 1
ATOM 2717 C CA . ILE A 1 365 ? -20.895 -3.098 16.926 1.00 98.69 365 ILE A CA 1
ATOM 2718 C C . ILE A 1 365 ? -21.658 -3.506 15.662 1.00 98.69 365 ILE A C 1
ATOM 2720 O O . ILE A 1 365 ? -21.110 -4.231 14.832 1.00 98.69 365 ILE A O 1
ATOM 2724 N N . SER A 1 366 ? -22.883 -3.009 15.468 1.00 98.44 366 SER A N 1
ATOM 2725 C CA . SER A 1 366 ? -23.663 -3.281 14.254 1.00 98.44 366 SER A CA 1
ATOM 2726 C C . SER A 1 366 ? -22.936 -2.801 12.992 1.00 98.44 366 SER A C 1
ATOM 2728 O O . SER A 1 366 ? -22.743 -3.577 12.052 1.00 98.44 366 SER A O 1
ATOM 2730 N N . SER A 1 367 ? -22.447 -1.557 12.992 1.00 98.81 367 SER A N 1
ATOM 2731 C CA . SER A 1 367 ? -21.702 -0.986 11.866 1.00 98.81 367 SER A CA 1
ATOM 2732 C C . SER A 1 367 ? -20.389 -1.713 11.596 1.00 98.81 367 SER A C 1
ATOM 2734 O O . SER A 1 367 ? -20.062 -1.973 10.438 1.00 98.81 367 SER A O 1
ATOM 2736 N N . LEU A 1 368 ? -19.660 -2.100 12.645 1.00 98.75 368 LEU A N 1
ATOM 2737 C CA . LEU A 1 368 ? -18.440 -2.892 12.526 1.00 98.75 368 LEU A CA 1
ATOM 2738 C C . LEU A 1 368 ? -18.713 -4.235 11.847 1.00 98.75 368 LEU A C 1
ATOM 2740 O O . LEU A 1 368 ? -17.997 -4.609 10.924 1.00 98.75 368 LEU A O 1
ATOM 2744 N N . ILE A 1 369 ? -19.755 -4.954 12.268 1.00 98.56 369 ILE A N 1
ATOM 2745 C CA . ILE A 1 369 ? -20.104 -6.256 11.690 1.00 98.56 369 ILE A CA 1
ATOM 2746 C C . ILE A 1 369 ? -20.485 -6.105 10.216 1.00 98.56 369 ILE A C 1
ATOM 2748 O O . ILE A 1 369 ? -20.001 -6.868 9.378 1.00 98.56 369 ILE A O 1
ATOM 2752 N N . GLN A 1 370 ? -21.309 -5.111 9.874 1.00 98.38 370 GLN A N 1
ATOM 2753 C CA . GLN A 1 370 ? -21.690 -4.839 8.483 1.00 98.38 370 GLN A CA 1
ATOM 2754 C C . GLN A 1 370 ? -20.472 -4.489 7.617 1.00 98.38 370 GLN A C 1
ATOM 2756 O O . GLN A 1 370 ? -20.311 -5.028 6.517 1.00 98.38 370 GLN A O 1
ATOM 2761 N N . LEU A 1 371 ? -19.583 -3.636 8.131 1.00 98.62 371 LEU A N 1
ATOM 2762 C CA . LEU A 1 371 ? -18.345 -3.251 7.465 1.00 98.62 371 LEU A CA 1
ATOM 2763 C C . LEU A 1 371 ? -17.424 -4.458 7.255 1.00 98.62 371 LEU A C 1
ATOM 2765 O O . LEU A 1 371 ? -16.999 -4.709 6.127 1.00 98.62 371 LEU A O 1
ATOM 2769 N N . CYS A 1 372 ? -17.172 -5.242 8.304 1.00 98.44 372 CYS A N 1
ATOM 2770 C CA . CYS A 1 372 ? -16.360 -6.451 8.232 1.00 98.44 372 CYS A CA 1
ATOM 2771 C C . CYS A 1 372 ? -16.932 -7.452 7.225 1.00 98.44 372 CYS A C 1
ATOM 2773 O O . CYS A 1 372 ? -16.167 -7.953 6.409 1.00 98.44 372 CYS A O 1
ATOM 2775 N N . ARG A 1 373 ? -18.253 -7.700 7.193 1.00 97.38 373 ARG A N 1
ATOM 2776 C CA . ARG A 1 373 ? -18.877 -8.573 6.174 1.00 97.38 373 ARG A CA 1
ATOM 2777 C C . ARG A 1 373 ? -18.602 -8.071 4.758 1.00 97.38 373 ARG A C 1
ATOM 2779 O O . ARG A 1 373 ? -18.113 -8.832 3.927 1.00 97.38 373 ARG A O 1
ATOM 2786 N N . ARG A 1 374 ? -18.836 -6.778 4.499 1.00 97.00 374 ARG A N 1
ATOM 2787 C CA . ARG A 1 374 ? -18.595 -6.163 3.183 1.00 97.00 374 ARG A CA 1
ATOM 2788 C C . ARG A 1 374 ? -17.141 -6.317 2.738 1.00 97.00 374 ARG A C 1
ATOM 2790 O O . ARG A 1 374 ? -16.892 -6.700 1.596 1.00 97.00 374 ARG A O 1
ATOM 2797 N N . LEU A 1 375 ? -16.189 -6.004 3.616 1.00 96.31 375 LEU A N 1
ATOM 2798 C CA . LEU A 1 375 ? -14.755 -6.087 3.321 1.00 96.31 375 LEU A CA 1
ATOM 2799 C C . LEU A 1 375 ? -14.313 -7.537 3.126 1.00 96.31 375 LEU A C 1
ATOM 2801 O O . LEU A 1 375 ? -13.650 -7.850 2.138 1.00 96.31 375 LEU A O 1
ATOM 2805 N N . LYS A 1 376 ? -14.762 -8.428 4.013 1.00 94.31 376 LYS A N 1
ATOM 2806 C CA . LYS A 1 376 ? -14.530 -9.868 3.935 1.00 94.31 376 LYS A CA 1
ATOM 2807 C C . LYS A 1 376 ? -14.971 -10.434 2.591 1.00 94.31 376 LYS A C 1
ATOM 2809 O O . LYS A 1 376 ? -14.207 -11.131 1.931 1.00 94.31 376 LYS A O 1
ATOM 2814 N N . ASP A 1 377 ? -16.178 -10.098 2.151 1.00 93.31 377 ASP A N 1
ATOM 2815 C CA . ASP A 1 377 ? -16.741 -10.643 0.918 1.00 93.31 377 ASP A CA 1
ATOM 2816 C C . ASP A 1 377 ? -16.124 -10.023 -0.342 1.00 93.31 377 ASP A C 1
ATOM 2818 O O . ASP A 1 377 ? -15.935 -10.733 -1.340 1.00 93.31 377 ASP A O 1
ATOM 2822 N N . ARG A 1 378 ? -15.766 -8.731 -0.285 1.00 91.25 378 ARG A N 1
ATOM 2823 C CA . ARG A 1 378 ? -15.075 -7.999 -1.358 1.00 91.25 378 ARG A CA 1
ATOM 2824 C C . ARG A 1 378 ? -13.672 -8.547 -1.609 1.00 91.25 378 ARG A C 1
ATOM 2826 O O . ARG A 1 378 ? -13.331 -8.809 -2.760 1.00 91.25 378 ARG A O 1
ATOM 2833 N N . TYR A 1 379 ? -12.889 -8.729 -0.547 1.00 89.94 379 TYR A N 1
ATOM 2834 C CA . TYR A 1 379 ? -11.473 -9.106 -0.626 1.00 89.94 379 TYR A CA 1
ATOM 2835 C C . TYR A 1 379 ? -11.210 -10.597 -0.399 1.00 89.94 379 TYR A C 1
ATOM 2837 O O . TYR A 1 379 ? -10.071 -11.034 -0.480 1.00 89.94 379 TYR A O 1
ATOM 2845 N N . LYS A 1 380 ? -12.260 -11.390 -0.146 1.00 91.00 380 LYS A N 1
ATOM 2846 C CA . LYS A 1 380 ? -12.157 -12.821 0.196 1.00 91.00 380 LYS A CA 1
ATOM 2847 C C . LYS A 1 380 ? -11.268 -13.070 1.416 1.00 91.00 380 LYS A C 1
ATOM 2849 O O . LYS A 1 380 ? -10.594 -14.091 1.502 1.00 91.00 380 LYS A O 1
ATOM 2854 N N . ILE A 1 381 ? -11.310 -12.144 2.372 1.00 92.50 381 ILE A N 1
ATOM 2855 C CA . ILE A 1 381 ? -10.571 -12.261 3.628 1.00 92.50 381 ILE A CA 1
ATOM 2856 C C . ILE A 1 381 ? -11.156 -13.447 4.400 1.00 92.50 381 ILE A C 1
ATOM 2858 O O . ILE A 1 381 ? -12.376 -13.519 4.583 1.00 92.50 381 ILE A O 1
ATOM 2862 N N . PRO A 1 382 ? -10.340 -14.412 4.832 1.00 93.75 382 PRO A N 1
ATOM 2863 C CA . PRO A 1 382 ? -10.844 -15.520 5.614 1.00 93.75 382 PRO A CA 1
ATOM 2864 C C . PRO A 1 382 ? -11.084 -15.059 7.060 1.00 93.75 382 PRO A C 1
ATOM 2866 O O . PRO A 1 382 ? -10.458 -14.113 7.538 1.00 93.75 382 PRO A O 1
ATOM 2869 N N . LEU A 1 383 ? -12.012 -15.704 7.771 1.00 95.00 383 LEU A N 1
ATOM 2870 C CA . LEU A 1 383 ? -12.419 -15.248 9.106 1.00 95.00 383 LEU A CA 1
ATOM 2871 C C . LEU A 1 383 ? -11.237 -15.188 10.088 1.00 95.00 383 LEU A C 1
ATOM 2873 O O . LEU A 1 383 ? -11.168 -14.263 10.889 1.00 95.00 383 LEU A O 1
ATOM 2877 N N . GLN A 1 384 ? -10.290 -16.125 9.982 1.00 95.44 384 GLN A N 1
ATOM 2878 C CA . GLN A 1 384 ? -9.085 -16.170 10.813 1.00 95.44 384 GLN A CA 1
ATOM 2879 C C . GLN A 1 384 ? -8.131 -14.980 10.615 1.00 95.44 384 GLN A C 1
ATOM 2881 O O . GLN A 1 384 ? -7.237 -14.787 11.427 1.00 95.44 384 GLN A O 1
ATOM 2886 N N . HIS A 1 385 ? -8.298 -14.185 9.552 1.00 96.25 385 HIS A N 1
ATOM 2887 C CA . HIS A 1 385 ? -7.514 -12.967 9.316 1.00 96.25 385 HIS A CA 1
ATOM 2888 C C . HIS A 1 385 ? -8.244 -11.700 9.782 1.00 96.25 385 HIS A C 1
ATOM 2890 O O . HIS A 1 385 ? -7.830 -10.589 9.452 1.00 96.25 385 HIS A O 1
ATOM 2896 N N . ILE A 1 386 ? -9.343 -11.843 10.523 1.00 98.19 386 ILE A N 1
ATOM 2897 C CA . ILE A 1 386 ? -9.966 -10.750 11.265 1.00 98.19 386 ILE A CA 1
ATOM 2898 C C . ILE A 1 386 ? -9.485 -10.886 12.703 1.00 98.19 386 ILE A C 1
ATOM 2900 O O . ILE A 1 386 ? -9.886 -11.820 13.391 1.00 98.19 386 ILE A O 1
ATOM 2904 N N . VAL A 1 387 ? -8.608 -9.981 13.130 1.00 98.44 387 VAL A N 1
ATOM 2905 C CA . VAL A 1 387 ? -7.869 -10.071 14.398 1.00 98.44 387 VAL A CA 1
ATOM 2906 C C . VAL A 1 387 ? -8.006 -8.789 15.215 1.00 98.44 387 VAL A C 1
ATOM 2908 O O . VAL A 1 387 ? -8.331 -7.722 14.687 1.00 98.44 387 VAL A O 1
ATOM 2911 N N . ARG A 1 388 ? -7.746 -8.874 16.517 1.00 98.56 388 ARG A N 1
ATOM 2912 C CA . ARG A 1 388 ? -7.500 -7.707 17.374 1.00 98.56 388 ARG A CA 1
ATOM 2913 C C . ARG A 1 388 ? -6.073 -7.219 17.180 1.00 98.56 388 ARG A C 1
ATOM 2915 O O . ARG A 1 388 ? -5.190 -8.008 16.861 1.00 98.56 388 ARG A O 1
ATOM 2922 N N . HIS A 1 389 ? -5.810 -5.947 17.464 1.00 98.38 389 HIS A N 1
ATOM 2923 C CA . HIS A 1 389 ? -4.429 -5.461 17.503 1.00 98.38 389 HIS A CA 1
ATOM 2924 C C . HIS A 1 389 ? -3.570 -6.231 18.532 1.00 98.38 389 HIS A C 1
ATOM 2926 O O . HIS A 1 389 ? -2.430 -6.582 18.242 1.00 98.38 389 HIS A O 1
ATOM 2932 N N . SER A 1 390 ? -4.138 -6.592 19.685 1.00 97.62 390 SER A N 1
ATOM 2933 C CA . SER A 1 390 ? -3.471 -7.390 20.722 1.00 97.62 390 SER A CA 1
ATOM 2934 C C . SER A 1 390 ? -3.166 -8.840 20.332 1.00 97.62 390 SER A C 1
ATOM 2936 O O . SER A 1 390 ? -2.326 -9.464 20.970 1.00 97.62 390 SER A O 1
ATOM 2938 N N . ASP A 1 391 ? -3.792 -9.383 19.280 1.00 97.62 391 ASP A N 1
ATOM 2939 C CA . ASP A 1 391 ? -3.477 -10.735 18.788 1.00 97.62 391 ASP A CA 1
ATOM 2940 C C . ASP A 1 391 ? -2.141 -10.767 18.019 1.00 97.62 391 ASP A C 1
ATOM 2942 O O . ASP A 1 391 ? -1.559 -11.831 17.824 1.00 97.62 391 ASP A O 1
ATOM 2946 N N . ILE A 1 392 ? -1.659 -9.604 17.563 1.00 96.31 392 ILE A N 1
ATOM 2947 C CA . ILE A 1 392 ? -0.522 -9.476 16.635 1.00 96.31 392 ILE A CA 1
ATOM 2948 C C . ILE A 1 392 ? 0.570 -8.514 17.122 1.00 96.31 392 ILE A C 1
ATOM 2950 O O . ILE A 1 392 ? 1.567 -8.292 16.433 1.00 96.31 392 ILE A O 1
ATOM 2954 N N . SER A 1 393 ? 0.383 -7.877 18.275 1.00 95.00 393 SER A N 1
ATOM 2955 C CA . SER A 1 393 ? 1.307 -6.890 18.835 1.00 95.00 393 SER A CA 1
ATOM 2956 C C . SER A 1 393 ? 1.165 -6.821 20.353 1.00 95.00 393 SER A C 1
ATOM 2958 O O . SER A 1 393 ? 0.098 -7.088 20.898 1.00 95.00 393 SER A O 1
ATOM 2960 N N . SER A 1 394 ? 2.235 -6.414 21.042 1.00 95.38 394 SER A N 1
ATOM 2961 C CA . SER A 1 394 ? 2.202 -6.171 22.490 1.00 95.38 394 SER A CA 1
ATOM 2962 C C . SER A 1 394 ? 1.470 -4.856 22.785 1.00 95.38 394 SER A C 1
ATOM 2964 O O . SER A 1 394 ? 2.068 -3.783 22.826 1.00 95.38 394 SER A O 1
ATOM 2966 N N . THR A 1 395 ? 0.144 -4.927 22.892 1.00 95.56 395 THR A N 1
ATOM 2967 C CA . THR A 1 395 ? -0.745 -3.790 23.156 1.00 95.56 395 THR A CA 1
ATOM 2968 C C . THR A 1 395 ? -2.025 -4.259 23.839 1.00 95.56 395 THR A C 1
ATOM 2970 O O . THR A 1 395 ? -2.443 -5.403 23.673 1.00 95.56 395 THR A O 1
ATOM 2973 N N . LYS A 1 396 ? -2.683 -3.362 24.581 1.00 95.31 396 LYS A N 1
ATOM 2974 C CA . LYS A 1 396 ? -4.014 -3.615 25.153 1.00 95.31 396 LYS A CA 1
ATOM 2975 C C . LYS A 1 396 ? -5.132 -3.431 24.132 1.00 95.31 396 LYS A C 1
ATOM 2977 O O . LYS A 1 396 ? -6.221 -3.947 24.342 1.00 95.31 396 LYS A O 1
ATOM 2982 N N . CYS A 1 397 ? -4.880 -2.719 23.034 1.00 97.06 397 CYS A N 1
ATOM 2983 C CA . CYS A 1 397 ? -5.858 -2.430 21.986 1.00 97.06 397 CYS A CA 1
ATOM 2984 C C . CYS A 1 397 ? -6.433 -3.726 21.369 1.00 97.06 397 CYS A C 1
ATOM 2986 O O . CYS A 1 397 ? -5.662 -4.628 21.046 1.00 97.06 397 CYS A O 1
ATOM 2988 N N . PRO A 1 398 ? -7.759 -3.861 21.159 1.00 97.81 398 PRO A N 1
ATOM 2989 C CA . PRO A 1 398 ? -8.818 -2.861 21.324 1.00 97.81 398 PRO A CA 1
ATOM 2990 C C . PRO A 1 398 ? -9.429 -2.798 22.736 1.00 97.81 398 PRO A C 1
ATOM 2992 O O . PRO A 1 398 ? -10.497 -2.228 22.900 1.00 97.81 398 PRO A O 1
ATOM 2995 N N . GLY A 1 399 ? -8.799 -3.375 23.754 1.00 97.69 399 GLY A N 1
ATOM 2996 C CA . GLY A 1 399 ? -9.287 -3.424 25.133 1.00 97.69 399 GLY A CA 1
ATOM 2997 C C . GLY A 1 399 ? -9.971 -4.748 25.474 1.00 97.69 399 GLY A C 1
ATOM 2998 O O . GLY A 1 399 ? -10.574 -5.402 24.621 1.00 97.69 399 GLY A O 1
ATOM 2999 N N . ASP A 1 400 ? -9.890 -5.147 26.740 1.00 97.69 400 ASP A N 1
ATOM 3000 C CA . ASP A 1 400 ? -10.483 -6.375 27.285 1.00 97.69 400 ASP A CA 1
ATOM 3001 C C . ASP A 1 400 ? -12.020 -6.332 27.335 1.00 97.69 400 ASP A C 1
ATOM 3003 O O . ASP A 1 400 ? -12.671 -7.373 27.241 1.00 97.69 400 ASP A O 1
ATOM 3007 N N . ARG A 1 401 ? -12.622 -5.135 27.398 1.00 98.19 401 ARG A N 1
ATOM 3008 C CA . ARG A 1 401 ? -14.085 -4.953 27.337 1.00 98.19 401 ARG A CA 1
ATOM 3009 C C . ARG A 1 401 ? -14.634 -4.880 25.908 1.00 98.19 401 ARG A C 1
ATOM 3011 O O . ARG A 1 401 ? -15.847 -4.739 25.733 1.00 98.19 401 ARG A O 1
ATOM 3018 N N . PHE A 1 402 ? -13.788 -4.992 24.880 1.00 98.50 402 PHE A N 1
ATOM 3019 C CA . PHE A 1 402 ? -14.235 -5.084 23.491 1.00 98.50 402 PHE A CA 1
ATOM 3020 C C . PHE A 1 402 ? -14.795 -6.493 23.184 1.00 98.50 402 PHE A C 1
ATOM 3022 O O . PHE A 1 402 ? -14.097 -7.492 23.377 1.00 98.50 402 PHE A O 1
ATOM 3029 N N . PRO A 1 403 ? -16.024 -6.631 22.647 1.00 98.19 403 PRO A N 1
ATOM 3030 C CA . PRO A 1 403 ? -16.716 -7.918 22.531 1.00 98.19 403 PRO A CA 1
ATOM 3031 C C . PRO A 1 403 ? -16.284 -8.733 21.292 1.00 98.19 403 PRO A C 1
ATOM 3033 O O . PRO A 1 403 ? -17.116 -9.170 20.493 1.00 98.19 403 PRO A O 1
ATOM 3036 N N . PHE A 1 404 ? -14.980 -8.970 21.118 1.00 98.12 404 PHE A N 1
ATOM 3037 C CA . PHE A 1 404 ? -14.414 -9.573 19.901 1.00 98.12 404 PHE A CA 1
ATOM 3038 C C . PHE A 1 404 ? -14.984 -10.960 19.572 1.00 98.12 404 PHE A C 1
ATOM 3040 O O . PHE A 1 404 ? -15.323 -11.232 18.422 1.00 98.12 404 PHE A O 1
ATOM 3047 N N . ARG A 1 405 ? -15.173 -11.820 20.584 1.00 96.81 405 ARG A N 1
ATOM 3048 C CA . ARG A 1 405 ? -15.751 -13.164 20.398 1.00 96.81 405 ARG A CA 1
ATOM 3049 C C . ARG A 1 405 ? -17.161 -13.107 19.802 1.00 96.81 405 ARG A C 1
ATOM 3051 O O . ARG A 1 405 ? -17.462 -13.869 18.889 1.00 96.81 405 ARG A O 1
ATOM 3058 N N . SER A 1 406 ? -17.999 -12.184 20.282 1.00 96.69 406 SER A N 1
ATOM 3059 C CA . SER A 1 406 ? -19.359 -11.982 19.760 1.00 96.69 406 SER A CA 1
ATOM 3060 C C . SER A 1 406 ? -19.335 -11.454 18.324 1.00 96.69 406 SER A C 1
ATOM 3062 O O . SER A 1 406 ? -20.082 -11.938 17.475 1.00 96.69 406 SER A O 1
ATOM 3064 N N . VAL A 1 407 ? -18.426 -10.519 18.018 1.00 97.44 407 VAL A N 1
ATOM 3065 C CA . VAL A 1 407 ? -18.226 -10.017 16.649 1.00 97.44 407 VAL A CA 1
ATOM 3066 C C . VAL A 1 407 ? -17.841 -11.159 15.703 1.00 97.44 407 VAL A C 1
ATOM 3068 O O . VAL A 1 407 ? -18.497 -11.337 14.679 1.00 97.44 407 VAL A O 1
ATOM 3071 N N . LEU A 1 408 ? -16.837 -11.974 16.049 1.00 96.31 408 LEU A N 1
ATOM 3072 C CA . LEU A 1 408 ? -16.423 -13.111 15.218 1.00 96.31 408 LEU A CA 1
ATOM 3073 C C . LEU A 1 408 ? -17.545 -14.139 15.029 1.00 96.31 408 LEU A C 1
ATOM 3075 O O . LEU A 1 408 ? -17.764 -14.592 13.907 1.00 96.31 408 LEU A O 1
ATOM 3079 N N . GLN A 1 409 ? -18.290 -14.464 16.089 1.00 96.06 409 GLN A N 1
ATOM 3080 C CA . GLN A 1 409 ? -19.434 -15.374 16.010 1.00 96.06 409 GLN A CA 1
ATOM 3081 C C . GLN A 1 409 ? -20.496 -14.854 15.030 1.00 96.06 409 GLN A C 1
ATOM 3083 O O . GLN A 1 409 ? -20.972 -15.595 14.175 1.00 96.06 409 GLN A O 1
ATOM 3088 N N . GLN A 1 410 ? -20.825 -13.562 15.073 1.00 96.19 410 GLN A N 1
ATOM 3089 C CA . GLN A 1 410 ? -21.776 -12.970 14.128 1.00 96.19 410 GLN A CA 1
ATOM 3090 C C . GLN A 1 410 ? -21.249 -12.942 12.685 1.00 96.19 410 GLN A C 1
ATOM 3092 O O . GLN A 1 410 ? -22.040 -13.002 11.743 1.00 96.19 410 GLN A O 1
ATOM 3097 N N . LEU A 1 411 ? -19.932 -12.874 12.481 1.00 94.75 411 LEU A N 1
ATOM 3098 C CA . LEU A 1 411 ? -19.314 -12.944 11.152 1.00 94.75 411 LEU A CA 1
ATOM 3099 C C . LEU A 1 411 ? -19.264 -14.369 10.572 1.00 94.75 411 LEU A C 1
ATOM 3101 O O . LEU A 1 411 ? -19.175 -14.505 9.350 1.00 94.75 411 LEU A O 1
ATOM 3105 N N . GLN A 1 412 ? -19.344 -15.412 11.407 1.00 90.69 412 GLN A N 1
ATOM 3106 C CA . GLN A 1 412 ? -19.437 -16.812 10.961 1.00 90.69 412 GLN A CA 1
ATOM 3107 C C . GLN A 1 412 ? -20.778 -17.115 10.296 1.00 90.69 412 GLN A C 1
ATOM 3109 O O . GLN A 1 412 ? -20.827 -17.799 9.272 1.00 90.69 412 GLN A O 1
ATOM 3114 N N . PHE A 1 413 ? -21.868 -16.594 10.857 1.00 82.81 413 PHE A N 1
ATOM 3115 C CA . PHE A 1 413 ? -23.199 -16.815 10.311 1.00 82.81 413 PHE A CA 1
ATOM 3116 C C . PHE A 1 413 ? -23.391 -15.995 9.031 1.00 82.81 413 PHE A C 1
ATOM 3118 O O . PHE A 1 413 ? -23.344 -14.761 9.042 1.00 82.81 413 PHE A O 1
ATOM 3125 N N . LYS A 1 414 ? -23.631 -16.685 7.908 1.00 65.31 414 LYS A N 1
ATOM 3126 C CA . LYS A 1 414 ? -24.139 -16.036 6.695 1.00 65.31 414 LYS A CA 1
ATOM 3127 C C . LYS A 1 414 ? -25.495 -15.429 7.038 1.00 65.31 414 LYS A C 1
ATOM 3129 O O . LYS A 1 414 ? -26.354 -16.124 7.571 1.00 65.31 414 LYS A O 1
ATOM 3134 N N . THR A 1 415 ? -25.700 -14.154 6.723 1.00 58.28 415 THR A N 1
ATOM 3135 C CA . THR A 1 415 ? -27.042 -13.572 6.726 1.00 58.28 415 THR A CA 1
ATOM 3136 C C . THR A 1 415 ? -27.889 -14.390 5.758 1.00 58.28 415 THR A C 1
ATOM 3138 O O . THR A 1 415 ? -27.662 -14.347 4.548 1.00 58.28 415 THR A O 1
ATOM 3141 N N . SER A 1 416 ? -28.824 -15.178 6.286 1.00 47.06 416 SER A N 1
ATOM 3142 C CA . SER A 1 416 ? -29.899 -15.786 5.509 1.00 47.06 416 SER A CA 1
ATOM 3143 C C . SER A 1 416 ? -30.533 -14.667 4.689 1.00 47.06 416 SER A C 1
ATOM 3145 O O . SER A 1 416 ? -30.966 -13.664 5.256 1.00 47.06 416 SER A O 1
ATOM 3147 N N . GLY A 1 417 ? -30.474 -14.774 3.362 1.00 42.41 417 GLY A N 1
ATOM 3148 C CA . GLY A 1 417 ? -30.897 -13.705 2.467 1.00 42.41 417 GLY A CA 1
ATOM 3149 C C . GLY A 1 417 ? -32.334 -13.290 2.761 1.00 42.41 417 GLY A C 1
ATOM 3150 O O . GLY A 1 417 ? -33.263 -14.061 2.532 1.00 42.41 417 GLY A O 1
ATOM 3151 N N . VAL A 1 418 ? -32.518 -12.063 3.242 1.00 40.81 418 VAL A N 1
ATOM 3152 C CA . VAL A 1 418 ? -33.815 -11.397 3.168 1.00 40.81 418 VAL A CA 1
ATOM 3153 C C . VAL A 1 418 ? -34.048 -11.140 1.683 1.00 40.81 418 VAL A C 1
ATOM 3155 O O . VAL A 1 418 ? -33.368 -10.311 1.077 1.00 40.81 418 VAL A O 1
ATOM 3158 N N . ARG A 1 419 ? -34.951 -11.918 1.072 1.00 39.19 419 ARG A N 1
ATOM 3159 C CA . ARG A 1 419 ? -35.481 -11.609 -0.261 1.00 39.19 419 ARG A CA 1
ATOM 3160 C C . ARG A 1 419 ? -36.068 -10.192 -0.199 1.00 39.19 419 ARG A C 1
ATOM 3162 O O . ARG A 1 419 ? -36.797 -9.918 0.757 1.00 39.19 419 ARG A O 1
ATOM 3169 N N . PRO A 1 420 ? -35.782 -9.302 -1.165 1.00 44.22 420 PRO A N 1
ATOM 3170 C CA . PRO A 1 420 ? -36.485 -8.030 -1.242 1.00 44.22 420 PRO A CA 1
ATOM 3171 C C . PRO A 1 420 ? -37.975 -8.345 -1.373 1.00 44.22 420 PRO A C 1
ATOM 3173 O O . PRO A 1 420 ? -38.378 -9.070 -2.283 1.00 44.22 420 PRO A O 1
ATOM 3176 N N . GLY A 1 421 ? -38.762 -7.894 -0.399 1.00 45.53 421 GLY A N 1
ATOM 3177 C CA . GLY A 1 421 ? -40.196 -8.124 -0.372 1.00 45.53 421 GLY A CA 1
ATOM 3178 C C . GLY A 1 421 ? -40.847 -7.492 -1.593 1.00 45.53 421 GLY A C 1
ATOM 3179 O O . GLY A 1 421 ? -40.680 -6.303 -1.846 1.00 45.53 421 GLY A O 1
ATOM 3180 N N . SER A 1 422 ? -41.594 -8.308 -2.327 1.00 42.19 422 SER A N 1
ATOM 3181 C CA . SER A 1 422 ? -42.629 -7.865 -3.245 1.00 42.19 422 SER A CA 1
ATOM 3182 C C . SER A 1 422 ? -43.700 -7.104 -2.461 1.00 42.19 422 SER A C 1
ATOM 3184 O O . SER A 1 422 ? -44.418 -7.710 -1.658 1.00 42.19 422 SER A O 1
ATOM 3186 N N . ARG A 1 423 ? -43.805 -5.800 -2.698 1.00 46.91 423 ARG A N 1
ATOM 3187 C CA . ARG A 1 423 ? -45.062 -5.055 -2.635 1.00 46.91 423 ARG A CA 1
ATOM 3188 C C . ARG A 1 423 ? -45.111 -4.099 -3.807 1.00 46.91 423 ARG A C 1
ATOM 3190 O O . ARG A 1 423 ? -44.057 -3.478 -4.071 1.00 46.91 423 ARG A O 1
#

Sequence (423 aa):
MAGSAKREIPHLIRNSGQVFAAAKLHPKPTNFISLESKQAKEGCQSPLSSCAKKAVLFSLVASSIGVARQTKNVEPAALLRVSGRVLDGISPKSKNGVPDAVLNGTKCVVVIPSLVGGTANASAGGVASCREAPDRWSGPAFIHFNGRGLRAHRTDLLVFILSDTGVRALRSGGLQIRAQKRAAAPLVSTTPVTTQVELTAESLTYESAAGVLSSSEASGFIRPEAALPPVSSDSARSALSRKMIKQYLLSVVSFFNTIIATGIVIHHTAVIPTENTVPRSERDVDKYHQERGFEISCFGRIYHVAYHYLILPDGSVKAGRPERCEGAHAKGYNSYLGISVVGDFSSEDNPTGEKGPTRPSAKQISSLIQLCRRLKDRYKIPLQHIVRHSDISSTKCPGDRFPFRSVLQQLQFKTSGVRPGSR

pLDDT: mean 78.63, std 24.26, range [25.08, 98.81]